Protein AF-0000000068150780 (afdb_homodimer)

Solvent-accessible surface area (backbone atoms only — not comparable to full-atom values): 25766 Å² total; per-residue (Å²): 82,31,39,13,29,42,34,38,44,71,61,43,52,18,44,51,50,8,50,72,73,33,86,66,77,63,75,31,35,31,35,18,48,83,36,51,67,52,37,49,52,45,36,71,74,32,87,52,35,42,72,37,92,39,60,58,55,26,59,72,65,28,61,37,32,33,38,42,40,54,56,77,53,39,72,66,51,42,56,74,41,80,70,56,76,63,40,41,34,36,36,53,39,64,97,59,56,68,69,58,50,46,59,39,47,68,53,64,52,45,72,29,38,39,51,74,49,67,44,19,36,75,35,50,15,44,24,45,29,31,53,71,46,70,73,62,37,51,56,35,38,51,16,30,37,51,46,71,16,90,43,71,66,48,42,53,50,50,54,49,59,66,23,41,54,17,32,53,35,43,52,55,36,52,52,23,48,50,41,33,74,73,70,32,55,49,68,59,34,41,67,43,50,28,38,43,50,23,46,53,23,46,48,54,52,73,42,65,87,54,55,46,69,57,57,21,46,76,58,26,52,90,90,32,61,13,40,47,31,31,50,38,15,49,73,50,29,22,60,55,12,46,54,52,19,51,53,56,48,43,30,47,76,72,63,59,68,113,82,30,40,14,28,42,34,38,45,72,61,43,52,18,45,50,48,9,47,71,72,33,86,65,76,64,75,29,35,30,35,18,49,83,36,52,66,53,36,48,51,46,35,70,74,32,85,53,35,41,72,37,91,38,59,59,53,27,58,73,65,29,60,37,32,33,40,42,39,55,56,77,53,39,72,66,51,42,54,75,41,81,70,55,78,62,40,40,34,37,34,52,39,64,98,59,56,67,68,57,51,46,59,39,48,68,52,64,52,46,70,28,39,39,50,74,49,67,43,19,35,76,35,50,15,43,25,45,30,32,51,70,46,70,72,61,39,52,55,36,37,52,16,31,36,50,47,70,17,90,43,72,66,46,42,52,51,50,54,49,58,64,23,41,55,18,31,54,35,45,53,54,37,52,52,23,49,52,40,32,74,74,71,32,56,50,68,60,33,41,65,44,51,28,38,45,50,23,44,53,24,45,47,54,53,73,43,66,86,55,54,47,68,58,56,20,46,75,58,28,52,90,91,32,64,13,41,47,29,31,51,39,16,48,74,49,29,22,60,56,11,47,55,53,18,50,52,56,49,44,31,49,74,71,62,59,68,113

InterPro domains:
  IPR000304 Pyrroline-5-carboxylate reductase-like [PIRSF000193] (1-253)
  IPR008927 6-phosphogluconate dehydrogenase-like, C-terminal domain superfamily [SSF48179] (162-253)
  IPR028939 Pyrroline-5-carboxylate reductase, catalytic, N-terminal [PF03807] (2-94)
  IPR029036 Pyrroline-5-carboxylate reductase, dimerisation domain [PF14748] (159-252)
  IPR036291 NAD(P)-binding domain superfamily [SSF51735] (1-146)

Structure (mmCIF, N/CA/C/O backbone):
data_AF-0000000068150780-model_v1
#
loop_
_entity.id
_entity.type
_entity.pdbx_description
1 polymer 'Pyrroline-5-carboxylate reductase'
#
loop_
_atom_site.group_PDB
_atom_site.id
_atom_site.type_symbol
_atom_site.label_atom_id
_atom_site.label_alt_id
_atom_site.label_comp_id
_atom_site.label_asym_id
_atom_site.label_entity_id
_atom_site.label_seq_id
_atom_site.pdbx_PDB_ins_code
_atom_site.Cartn_x
_atom_site.Cartn_y
_atom_site.Cartn_z
_atom_site.occupancy
_atom_site.B_iso_or_equiv
_atom_site.auth_seq_id
_atom_site.auth_comp_id
_atom_site.auth_asym_id
_atom_site.auth_atom_id
_atom_site.pdbx_PDB_model_num
ATOM 1 N N . MET A 1 1 ? 6.617 -32.219 7.527 1 93.31 1 MET A N 1
ATOM 2 C CA . MET A 1 1 ? 6.34 -32.344 6.102 1 93.31 1 MET A CA 1
ATOM 3 C C . MET A 1 1 ? 7.562 -31.969 5.273 1 93.31 1 MET A C 1
ATOM 5 O O . MET A 1 1 ? 8.344 -31.109 5.672 1 93.31 1 MET A O 1
ATOM 9 N N . ARG A 1 2 ? 7.879 -32.719 4.195 1 97.56 2 ARG A N 1
ATOM 10 C CA . ARG A 1 2 ? 8.945 -32.406 3.254 1 97.56 2 ARG A CA 1
ATOM 11 C C . ARG A 1 2 ? 8.375 -31.734 2.002 1 97.56 2 ARG A C 1
ATOM 13 O O . ARG A 1 2 ? 7.434 -32.25 1.397 1 97.56 2 ARG A O 1
ATOM 20 N N . ILE A 1 3 ? 8.977 -30.609 1.688 1 98.44 3 ILE A N 1
ATOM 21 C CA . ILE A 1 3 ? 8.531 -29.859 0.514 1 98.44 3 ILE A CA 1
ATOM 22 C C . ILE A 1 3 ? 9.594 -29.938 -0.58 1 98.44 3 ILE A C 1
ATOM 24 O O . ILE A 1 3 ? 10.781 -29.75 -0.312 1 98.44 3 ILE A O 1
ATOM 28 N N . GLY A 1 4 ? 9.211 -30.359 -1.72 1 98.5 4 GLY A N 1
ATOM 29 C CA . GLY A 1 4 ? 10.117 -30.391 -2.854 1 98.5 4 GLY A CA 1
ATOM 30 C C . GLY A 1 4 ? 9.797 -29.344 -3.91 1 98.5 4 GLY A C 1
ATOM 31 O O . GLY A 1 4 ? 8.633 -29 -4.105 1 98.5 4 GLY A O 1
ATOM 32 N N . PHE A 1 5 ? 10.82 -28.891 -4.625 1 98.69 5 PHE A N 1
ATOM 33 C CA . PHE A 1 5 ? 10.656 -27.922 -5.715 1 98.69 5 PHE A CA 1
ATOM 34 C C . PHE A 1 5 ? 11.328 -28.438 -6.984 1 98.69 5 PHE A C 1
ATOM 36 O O . PHE A 1 5 ? 12.523 -28.734 -6.98 1 98.69 5 PHE A O 1
ATOM 43 N N . ILE A 1 6 ? 10.555 -28.531 -8.023 1 97.75 6 ILE A N 1
ATOM 44 C CA . ILE A 1 6 ? 11.117 -28.656 -9.359 1 97.75 6 ILE A CA 1
ATOM 45 C C . ILE A 1 6 ? 11.227 -27.281 -10.008 1 97.75 6 ILE A C 1
ATOM 47 O O . ILE A 1 6 ? 10.227 -26.703 -10.422 1 97.75 6 ILE A O 1
ATOM 51 N N . GLY A 1 7 ? 12.406 -26.781 -10.211 1 95.62 7 GLY A N 1
ATOM 52 C CA . GLY A 1 7 ? 12.664 -25.391 -10.586 1 95.62 7 GLY A CA 1
ATOM 53 C C . GLY A 1 7 ? 13.148 -24.547 -9.43 1 95.62 7 GLY A C 1
ATOM 54 O O . GLY A 1 7 ? 12.492 -24.469 -8.391 1 95.62 7 GLY A O 1
ATOM 55 N N . THR A 1 8 ? 14.305 -24.031 -9.586 1 95.5 8 THR A N 1
ATOM 56 C CA . THR A 1 8 ? 14.922 -23.203 -8.555 1 95.5 8 THR A CA 1
ATOM 57 C C . THR A 1 8 ? 15.18 -21.797 -9.07 1 95.5 8 THR A C 1
ATOM 59 O O . THR A 1 8 ? 16.328 -21.344 -9.141 1 95.5 8 THR A O 1
ATOM 62 N N . GLY A 1 9 ? 14.109 -21.078 -9.375 1 94.12 9 GLY A N 1
ATOM 63 C CA . GLY A 1 9 ? 14.188 -19.703 -9.812 1 94.12 9 GLY A CA 1
ATOM 64 C C . GLY A 1 9 ? 13.812 -18.703 -8.727 1 94.12 9 GLY A C 1
ATOM 65 O O . GLY A 1 9 ? 13.859 -19.031 -7.539 1 94.12 9 GLY A O 1
ATOM 66 N N . ALA A 1 10 ? 13.523 -17.531 -9.117 1 92.94 10 ALA A N 1
ATOM 67 C CA . ALA A 1 10 ? 13.242 -16.422 -8.203 1 92.94 10 ALA A CA 1
ATOM 68 C C . ALA A 1 10 ? 12.039 -16.734 -7.32 1 92.94 10 ALA A C 1
ATOM 70 O O . ALA A 1 10 ? 12.039 -16.422 -6.129 1 92.94 10 ALA A O 1
ATOM 71 N N . ILE A 1 11 ? 11.008 -17.359 -7.91 1 96 11 ILE A N 1
ATOM 72 C CA . ILE A 1 11 ? 9.805 -17.625 -7.137 1 96 11 ILE A CA 1
ATOM 73 C C . ILE A 1 11 ? 10.07 -18.719 -6.109 1 96 11 ILE A C 1
ATOM 75 O O . ILE A 1 11 ? 9.555 -18.656 -4.988 1 96 11 ILE A O 1
ATOM 79 N N . THR A 1 12 ? 10.836 -19.734 -6.492 1 97.69 12 THR A N 1
ATOM 80 C CA . THR A 1 12 ? 11.234 -20.75 -5.527 1 97.69 12 THR A CA 1
ATOM 81 C C . THR A 1 12 ? 12.023 -20.125 -4.379 1 97.69 12 THR A C 1
ATOM 83 O O . THR A 1 12 ? 11.758 -20.422 -3.211 1 97.69 12 THR A O 1
ATOM 86 N N . GLU A 1 13 ? 12.977 -19.297 -4.746 1 97.44 13 GLU A N 1
ATOM 87 C CA . GLU A 1 13 ? 13.75 -18.625 -3.707 1 97.44 13 GLU A CA 1
ATOM 88 C C . GLU A 1 13 ? 12.844 -17.844 -2.756 1 97.44 13 GLU A C 1
ATOM 90 O O . GLU A 1 13 ? 13.023 -17.891 -1.538 1 97.44 13 GLU A O 1
ATOM 95 N N . ALA A 1 14 ? 11.875 -17.141 -3.279 1 97.75 14 ALA A N 1
ATOM 96 C CA . ALA A 1 14 ? 10.93 -16.375 -2.469 1 97.75 14 ALA A CA 1
ATOM 97 C C . ALA A 1 14 ? 10.117 -17.297 -1.558 1 97.75 14 ALA A C 1
ATOM 99 O O . ALA A 1 14 ? 9.977 -17.031 -0.363 1 97.75 14 ALA A O 1
ATOM 100 N N . MET A 1 15 ? 9.625 -18.375 -2.113 1 98.38 15 MET A N 1
ATOM 101 C CA . MET A 1 15 ? 8.781 -19.297 -1.349 1 98.38 15 MET A CA 1
ATOM 102 C C . MET A 1 15 ? 9.586 -19.984 -0.253 1 98.38 15 MET A C 1
ATOM 104 O O . MET A 1 15 ? 9.133 -20.078 0.887 1 98.38 15 MET A O 1
ATOM 108 N N . VAL A 1 16 ? 10.773 -20.422 -0.593 1 98.44 16 VAL A N 1
ATOM 109 C CA . VAL A 1 16 ? 11.633 -21.078 0.387 1 98.44 16 VAL A CA 1
ATOM 110 C C . VAL A 1 16 ? 11.945 -20.109 1.53 1 98.44 16 VAL A C 1
ATOM 112 O O . VAL A 1 16 ? 11.828 -20.484 2.703 1 98.44 16 VAL A O 1
ATOM 115 N N . THR A 1 17 ? 12.352 -18.906 1.179 1 98.25 17 THR A N 1
ATOM 116 C CA . THR A 1 17 ? 12.648 -17.891 2.182 1 98.25 17 THR A CA 1
ATOM 117 C C . THR A 1 17 ? 11.453 -17.656 3.098 1 98.25 17 THR A C 1
ATOM 119 O O . THR A 1 17 ? 11.602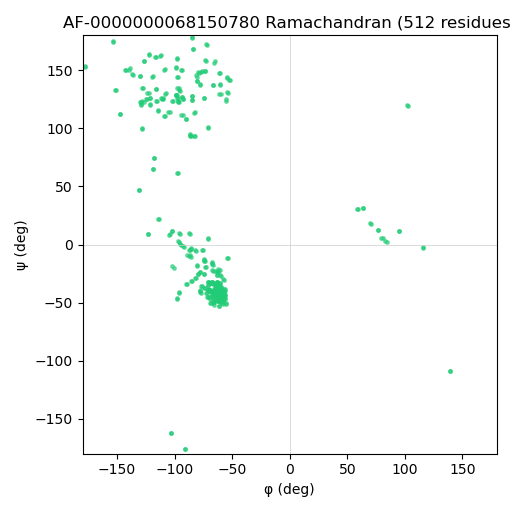 -17.609 4.32 1 98.25 17 THR A O 1
ATOM 122 N N . GLY A 1 18 ? 10.281 -17.531 2.496 1 98.5 18 GLY A N 1
ATOM 123 C CA . GLY A 1 18 ? 9.062 -17.344 3.271 1 98.5 18 GLY A CA 1
ATOM 124 C C . GLY A 1 18 ? 8.742 -18.531 4.164 1 98.5 18 GLY A C 1
ATOM 125 O O . GLY A 1 18 ? 8.367 -18.359 5.328 1 98.5 18 GLY A O 1
ATOM 126 N N . ILE A 1 19 ? 8.875 -19.703 3.621 1 98.31 19 ILE A N 1
ATOM 127 C CA . ILE A 1 19 ? 8.539 -20.922 4.348 1 98.31 19 ILE A CA 1
ATOM 128 C C . ILE A 1 19 ? 9.445 -21.047 5.57 1 98.31 19 ILE A C 1
ATOM 130 O O . ILE A 1 19 ? 8.969 -21.297 6.68 1 98.31 19 ILE A O 1
ATOM 134 N N . VAL A 1 20 ? 10.742 -20.875 5.363 1 97.5 20 VAL A N 1
ATOM 135 C CA . VAL A 1 20 ? 11.695 -21.047 6.449 1 97.5 20 VAL A CA 1
ATOM 136 C C . VAL A 1 20 ? 11.422 -20.016 7.547 1 97.5 20 VAL A C 1
ATOM 138 O O . VAL A 1 20 ? 11.57 -20.328 8.734 1 97.5 20 VAL A O 1
ATOM 141 N N . GLY A 1 21 ? 11.047 -18.828 7.191 1 96.31 21 GLY A N 1
ATOM 142 C CA . GLY A 1 21 ? 10.789 -17.781 8.156 1 96.31 21 GLY A CA 1
ATOM 143 C C . GLY A 1 21 ? 9.398 -17.859 8.766 1 96.31 21 GLY A C 1
ATOM 144 O O . GLY A 1 21 ? 9.07 -17.078 9.664 1 96.31 21 GLY A O 1
ATOM 145 N N . SER A 1 22 ? 8.656 -18.734 8.305 1 96.75 22 SER A N 1
ATOM 146 C CA . SER A 1 22 ? 7.281 -18.859 8.773 1 96.75 22 SER A CA 1
ATOM 147 C C . SER A 1 22 ? 7.18 -19.812 9.953 1 96.75 22 SER A C 1
ATOM 149 O O . SER A 1 22 ? 8.195 -20.281 10.469 1 96.75 22 SER A O 1
ATOM 151 N N . GLY A 1 23 ? 5.969 -20.094 10.453 1 92.44 23 GLY A N 1
ATOM 152 C CA . GLY A 1 23 ? 5.727 -21.031 11.539 1 92.44 23 GLY A CA 1
ATOM 153 C C . GLY A 1 23 ? 5.348 -22.406 11.062 1 92.44 23 GLY A C 1
ATOM 154 O O . GLY A 1 23 ? 4.926 -23.25 11.852 1 92.44 23 GLY A O 1
ATOM 155 N N . LEU A 1 24 ? 5.488 -22.625 9.773 1 94.75 24 LEU A N 1
ATOM 156 C CA . LEU A 1 24 ? 5.145 -23.938 9.227 1 94.75 24 LEU A CA 1
ATOM 157 C C . LEU A 1 24 ? 6.098 -25.016 9.742 1 94.75 24 LEU A C 1
ATOM 159 O O . LEU A 1 24 ? 7.305 -24.781 9.852 1 94.75 24 LEU A O 1
ATOM 163 N N . ASP A 1 25 ? 5.566 -26.109 10.086 1 93.62 25 ASP A N 1
ATOM 164 C CA . ASP A 1 25 ? 6.383 -27.25 10.484 1 93.62 25 ASP A CA 1
ATOM 165 C C . ASP A 1 25 ? 6.879 -28.031 9.258 1 93.62 25 ASP A C 1
ATOM 167 O O . ASP A 1 25 ? 6.195 -28.922 8.766 1 93.62 25 ASP A O 1
ATOM 171 N N . VAL A 1 26 ? 8.055 -27.688 8.82 1 95.94 26 VAL A N 1
ATOM 172 C CA . VAL A 1 26 ? 8.656 -28.297 7.645 1 95.94 26 VAL A CA 1
ATOM 173 C C . VAL A 1 26 ? 9.914 -29.062 8.047 1 95.94 26 VAL A C 1
ATOM 175 O O . VAL A 1 26 ? 10.82 -28.5 8.672 1 95.94 26 VAL A O 1
ATOM 178 N N . ALA A 1 27 ? 9.945 -30.344 7.711 1 96.19 27 ALA A N 1
ATOM 179 C CA . ALA A 1 27 ? 11.062 -31.219 8.078 1 96.19 27 ALA A CA 1
ATOM 180 C C . ALA A 1 27 ? 12.242 -31.031 7.137 1 96.19 27 ALA A C 1
ATOM 182 O O . ALA A 1 27 ? 13.391 -31.312 7.5 1 96.19 27 ALA A O 1
ATOM 183 N N . GLY A 1 28 ? 11.961 -30.594 5.938 1 97.81 28 GLY A N 1
ATOM 184 C CA . GLY A 1 28 ? 13 -30.375 4.941 1 97.81 28 GLY A CA 1
ATOM 185 C C . GLY A 1 28 ? 12.461 -29.812 3.641 1 97.81 28 GLY A C 1
ATOM 186 O O . GLY A 1 28 ? 11.281 -29.969 3.32 1 97.81 28 GLY A O 1
ATOM 187 N N . ILE A 1 29 ? 13.305 -29.125 2.975 1 98.62 29 ILE A N 1
ATOM 188 C CA . ILE A 1 29 ? 13 -28.562 1.662 1 98.62 29 ILE A CA 1
ATOM 189 C C . ILE A 1 29 ? 14 -29.094 0.632 1 98.62 29 ILE A C 1
ATOM 191 O O . ILE A 1 29 ? 15.211 -28.984 0.811 1 98.62 29 ILE A O 1
ATOM 195 N N . LEU A 1 30 ? 13.469 -29.75 -0.377 1 98.56 30 LEU A N 1
ATOM 196 C CA . LEU A 1 30 ? 14.281 -30.312 -1.443 1 98.56 30 LEU A CA 1
ATOM 197 C C . LEU A 1 30 ? 14.227 -29.453 -2.695 1 98.56 30 LEU A C 1
ATOM 199 O O . LEU A 1 30 ? 13.148 -29.172 -3.221 1 98.56 30 LEU A O 1
ATOM 203 N N . VAL A 1 31 ? 15.398 -29.016 -3.174 1 98.25 31 VAL A N 1
ATOM 204 C CA . VAL A 1 31 ? 15.391 -28.141 -4.34 1 98.25 31 VAL A CA 1
ATOM 205 C C . VAL A 1 31 ? 16.141 -28.797 -5.488 1 98.25 31 VAL A C 1
ATOM 207 O O . VAL A 1 31 ? 17.141 -29.484 -5.27 1 98.25 31 VAL A O 1
ATOM 210 N N . SER A 1 32 ? 15.594 -28.516 -6.695 1 94.5 32 SER A N 1
ATOM 211 C CA . SER A 1 32 ? 16.203 -29 -7.926 1 94.5 32 SER A CA 1
ATOM 212 C C . SER A 1 32 ? 17.609 -28.438 -8.094 1 94.5 32 SER A C 1
ATOM 214 O O . SER A 1 32 ? 17.875 -27.281 -7.754 1 94.5 32 SER A O 1
ATOM 216 N N . PRO A 1 33 ? 18.562 -29.172 -8.703 1 91.75 33 PRO A N 1
ATOM 217 C CA . PRO A 1 33 ? 19.953 -28.734 -8.875 1 91.75 33 PRO A CA 1
ATOM 218 C C . PRO A 1 33 ? 20.141 -27.891 -10.133 1 91.75 33 PRO A C 1
ATOM 220 O O . PRO A 1 33 ? 21.234 -27.344 -10.352 1 91.75 33 PRO A O 1
ATOM 223 N N . ARG A 1 34 ? 19.203 -27.703 -10.898 1 85.75 34 ARG A N 1
ATOM 224 C CA . ARG A 1 34 ? 19.375 -27.141 -12.242 1 85.75 34 ARG A CA 1
ATOM 225 C C . ARG A 1 34 ? 19.969 -25.734 -12.18 1 85.75 34 ARG A C 1
ATOM 227 O O . ARG A 1 34 ? 20.922 -25.422 -12.906 1 85.75 34 ARG A O 1
ATOM 234 N N . ASN A 1 35 ? 19.359 -24.875 -11.414 1 90.44 35 ASN A N 1
ATOM 235 C CA . ASN A 1 35 ? 19.953 -23.562 -11.188 1 90.44 35 ASN A CA 1
ATOM 236 C C . ASN A 1 35 ? 20.938 -23.578 -10.031 1 90.44 35 ASN A C 1
ATOM 238 O O . ASN A 1 35 ? 20.578 -23.312 -8.883 1 90.44 35 ASN A O 1
ATOM 242 N N . ARG A 1 36 ? 22.141 -23.75 -10.359 1 92.38 36 ARG A N 1
ATOM 243 C CA . ARG A 1 36 ? 23.172 -24.031 -9.359 1 92.38 36 ARG A CA 1
ATOM 244 C C . ARG A 1 36 ? 23.359 -22.844 -8.422 1 92.38 36 ARG A C 1
ATOM 246 O O . ARG A 1 36 ? 23.531 -23.031 -7.211 1 92.38 36 ARG A O 1
ATOM 253 N N . GLU A 1 37 ? 23.281 -21.734 -8.984 1 94.94 37 GLU A N 1
ATOM 254 C CA . GLU A 1 37 ? 23.547 -20.547 -8.18 1 94.94 37 GLU A CA 1
ATOM 255 C C . GLU A 1 37 ? 22.469 -20.359 -7.117 1 94.94 37 GLU A C 1
ATOM 257 O O . GLU A 1 37 ? 22.781 -20.234 -5.93 1 94.94 37 GLU A O 1
ATOM 262 N N . ILE A 1 38 ? 21.219 -20.391 -7.469 1 95 38 ILE A N 1
ATOM 263 C CA . ILE A 1 38 ? 20.125 -20.172 -6.527 1 95 38 ILE A CA 1
ATOM 264 C C . ILE A 1 38 ? 20.031 -21.359 -5.562 1 95 38 ILE A C 1
ATOM 266 O O . ILE A 1 38 ? 19.828 -21.172 -4.359 1 95 38 ILE A O 1
ATOM 270 N N . ALA A 1 39 ? 20.219 -22.531 -6.086 1 96.38 39 ALA A N 1
ATOM 271 C CA . ALA A 1 39 ? 20.188 -23.703 -5.23 1 96.38 39 ALA A CA 1
ATOM 272 C C . ALA A 1 39 ? 21.266 -23.625 -4.145 1 96.38 39 ALA A C 1
ATOM 274 O O . ALA A 1 39 ? 20.984 -23.891 -2.973 1 96.38 39 ALA A O 1
ATOM 275 N N . ALA A 1 40 ? 22.438 -23.219 -4.57 1 96.25 40 ALA A N 1
ATOM 276 C CA . ALA A 1 40 ? 23.562 -23.109 -3.631 1 96.25 40 ALA A CA 1
ATOM 277 C C . ALA A 1 40 ? 23.297 -22.031 -2.592 1 96.25 40 ALA A C 1
ATOM 279 O O . ALA A 1 40 ? 23.609 -22.203 -1.41 1 96.25 40 ALA A O 1
ATOM 280 N N . ARG A 1 41 ? 22.797 -20.969 -3.023 1 96.81 41 ARG A N 1
ATOM 281 C CA . ARG A 1 41 ? 22.484 -19.859 -2.115 1 96.81 41 ARG A CA 1
ATOM 282 C C . ARG A 1 41 ? 21.453 -20.281 -1.075 1 96.81 41 ARG A C 1
ATOM 284 O O . ARG A 1 41 ? 21.609 -20 0.115 1 96.81 41 ARG A O 1
ATOM 291 N N . LEU A 1 42 ? 20.453 -20.969 -1.495 1 97.62 42 LEU A N 1
ATOM 292 C CA . LEU A 1 42 ? 19.406 -21.422 -0.59 1 97.62 42 LEU A CA 1
ATOM 293 C C . LEU A 1 42 ? 19.938 -22.438 0.406 1 97.62 42 LEU A C 1
ATOM 295 O O . LEU A 1 42 ? 19.672 -22.328 1.607 1 97.62 42 LEU A O 1
ATOM 299 N N . ALA A 1 43 ? 20.656 -23.391 -0.116 1 97.19 43 ALA A N 1
ATOM 300 C CA . ALA A 1 43 ? 21.203 -24.438 0.744 1 97.19 43 ALA A CA 1
ATOM 301 C C . ALA A 1 43 ? 22.203 -23.844 1.746 1 97.19 43 ALA A C 1
ATOM 303 O O . ALA A 1 43 ? 22.297 -24.328 2.877 1 97.19 43 ALA A O 1
ATOM 304 N N . GLY A 1 44 ? 22.953 -22.859 1.324 1 97.44 44 GLY A N 1
ATOM 305 C CA . GLY A 1 44 ? 23.906 -22.203 2.205 1 97.44 44 GLY A CA 1
ATOM 306 C C . GLY A 1 44 ? 23.25 -21.359 3.275 1 97.44 44 GLY A C 1
ATOM 307 O O . GLY A 1 44 ? 23.734 -21.266 4.402 1 97.44 44 GLY A O 1
ATOM 308 N N . ARG A 1 45 ? 22.156 -20.797 2.975 1 97.12 45 ARG A N 1
ATOM 309 C CA . ARG A 1 45 ? 21.484 -19.844 3.854 1 97.12 45 ARG A CA 1
ATOM 310 C C . ARG A 1 45 ? 20.594 -20.578 4.871 1 97.12 45 ARG A C 1
ATOM 312 O O . ARG A 1 45 ? 20.453 -20.125 6.004 1 97.12 45 ARG A O 1
ATOM 319 N N . PHE A 1 46 ? 20.062 -21.766 4.387 1 97.94 46 PHE A N 1
ATOM 320 C CA . PHE A 1 46 ? 19.062 -22.406 5.219 1 97.94 46 PHE A CA 1
ATOM 321 C C . PHE A 1 46 ? 19.406 -23.875 5.445 1 97.94 46 PHE A C 1
ATOM 323 O O . PHE A 1 46 ? 19.375 -24.672 4.512 1 97.94 46 PHE A O 1
ATOM 330 N N . PRO A 1 47 ? 19.578 -24.312 6.605 1 96.44 47 PRO A N 1
ATOM 331 C CA . PRO A 1 47 ? 19.953 -25.703 6.891 1 96.44 47 PRO A CA 1
ATOM 332 C C . PRO A 1 47 ? 18.875 -26.688 6.473 1 96.44 47 PRO A C 1
ATOM 334 O O . PRO A 1 47 ? 19.172 -27.859 6.211 1 96.44 47 PRO A O 1
ATOM 337 N N . LEU A 1 48 ? 17.672 -26.219 6.379 1 97.06 48 LEU A N 1
ATOM 338 C CA . LEU A 1 48 ? 16.531 -27.062 6.027 1 97.06 48 LEU A CA 1
ATOM 339 C C . LEU A 1 48 ? 16.562 -27.406 4.543 1 97.06 48 LEU A C 1
ATOM 341 O O . LEU A 1 48 ? 15.844 -28.312 4.102 1 97.06 48 LEU A O 1
ATOM 345 N N . VAL A 1 49 ? 17.359 -26.703 3.803 1 98.25 49 VAL A N 1
ATOM 346 C CA . VAL A 1 49 ? 17.328 -26.859 2.352 1 98.25 49 VAL A CA 1
ATOM 347 C C . VAL A 1 49 ? 18.422 -27.844 1.919 1 98.25 49 VAL A C 1
ATOM 349 O O . VAL A 1 49 ? 19.578 -27.719 2.344 1 98.25 49 VAL A O 1
ATOM 352 N N . ARG A 1 50 ? 18.062 -28.766 1.093 1 97.88 50 ARG A N 1
ATOM 353 C CA . ARG A 1 50 ? 18.984 -29.734 0.501 1 97.88 50 ARG A CA 1
ATOM 354 C C . ARG A 1 50 ? 18.844 -29.766 -1.017 1 97.88 50 ARG A C 1
ATOM 356 O O . ARG A 1 50 ? 17.734 -29.766 -1.541 1 97.88 50 ARG A O 1
ATOM 363 N N . ILE A 1 51 ? 19.969 -29.766 -1.648 1 98.25 51 ILE A N 1
ATOM 364 C CA . ILE A 1 51 ? 19.953 -29.922 -3.1 1 98.25 51 ILE A CA 1
ATOM 365 C C . ILE A 1 51 ? 19.906 -31.406 -3.465 1 98.25 51 ILE A C 1
ATOM 367 O O . ILE A 1 51 ? 20.766 -32.188 -3.041 1 98.25 51 ILE A O 1
ATOM 371 N N . VAL A 1 52 ? 18.969 -31.766 -4.203 1 97.88 52 VAL A N 1
ATOM 372 C CA . VAL A 1 52 ? 18.812 -33.188 -4.578 1 97.88 52 VAL A CA 1
ATOM 373 C C . VAL A 1 52 ? 19.703 -33.5 -5.773 1 97.88 52 VAL A C 1
ATOM 375 O O . VAL A 1 52 ? 20.234 -32.594 -6.426 1 97.88 52 VAL A O 1
ATOM 378 N N . LYS A 1 53 ? 19.828 -34.781 -6.031 1 96.81 53 LYS A N 1
ATOM 379 C CA . LYS A 1 53 ? 20.688 -35.219 -7.121 1 96.81 53 LYS A CA 1
ATOM 380 C C . LYS A 1 53 ? 20.078 -34.906 -8.477 1 96.81 53 LYS A C 1
ATOM 382 O O . LYS A 1 53 ? 20.781 -34.562 -9.43 1 96.81 53 LYS A O 1
ATOM 387 N N . ASP A 1 54 ? 18.812 -35.125 -8.602 1 96.62 54 ASP A N 1
ATOM 388 C CA . ASP A 1 54 ? 18.047 -34.812 -9.805 1 96.62 54 ASP A CA 1
ATOM 389 C C . ASP A 1 54 ? 16.578 -34.562 -9.477 1 96.62 54 ASP A C 1
ATOM 391 O O . ASP A 1 54 ? 16.172 -34.688 -8.32 1 96.62 54 ASP A O 1
ATOM 395 N N . ASN A 1 55 ? 15.812 -34.188 -10.43 1 97.94 55 ASN A N 1
ATOM 396 C CA . ASN A 1 55 ? 14.414 -33.844 -10.227 1 97.94 55 ASN A CA 1
ATOM 397 C C . ASN A 1 55 ? 13.617 -35.031 -9.688 1 97.94 55 ASN A C 1
ATOM 399 O O . ASN A 1 55 ? 12.719 -34.844 -8.859 1 97.94 55 ASN A O 1
ATOM 403 N N . GLN A 1 56 ? 13.953 -36.25 -10.172 1 98.38 56 GLN A N 1
ATOM 404 C CA . GLN A 1 56 ? 13.195 -37.406 -9.75 1 98.38 56 GLN A CA 1
ATOM 405 C C . GLN A 1 56 ? 13.336 -37.656 -8.242 1 98.38 56 GLN A C 1
ATOM 407 O O . GLN A 1 56 ? 12.391 -38.094 -7.594 1 98.38 56 GLN A O 1
ATOM 412 N N . GLN A 1 57 ? 14.453 -37.375 -7.715 1 98.12 57 GLN A N 1
ATOM 413 C CA . GLN A 1 57 ? 14.648 -37.531 -6.277 1 98.12 57 GLN A CA 1
ATOM 414 C C . GLN A 1 57 ? 13.727 -36.594 -5.496 1 98.12 57 GLN A C 1
ATOM 416 O O . GLN A 1 57 ? 13.227 -36.938 -4.43 1 98.12 57 GLN A O 1
ATOM 421 N N . ALA A 1 58 ? 13.523 -35.344 -5.906 1 97.88 58 ALA A N 1
ATOM 422 C CA . ALA A 1 58 ? 12.57 -34.438 -5.273 1 97.88 58 ALA A CA 1
ATOM 423 C C . ALA A 1 58 ? 11.156 -35 -5.332 1 97.88 58 ALA A C 1
ATOM 425 O O . ALA A 1 58 ? 10.422 -34.938 -4.34 1 97.88 58 ALA A O 1
ATOM 426 N N . VAL A 1 59 ? 10.805 -35.5 -6.539 1 98.38 59 VAL A N 1
ATOM 427 C CA . VAL A 1 59 ? 9.484 -36.062 -6.723 1 98.38 59 VAL A CA 1
ATOM 428 C C . VAL A 1 59 ? 9.273 -37.219 -5.727 1 98.38 59 VAL A C 1
ATOM 430 O O . VAL A 1 59 ? 8.234 -37.281 -5.062 1 98.38 59 VAL A O 1
ATOM 433 N N . ASP A 1 60 ? 10.273 -38.062 -5.578 1 98.25 60 ASP A N 1
ATOM 434 C CA . ASP A 1 60 ? 10.164 -39.281 -4.789 1 98.25 60 ASP A CA 1
ATOM 435 C C . ASP A 1 60 ? 10.078 -38.969 -3.299 1 98.25 60 ASP A C 1
ATOM 437 O O . ASP A 1 60 ? 9.367 -39.656 -2.555 1 98.25 60 ASP A O 1
ATOM 441 N N . ALA A 1 61 ? 10.695 -37.969 -2.887 1 97.62 61 ALA A N 1
ATOM 442 C CA . ALA A 1 61 ? 10.914 -37.75 -1.455 1 97.62 61 ALA A CA 1
ATOM 443 C C . ALA A 1 61 ? 9.938 -36.75 -0.884 1 97.62 61 ALA A C 1
ATOM 445 O O . ALA A 1 61 ? 9.742 -36.656 0.331 1 97.62 61 ALA A O 1
ATOM 446 N N . ALA A 1 62 ? 9.328 -35.938 -1.675 1 97.75 62 ALA A N 1
ATOM 447 C CA . ALA A 1 62 ? 8.523 -34.812 -1.199 1 97.75 62 ALA A CA 1
ATOM 448 C C . ALA A 1 62 ? 7.129 -35.281 -0.776 1 97.75 62 ALA A C 1
ATOM 450 O O . ALA A 1 62 ? 6.531 -36.125 -1.427 1 97.75 62 ALA A O 1
ATOM 451 N N . ASP A 1 63 ? 6.613 -34.719 0.315 1 97.75 63 ASP A N 1
ATOM 452 C CA . ASP A 1 63 ? 5.207 -34.844 0.682 1 97.75 63 ASP A CA 1
ATOM 453 C C . ASP A 1 63 ? 4.328 -33.938 -0.151 1 97.75 63 ASP A C 1
ATOM 455 O O . ASP A 1 63 ? 3.221 -34.281 -0.546 1 97.75 63 ASP A O 1
ATOM 459 N N . VAL A 1 64 ? 4.773 -32.75 -0.378 1 98.31 64 VAL A N 1
ATOM 460 C CA . VAL A 1 64 ? 4.188 -31.766 -1.282 1 98.31 64 VAL A CA 1
ATOM 461 C C . VAL A 1 64 ? 5.234 -31.312 -2.299 1 98.31 64 VAL A C 1
ATOM 463 O O . VAL A 1 64 ? 6.336 -30.906 -1.926 1 98.31 64 VAL A O 1
ATOM 466 N N . LEU A 1 65 ? 4.902 -31.438 -3.533 1 98.75 65 LEU A N 1
ATOM 467 C CA . LEU A 1 65 ? 5.84 -31.094 -4.598 1 98.75 65 LEU A CA 1
ATOM 468 C C . LEU A 1 65 ? 5.371 -29.859 -5.348 1 98.75 65 LEU A C 1
ATOM 470 O O . LEU A 1 65 ? 4.246 -29.812 -5.848 1 98.75 65 LEU A O 1
ATOM 474 N N . PHE A 1 66 ? 6.234 -28.859 -5.445 1 98.81 66 PHE A N 1
ATOM 475 C CA . PHE A 1 66 ? 5.957 -27.656 -6.227 1 98.81 66 PHE A CA 1
ATOM 476 C C . PHE A 1 66 ? 6.598 -27.75 -7.605 1 98.81 66 PHE A C 1
ATOM 478 O O . PHE A 1 66 ? 7.789 -28.047 -7.727 1 98.81 66 PHE A O 1
ATOM 485 N N . LEU A 1 67 ? 5.82 -27.562 -8.594 1 98.56 67 LEU A N 1
ATOM 486 C CA . LEU A 1 67 ? 6.332 -27.344 -9.945 1 98.56 67 LEU A CA 1
ATOM 487 C C . LEU A 1 67 ? 6.547 -25.859 -10.211 1 98.56 67 LEU A C 1
ATOM 489 O O . LEU A 1 67 ? 5.582 -25.109 -10.367 1 98.56 67 LEU A O 1
ATOM 493 N N . ALA A 1 68 ? 7.789 -25.438 -10.273 1 97.44 68 ALA A N 1
ATOM 494 C CA . ALA A 1 68 ? 8.141 -24.016 -10.305 1 97.44 68 ALA A CA 1
ATOM 495 C C . ALA A 1 68 ? 9.133 -23.719 -11.422 1 97.44 68 ALA A C 1
ATOM 497 O O . ALA A 1 68 ? 10.141 -23.047 -11.203 1 97.44 68 ALA A O 1
ATOM 498 N N . VAL A 1 69 ? 8.875 -24.219 -12.609 1 95.69 69 VAL A N 1
ATOM 499 C CA . VAL A 1 69 ? 9.664 -23.953 -13.812 1 95.69 69 VAL A CA 1
ATOM 500 C C . VAL A 1 69 ? 8.836 -23.141 -14.805 1 95.69 69 VAL A C 1
ATOM 502 O O . VAL A 1 69 ? 7.609 -23.062 -14.68 1 95.69 69 VAL A O 1
ATOM 505 N N . ARG A 1 70 ? 9.461 -22.516 -15.758 1 91.62 70 ARG A N 1
ATOM 506 C CA . ARG A 1 70 ? 8.75 -21.828 -16.844 1 91.62 70 ARG A CA 1
ATOM 507 C C . ARG A 1 70 ? 7.98 -22.828 -17.703 1 91.62 70 ARG A C 1
ATOM 509 O O . ARG A 1 70 ? 8.359 -24 -17.797 1 91.62 70 ARG A O 1
ATOM 516 N N . PRO A 1 71 ? 6.969 -22.359 -18.406 1 91.19 71 PRO A N 1
ATOM 517 C CA . PRO A 1 71 ? 6.129 -23.266 -19.188 1 91.19 71 PRO A CA 1
ATOM 518 C C . PRO A 1 71 ? 6.922 -24.047 -20.219 1 91.19 71 PRO A C 1
ATOM 520 O O . PRO A 1 71 ? 6.738 -25.266 -20.359 1 91.19 71 PRO A O 1
ATOM 523 N N . GLN A 1 72 ? 7.844 -23.359 -20.875 1 90.5 72 GLN A N 1
ATOM 524 C CA . GLN A 1 72 ? 8.617 -24.016 -21.922 1 90.5 72 GLN A CA 1
ATOM 525 C C . GLN A 1 72 ? 9.492 -25.125 -21.359 1 90.5 72 GLN A C 1
ATOM 527 O O . GLN A 1 72 ? 9.664 -26.172 -21.984 1 90.5 72 GLN A O 1
ATOM 532 N N . ILE A 1 73 ? 9.984 -24.906 -20.188 1 93.69 73 ILE A N 1
ATOM 533 C CA . ILE A 1 73 ? 10.82 -25.906 -19.516 1 93.69 73 ILE A CA 1
ATOM 534 C C . ILE A 1 73 ? 9.945 -27.031 -18.969 1 93.69 73 ILE A C 1
ATOM 536 O O . ILE A 1 73 ? 10.336 -28.203 -19.031 1 93.69 73 ILE A O 1
ATOM 540 N N . ALA A 1 74 ? 8.805 -26.734 -18.516 1 95.88 74 ALA A N 1
ATOM 541 C CA . ALA A 1 74 ? 7.875 -27.703 -17.953 1 95.88 74 ALA A CA 1
ATOM 542 C C . ALA A 1 74 ? 7.512 -28.766 -18.984 1 95.88 74 ALA A C 1
ATOM 544 O O . ALA A 1 74 ? 7.504 -29.969 -18.672 1 95.88 74 ALA A O 1
ATOM 545 N N . GLU A 1 75 ? 7.227 -28.344 -20.172 1 95.19 75 GLU A N 1
ATOM 546 C CA . GLU A 1 75 ? 6.84 -29.234 -21.25 1 95.19 75 GLU A CA 1
ATOM 547 C C . GLU A 1 75 ? 7.918 -30.297 -21.5 1 95.19 75 GLU A C 1
ATOM 549 O O . GLU A 1 75 ? 7.613 -31.422 -21.875 1 95.19 75 GLU A O 1
ATOM 554 N N . ASP A 1 76 ? 9.148 -29.938 -21.25 1 96.12 76 ASP A N 1
ATOM 555 C CA . ASP A 1 76 ? 10.281 -30.812 -21.516 1 96.12 76 ASP A CA 1
ATOM 556 C C . ASP A 1 76 ? 10.594 -31.688 -20.312 1 96.12 76 ASP A C 1
ATOM 558 O O . ASP A 1 76 ? 10.992 -32.844 -20.453 1 96.12 76 ASP A O 1
ATOM 562 N N . VAL A 1 77 ? 10.398 -31.188 -19.094 1 97 77 VAL A N 1
ATOM 563 C CA . VAL A 1 77 ? 10.945 -31.797 -17.891 1 97 77 VAL A CA 1
ATOM 564 C C . VAL A 1 77 ? 9.898 -32.688 -17.234 1 97 77 VAL A C 1
ATOM 566 O O . VAL A 1 77 ? 10.195 -33.781 -16.797 1 97 77 VAL A O 1
ATOM 569 N N . ILE A 1 78 ? 8.695 -32.312 -17.156 1 98.12 78 ILE A N 1
ATOM 570 C CA . ILE A 1 78 ? 7.68 -32.938 -16.312 1 98.12 78 ILE A CA 1
ATOM 571 C C . ILE A 1 78 ? 7.32 -34.312 -16.859 1 98.12 78 ILE A C 1
ATOM 573 O O . ILE A 1 78 ? 7.242 -35.281 -16.109 1 98.12 78 ILE A O 1
ATOM 577 N N . PRO A 1 79 ? 7.215 -34.469 -18.281 1 98.19 79 PRO A N 1
ATOM 578 C CA . PRO A 1 79 ? 6.828 -35.781 -18.828 1 98.19 79 PRO A CA 1
ATOM 579 C C . PRO A 1 79 ? 7.883 -36.844 -18.578 1 98.19 79 PRO A C 1
ATOM 581 O O . PRO A 1 79 ? 7.59 -38.031 -18.688 1 98.19 79 PRO A O 1
ATOM 584 N N . LYS A 1 80 ? 9.062 -36.406 -18.266 1 97.94 80 LYS A N 1
ATOM 585 C CA . LYS A 1 80 ? 10.164 -37.344 -18.047 1 97.94 80 LYS A CA 1
ATOM 586 C C . LYS A 1 80 ? 10.195 -37.844 -16.609 1 97.94 80 LYS A C 1
ATOM 588 O O . LYS A 1 80 ? 10.953 -38.781 -16.281 1 97.94 80 LYS A O 1
ATOM 593 N N . LEU A 1 81 ? 9.414 -37.281 -15.758 1 98.38 81 LEU A N 1
ATOM 594 C CA . LEU A 1 81 ? 9.391 -37.656 -14.344 1 98.38 81 LEU A CA 1
ATOM 595 C C . LEU A 1 81 ? 8.305 -38.688 -14.062 1 98.38 81 LEU A C 1
ATOM 597 O O . LEU A 1 81 ? 7.297 -38.75 -14.773 1 98.38 81 LEU A O 1
ATOM 601 N N . LYS A 1 82 ? 8.57 -39.5 -13.078 1 98.38 82 LYS A N 1
ATOM 602 C CA . LYS A 1 82 ? 7.605 -40.5 -12.625 1 98.38 82 LYS A CA 1
ATOM 603 C C . LYS A 1 82 ? 6.953 -40.062 -11.312 1 98.38 82 LYS A C 1
ATOM 605 O O . LYS A 1 82 ? 7.613 -40 -10.273 1 98.38 82 LYS A O 1
ATOM 610 N N . PHE A 1 83 ? 5.68 -39.812 -11.383 1 98.56 83 PHE A N 1
ATOM 611 C CA . PHE A 1 83 ? 4.922 -39.406 -10.211 1 98.56 83 PHE A CA 1
ATOM 612 C C . PHE A 1 83 ? 4.188 -40.594 -9.594 1 98.56 83 PHE A C 1
ATOM 614 O O . PHE A 1 83 ? 3.982 -41.594 -10.25 1 98.56 83 PHE A O 1
ATOM 621 N N . ARG A 1 84 ? 3.818 -40.469 -8.367 1 97.31 84 ARG A N 1
ATOM 622 C CA . ARG A 1 84 ? 3.047 -41.5 -7.688 1 97.31 84 ARG A CA 1
ATOM 623 C C . ARG A 1 84 ? 1.562 -41.156 -7.664 1 97.31 84 ARG A C 1
ATOM 625 O O . ARG A 1 84 ? 1.195 -39.969 -7.617 1 97.31 84 ARG A O 1
ATOM 632 N N . LYS A 1 85 ? 0.762 -42.188 -7.621 1 97.81 85 LYS A N 1
ATOM 633 C CA . LYS A 1 85 ? -0.681 -42 -7.5 1 97.81 85 LYS A CA 1
ATOM 634 C C . LYS A 1 85 ? -1.027 -41.25 -6.219 1 97.81 85 LYS A C 1
ATOM 636 O O . LYS A 1 85 ? -0.504 -41.562 -5.148 1 97.81 85 LYS A O 1
ATOM 641 N N . GLY A 1 86 ? -1.824 -40.219 -6.348 1 97.56 86 GLY A N 1
ATOM 642 C CA . GLY A 1 86 ? -2.307 -39.469 -5.188 1 97.56 86 GLY A CA 1
ATOM 643 C C . GLY A 1 86 ? -1.323 -38.438 -4.695 1 97.56 86 GLY A C 1
ATOM 644 O O . GLY A 1 86 ? -1.581 -37.75 -3.703 1 97.56 86 GLY A O 1
ATOM 645 N N . GLN A 1 87 ? -0.202 -38.281 -5.371 1 97.94 87 GLN A N 1
ATOM 646 C CA . GLN A 1 87 ? 0.816 -37.312 -4.934 1 97.94 87 GLN A CA 1
ATOM 647 C C . GLN A 1 87 ? 0.267 -35.906 -4.91 1 97.94 87 GLN A C 1
ATOM 649 O O . GLN A 1 87 ? -0.494 -35.5 -5.801 1 97.94 87 GLN A O 1
ATOM 654 N N . LYS A 1 88 ? 0.6 -35.125 -3.863 1 98.44 88 LYS A N 1
ATOM 655 C CA . LYS A 1 88 ? 0.201 -33.719 -3.754 1 98.44 88 LYS A CA 1
ATOM 656 C C . LYS A 1 88 ? 1.149 -32.812 -4.535 1 98.44 88 LYS A C 1
ATOM 658 O O . LYS A 1 88 ? 2.324 -32.688 -4.184 1 98.44 88 LYS A O 1
ATOM 663 N N . ILE A 1 89 ? 0.626 -32.219 -5.57 1 98.75 89 ILE A N 1
ATOM 664 C CA . ILE A 1 89 ? 1.424 -31.391 -6.461 1 98.75 89 ILE A CA 1
ATOM 665 C C . ILE A 1 89 ? 0.83 -29.984 -6.52 1 98.75 89 ILE A C 1
ATOM 667 O O . ILE A 1 89 ? -0.388 -29.812 -6.633 1 98.75 89 ILE A O 1
ATOM 671 N N . VAL A 1 90 ? 1.628 -28.984 -6.348 1 98.81 90 VAL A N 1
ATOM 672 C CA . VAL A 1 90 ? 1.241 -27.578 -6.508 1 98.81 90 VAL A CA 1
ATOM 673 C C . VAL A 1 90 ? 1.997 -26.969 -7.684 1 98.81 90 VAL A C 1
ATOM 675 O O . VAL A 1 90 ? 3.229 -26.906 -7.672 1 98.81 90 VAL A O 1
ATOM 678 N N . SER A 1 91 ? 1.313 -26.594 -8.68 1 98.69 91 SER A N 1
ATOM 679 C CA . SER A 1 91 ? 1.948 -25.922 -9.805 1 98.69 91 SER A CA 1
ATOM 680 C C . SER A 1 91 ? 1.895 -24.406 -9.648 1 98.69 91 SER A C 1
ATOM 682 O O . SER A 1 91 ? 0.822 -23.844 -9.43 1 98.69 91 SER A O 1
ATOM 684 N N . VAL A 1 92 ? 3.012 -23.781 -9.75 1 97.88 92 VAL A N 1
ATOM 685 C CA . VAL A 1 92 ? 3.059 -22.312 -9.773 1 97.88 92 VAL A CA 1
ATOM 686 C C . VAL A 1 92 ? 3.545 -21.844 -11.141 1 97.88 92 VAL A C 1
ATOM 688 O O . VAL A 1 92 ? 4.137 -20.766 -11.258 1 97.88 92 VAL A O 1
ATOM 691 N N . ILE A 1 93 ? 3.385 -22.719 -12.141 1 94.06 93 ILE A N 1
ATOM 692 C CA . ILE A 1 93 ? 3.736 -22.406 -13.516 1 94.06 93 ILE A CA 1
ATOM 693 C C . ILE A 1 93 ? 2.689 -21.453 -14.109 1 94.06 93 ILE A C 1
ATOM 695 O O . ILE A 1 93 ? 1.495 -21.766 -14.102 1 94.06 93 ILE A O 1
ATOM 699 N N . ALA A 1 94 ? 3.166 -20.375 -14.609 1 83.31 94 ALA A N 1
ATOM 700 C CA . ALA A 1 94 ? 2.264 -19.359 -15.141 1 83.31 94 ALA A CA 1
ATOM 701 C C . ALA A 1 94 ? 1.665 -19.797 -16.484 1 83.31 94 ALA A C 1
ATOM 703 O O . ALA A 1 94 ? 2.303 -20.531 -17.234 1 83.31 94 ALA A O 1
ATOM 704 N N . ALA A 1 95 ? 0.49 -19.359 -16.734 1 80.56 95 ALA A N 1
ATOM 705 C CA . ALA A 1 95 ? -0.137 -19.375 -18.047 1 80.56 95 ALA A CA 1
ATOM 706 C C . ALA A 1 95 ? -0.215 -20.797 -18.594 1 80.56 95 ALA A C 1
ATOM 708 O O . ALA A 1 95 ? 0.033 -21.016 -19.781 1 80.56 95 ALA A O 1
ATOM 709 N N . THR A 1 96 ? -0.34 -21.844 -17.797 1 88.75 96 THR A N 1
ATOM 710 C CA . THR A 1 96 ? -0.5 -23.219 -18.234 1 88.75 96 THR A CA 1
ATOM 711 C C . THR A 1 96 ? -1.797 -23.812 -17.688 1 88.75 96 THR A C 1
ATOM 713 O O . THR A 1 96 ? -2.029 -23.797 -16.469 1 88.75 96 THR A O 1
ATOM 716 N N . ASP A 1 97 ? -2.549 -24.297 -18.531 1 90.25 97 ASP A N 1
ATOM 717 C CA . ASP A 1 97 ? -3.85 -24.812 -18.109 1 90.25 97 ASP A CA 1
ATOM 718 C C . ASP A 1 97 ? -3.701 -26.141 -17.359 1 90.25 97 ASP A C 1
ATOM 720 O O . ASP A 1 97 ? -2.727 -26.859 -17.547 1 90.25 97 ASP A O 1
ATOM 724 N N . ARG A 1 98 ? -4.699 -26.391 -16.625 1 94.75 98 ARG A N 1
ATOM 725 C CA . ARG A 1 98 ? -4.719 -27.562 -15.75 1 94.75 98 ARG A CA 1
ATOM 726 C C . ARG A 1 98 ? -4.656 -28.844 -16.562 1 94.75 98 ARG A C 1
ATOM 728 O O . ARG A 1 98 ? -3.945 -29.781 -16.188 1 94.75 98 ARG A O 1
ATOM 735 N N . SER A 1 99 ? -5.414 -28.906 -17.656 1 95.5 99 SER A N 1
ATOM 736 C CA . SER A 1 99 ? -5.438 -30.094 -18.5 1 95.5 99 SER A CA 1
ATOM 737 C C . SER A 1 99 ? -4.059 -30.391 -19.078 1 95.5 99 SER A C 1
ATOM 739 O O . SER A 1 99 ? -3.645 -31.547 -19.141 1 95.5 99 SER A O 1
ATOM 741 N N . THR A 1 100 ? -3.381 -29.359 -19.469 1 96 100 THR A N 1
ATOM 742 C CA . THR A 1 100 ? -2.027 -29.5 -20 1 96 100 THR A CA 1
ATOM 743 C C . THR A 1 100 ? -1.086 -30.047 -18.922 1 96 100 THR A C 1
ATOM 745 O O . THR A 1 100 ? -0.314 -30.969 -19.188 1 96 100 THR A O 1
ATOM 748 N N . LEU A 1 101 ? -1.193 -29.547 -17.734 1 97.75 101 LEU A N 1
ATOM 749 C CA . LEU A 1 101 ? -0.356 -29.984 -16.625 1 97.75 101 LEU A CA 1
ATOM 750 C C . LEU A 1 101 ? -0.589 -31.453 -16.312 1 97.75 101 LEU A C 1
ATOM 752 O O . LEU A 1 101 ? 0.365 -32.219 -16.156 1 97.75 101 LEU A O 1
ATOM 756 N N . LEU A 1 102 ? -1.829 -31.797 -16.25 1 97.94 102 LEU A N 1
ATOM 757 C CA . LEU A 1 102 ? -2.172 -33.188 -15.953 1 97.94 102 LEU A CA 1
ATOM 758 C C . LEU A 1 102 ? -1.679 -34.125 -17.047 1 97.94 102 LEU A C 1
ATOM 760 O O . LEU A 1 102 ? -1.247 -35.25 -16.781 1 97.94 102 LEU A O 1
ATOM 764 N N . GLY A 1 103 ? -1.788 -33.594 -18.297 1 97.69 103 GLY A N 1
ATOM 765 C CA . GLY A 1 103 ? -1.244 -34.375 -19.406 1 97.69 103 GLY A CA 1
ATOM 766 C C . GLY A 1 103 ? 0.248 -34.625 -19.281 1 97.69 103 GLY A C 1
ATOM 767 O O . GLY A 1 103 ? 0.721 -35.719 -19.547 1 97.69 103 GLY A O 1
ATOM 768 N N . TRP A 1 104 ? 1.006 -33.594 -18.938 1 97.88 104 TRP A N 1
ATOM 769 C CA . TRP A 1 104 ? 2.447 -33.719 -18.75 1 97.88 104 TRP A CA 1
ATOM 770 C C . TRP A 1 104 ? 2.766 -34.688 -17.609 1 97.88 104 TRP A C 1
ATOM 772 O O . TRP A 1 104 ? 3.684 -35.5 -17.719 1 97.88 104 TRP A O 1
ATOM 782 N N . ILE A 1 105 ? 2.047 -34.625 -16.469 1 98.12 105 ILE A N 1
ATOM 783 C CA . ILE A 1 105 ? 2.297 -35.406 -15.281 1 98.12 105 ILE A CA 1
ATOM 784 C C . ILE A 1 105 ? 1.998 -36.875 -15.57 1 98.12 105 ILE A C 1
ATOM 786 O O . ILE A 1 105 ? 2.756 -37.781 -15.164 1 98.12 105 ILE A O 1
ATOM 790 N N . GLY A 1 106 ? 0.834 -37.188 -16.266 1 97.44 106 GLY A N 1
ATOM 791 C CA . GLY A 1 106 ? 0.501 -38.5 -16.766 1 97.44 106 GLY A CA 1
ATOM 792 C C . GLY A 1 106 ? 0.155 -39.469 -15.648 1 97.44 106 GLY A C 1
ATOM 793 O O . GLY A 1 106 ? 0.356 -40.688 -15.797 1 97.44 106 GLY A O 1
ATOM 794 N N . GLU A 1 107 ? -0.154 -39.031 -14.492 1 97.5 107 GLU A N 1
ATOM 795 C CA . GLU A 1 107 ? -0.56 -39.844 -13.344 1 97.5 107 GLU A CA 1
ATOM 796 C C . GLU A 1 107 ? -1.709 -39.188 -12.586 1 97.5 107 GLU A C 1
ATOM 798 O O . GLU A 1 107 ? -1.922 -37.969 -12.711 1 97.5 107 GLU A O 1
ATOM 803 N N . GLU A 1 108 ? -2.564 -39.969 -11.914 1 97.94 108 GLU A N 1
ATOM 804 C CA . GLU A 1 108 ? -3.631 -39.438 -11.078 1 97.94 108 GLU A CA 1
ATOM 805 C C . GLU A 1 108 ? -3.07 -38.812 -9.805 1 97.94 108 GLU A C 1
ATOM 807 O O . GLU A 1 108 ? -2.748 -39.5 -8.844 1 97.94 108 GLU A O 1
ATOM 812 N N . VAL A 1 109 ? -2.975 -37.5 -9.812 1 98.38 109 VAL A N 1
ATOM 813 C CA . VAL A 1 109 ? -2.383 -36.781 -8.688 1 98.38 109 VAL A CA 1
ATOM 814 C C . VAL A 1 109 ? -3.389 -35.781 -8.125 1 98.38 109 VAL A C 1
ATOM 816 O O . VAL A 1 109 ? -4.445 -35.562 -8.719 1 98.38 109 VAL A O 1
ATOM 819 N N . GLU A 1 110 ? -3.148 -35.312 -6.91 1 98.31 110 GLU A N 1
ATOM 820 C CA . GLU A 1 110 ? -3.854 -34.156 -6.363 1 98.31 110 GLU A CA 1
ATOM 821 C C . GLU A 1 110 ? -3.174 -32.844 -6.773 1 98.31 110 GLU A C 1
ATOM 823 O O . GLU A 1 110 ? -2.258 -32.375 -6.094 1 98.31 110 GLU A O 1
ATOM 828 N N . LEU A 1 111 ? -3.664 -32.281 -7.887 1 98.62 111 LEU A N 1
ATOM 829 C CA . LEU A 1 111 ? -3.027 -31.109 -8.461 1 98.62 111 LEU A CA 1
ATOM 830 C C . LEU A 1 111 ? -3.744 -29.844 -8.016 1 98.62 111 LEU A C 1
ATOM 832 O O . LEU A 1 111 ? -4.965 -29.719 -8.156 1 98.62 111 LEU A O 1
ATOM 836 N N . THR A 1 112 ? -3.012 -28.922 -7.398 1 98.56 112 THR A N 1
ATOM 837 C CA . THR A 1 112 ? -3.455 -27.562 -7.117 1 98.56 112 THR A CA 1
ATOM 838 C C . THR A 1 112 ? -2.6 -26.547 -7.867 1 98.56 112 THR A C 1
ATOM 840 O O . THR A 1 112 ? -1.378 -26.688 -7.945 1 98.56 112 THR A O 1
ATOM 843 N N . GLN A 1 113 ? -3.201 -25.594 -8.484 1 98.5 113 GLN A N 1
ATOM 844 C CA . GLN A 1 113 ? -2.49 -24.484 -9.102 1 98.5 113 GLN A CA 1
ATOM 845 C C . GLN A 1 113 ? -2.48 -23.266 -8.188 1 98.5 113 GLN A C 1
ATOM 847 O O . GLN A 1 113 ? -3.436 -23.031 -7.445 1 98.5 113 GLN A O 1
ATOM 852 N N . ALA A 1 114 ? -1.384 -22.531 -8.203 1 98.44 114 ALA A N 1
ATOM 853 C CA . ALA A 1 114 ? -1.24 -21.344 -7.348 1 98.44 114 ALA A CA 1
ATOM 854 C C . ALA A 1 114 ? -0.494 -20.234 -8.07 1 98.44 114 ALA A C 1
ATOM 856 O O . ALA A 1 114 ? 0.331 -20.5 -8.953 1 98.44 114 ALA A O 1
ATOM 857 N N . ILE A 1 115 ? -0.797 -18.969 -7.727 1 97.5 115 ILE A N 1
ATOM 858 C CA . ILE A 1 115 ? -0.132 -17.797 -8.281 1 97.5 115 ILE A CA 1
ATOM 859 C C . ILE A 1 115 ? 0.572 -17.031 -7.164 1 97.5 115 ILE A C 1
ATOM 861 O O . ILE A 1 115 ? 0.096 -15.984 -6.73 1 97.5 115 ILE A O 1
ATOM 865 N N . PRO A 1 116 ? 1.66 -17.531 -6.699 1 97.94 116 PRO A N 1
ATOM 866 C CA . PRO A 1 116 ? 2.443 -16.734 -5.75 1 97.94 116 PRO A CA 1
ATOM 867 C C . PRO A 1 116 ? 3.236 -15.625 -6.43 1 97.94 116 PRO A C 1
ATOM 869 O O . PRO A 1 116 ? 3.561 -15.727 -7.617 1 97.94 116 PRO A O 1
ATOM 872 N N . LEU A 1 117 ? 3.42 -14.57 -5.742 1 96.62 117 LEU A N 1
ATOM 873 C CA . LEU A 1 117 ? 4.266 -13.461 -6.156 1 96.62 117 LEU A CA 1
ATOM 874 C C . LEU A 1 117 ? 5.445 -13.289 -5.203 1 96.62 117 LEU A C 1
ATOM 876 O O . LEU A 1 117 ? 5.445 -13.852 -4.105 1 96.62 117 LEU A O 1
ATOM 880 N N . PRO A 1 118 ? 6.43 -12.641 -5.605 1 96.19 118 PRO A N 1
ATOM 881 C CA . PRO A 1 118 ? 7.664 -12.578 -4.82 1 96.19 118 PRO A CA 1
ATOM 882 C C . PRO A 1 118 ? 7.434 -12.102 -3.389 1 96.19 118 PRO A C 1
ATOM 884 O O . PRO A 1 118 ? 8.289 -12.305 -2.52 1 96.19 118 PRO A O 1
ATOM 887 N N . PHE A 1 119 ? 6.344 -11.617 -3.068 1 97.81 119 PHE A N 1
ATOM 888 C CA . PHE A 1 119 ? 6.039 -11.039 -1.768 1 97.81 119 PHE A CA 1
ATOM 889 C C . PHE A 1 119 ? 5.867 -12.125 -0.714 1 97.81 119 PHE A C 1
ATOM 891 O O . PHE A 1 119 ? 5.848 -11.836 0.484 1 97.81 119 PHE A O 1
ATOM 898 N N . VAL A 1 120 ? 5.754 -13.383 -1.126 1 98.31 120 VAL A N 1
ATOM 899 C CA . VAL A 1 120 ? 5.66 -14.508 -0.195 1 98.31 120 VAL A CA 1
ATOM 900 C C . VAL A 1 120 ? 6.938 -14.586 0.641 1 98.31 120 VAL A C 1
ATOM 902 O O . VAL A 1 120 ? 6.926 -15.133 1.747 1 98.31 120 VAL A O 1
ATOM 905 N N . ALA A 1 121 ? 8.039 -14.031 0.126 1 97.81 121 ALA A N 1
ATOM 906 C CA . ALA A 1 121 ? 9.312 -14.055 0.84 1 97.81 121 ALA A CA 1
ATOM 907 C C . ALA A 1 121 ? 9.203 -13.344 2.186 1 97.81 121 ALA A C 1
ATOM 909 O O . ALA A 1 121 ? 9.836 -13.758 3.166 1 97.81 121 ALA A O 1
ATOM 910 N N . GLU A 1 122 ? 8.359 -12.297 2.213 1 96.69 122 GLU A N 1
ATOM 911 C CA . GLU A 1 122 ? 8.172 -11.5 3.424 1 96.69 122 GLU A CA 1
ATOM 912 C C . GLU A 1 122 ? 6.945 -11.969 4.199 1 96.69 122 GLU A C 1
ATOM 914 O O . GLU A 1 122 ? 6.574 -11.359 5.207 1 96.69 122 GLU A O 1
ATOM 919 N N . ARG A 1 123 ? 6.328 -13 3.691 1 97.88 123 ARG A N 1
ATOM 920 C CA . ARG A 1 123 ? 5.145 -13.578 4.32 1 97.88 123 ARG A CA 1
ATOM 921 C C . ARG A 1 123 ? 3.988 -12.578 4.328 1 97.88 123 ARG A C 1
ATOM 923 O O . ARG A 1 123 ? 3.213 -12.531 5.285 1 97.88 123 ARG A O 1
ATOM 930 N N . GLU A 1 124 ? 3.973 -11.75 3.307 1 95.12 124 GLU A N 1
ATOM 931 C CA . GLU A 1 124 ? 2.914 -10.758 3.115 1 95.12 124 GLU A CA 1
ATOM 932 C C . GLU A 1 124 ? 2.232 -10.938 1.76 1 95.12 124 GLU A C 1
ATOM 934 O O . GLU A 1 124 ? 1.452 -10.078 1.335 1 95.12 124 GLU A O 1
ATOM 939 N N . GLY A 1 125 ? 2.559 -12 1.112 1 96.69 125 GLY A N 1
ATOM 940 C CA . GLY A 1 125 ? 2.055 -12.211 -0.236 1 96.69 125 GLY A CA 1
ATOM 941 C C . GLY A 1 125 ? 0.641 -12.758 -0.266 1 96.69 125 GLY A C 1
ATOM 942 O O . GLY A 1 125 ? 0.25 -13.531 0.611 1 96.69 125 GLY A O 1
ATOM 943 N N . VAL A 1 126 ? -0.106 -12.312 -1.251 1 98.25 126 VAL A N 1
ATOM 944 C CA . VAL A 1 126 ? -1.391 -12.945 -1.535 1 98.25 126 VAL A CA 1
ATOM 945 C C . VAL A 1 126 ? -1.228 -13.969 -2.656 1 98.25 126 VAL A C 1
ATOM 947 O O . VAL A 1 126 ? -0.494 -13.727 -3.619 1 98.25 126 VAL A O 1
ATOM 950 N N . THR A 1 127 ? -1.794 -15.133 -2.496 1 98.69 127 THR A N 1
ATOM 951 C CA . THR A 1 127 ? -1.66 -16.203 -3.48 1 98.69 127 THR A CA 1
ATOM 952 C C . THR A 1 127 ? -3.025 -16.781 -3.84 1 98.69 127 THR A C 1
ATOM 954 O O . THR A 1 127 ? -3.768 -17.219 -2.961 1 98.69 127 THR A O 1
ATOM 957 N N . ALA A 1 128 ? -3.381 -16.75 -5.129 1 98.44 128 ALA A N 1
ATOM 958 C CA . ALA A 1 128 ? -4.566 -17.438 -5.613 1 98.44 128 ALA A CA 1
ATOM 959 C C . ALA A 1 128 ? -4.305 -18.938 -5.758 1 98.44 128 ALA A C 1
ATOM 961 O O . ALA A 1 128 ? -3.232 -19.344 -6.219 1 98.44 128 ALA A O 1
ATOM 962 N N . ILE A 1 129 ? -5.266 -19.766 -5.352 1 98.56 129 ILE A N 1
ATOM 963 C CA . ILE A 1 129 ? -5.109 -21.203 -5.492 1 98.56 129 ILE A CA 1
ATOM 964 C C . ILE A 1 129 ? -6.352 -21.797 -6.156 1 98.56 129 ILE A C 1
ATOM 966 O O . ILE A 1 129 ? -7.465 -21.312 -5.949 1 98.56 129 ILE A O 1
ATOM 970 N N . TYR A 1 130 ? -6.156 -22.797 -6.941 1 98.19 130 TYR A N 1
ATOM 971 C CA . TYR A 1 130 ? -7.242 -23.484 -7.629 1 98.19 130 TYR A CA 1
ATOM 972 C C . TYR A 1 130 ? -6.883 -24.938 -7.887 1 98.19 130 TYR A C 1
ATOM 974 O O . TYR A 1 130 ? -5.789 -25.234 -8.367 1 98.19 130 TYR A O 1
ATOM 982 N N . PRO A 1 131 ? -7.746 -25.938 -7.613 1 98 131 PRO A N 1
ATOM 983 C CA . PRO A 1 131 ? -8.992 -25.797 -6.852 1 98 131 PRO A CA 1
ATOM 984 C C . PRO A 1 131 ? -8.75 -25.594 -5.359 1 98 131 PRO A C 1
ATOM 986 O O . PRO A 1 131 ? -7.602 -25.594 -4.91 1 98 131 PRO A O 1
ATOM 989 N N . PRO A 1 132 ? -9.836 -25.297 -4.602 1 98.38 132 PRO A N 1
ATOM 990 C CA . PRO A 1 132 ? -9.648 -25.172 -3.154 1 98.38 132 PRO A CA 1
ATOM 991 C C . PRO A 1 132 ? -8.992 -26.422 -2.549 1 98.38 132 PRO A C 1
ATOM 993 O O . PRO A 1 132 ? -9.305 -27.547 -2.947 1 98.38 132 PRO A O 1
ATOM 996 N N . ASN A 1 133 ? -8.016 -26.25 -1.789 1 98.31 133 ASN A N 1
ATOM 997 C CA . ASN A 1 133 ? -7.25 -27.281 -1.097 1 98.31 133 ASN A CA 1
ATOM 998 C C . ASN A 1 133 ? -6.734 -26.781 0.252 1 98.31 133 ASN A C 1
ATOM 1000 O O . ASN A 1 133 ? -5.855 -25.922 0.306 1 98.31 133 ASN A O 1
ATOM 1004 N N . ARG A 1 134 ? -7.207 -27.297 1.308 1 97.25 134 ARG A N 1
ATOM 1005 C CA . ARG A 1 134 ? -6.957 -26.781 2.654 1 97.25 134 ARG A CA 1
ATOM 1006 C C . ARG A 1 134 ? -5.473 -26.859 2.996 1 97.25 134 ARG A C 1
ATOM 1008 O O . ARG A 1 134 ? -4.926 -25.922 3.594 1 97.25 134 ARG A O 1
ATOM 1015 N N . ALA A 1 135 ? -4.863 -27.922 2.656 1 96.81 135 ALA A N 1
ATOM 1016 C CA . ALA A 1 135 ? -3.447 -28.094 2.975 1 96.81 135 ALA A CA 1
ATOM 1017 C C . ALA A 1 135 ? -2.588 -27.078 2.234 1 96.81 135 ALA A C 1
ATOM 1019 O O . ALA A 1 135 ? -1.668 -26.484 2.814 1 96.81 135 ALA A O 1
ATOM 1020 N N . VAL A 1 136 ? -2.904 -26.844 0.96 1 98.12 136 VAL A N 1
ATOM 1021 C CA . VAL A 1 136 ? -2.156 -25.875 0.157 1 98.12 136 VAL A CA 1
ATOM 1022 C C . VAL A 1 136 ? -2.453 -24.453 0.64 1 98.12 136 VAL A C 1
ATOM 1024 O O . VAL A 1 136 ? -1.546 -23.625 0.741 1 98.12 136 VAL A O 1
ATOM 1027 N N . ALA A 1 137 ? -3.721 -24.234 0.991 1 98.38 137 ALA A N 1
ATOM 1028 C CA . ALA A 1 137 ? -4.113 -22.922 1.526 1 98.38 137 ALA A CA 1
ATOM 1029 C C . ALA A 1 137 ? -3.35 -22.609 2.809 1 98.38 137 ALA A C 1
ATOM 1031 O O . ALA A 1 137 ? -2.947 -21.469 3.031 1 98.38 137 ALA A O 1
ATOM 1032 N N . ALA A 1 138 ? -3.133 -23.578 3.629 1 97.75 138 ALA A N 1
ATOM 1033 C CA . ALA A 1 138 ? -2.42 -23.375 4.887 1 97.75 138 ALA A CA 1
ATOM 1034 C C . ALA A 1 138 ? -0.974 -22.953 4.641 1 97.75 138 ALA A C 1
ATOM 1036 O O . ALA A 1 138 ? -0.426 -22.141 5.375 1 97.75 138 ALA A O 1
ATOM 1037 N N . ILE A 1 139 ? -0.38 -23.531 3.631 1 98.12 139 ILE A N 1
ATOM 1038 C CA . ILE A 1 139 ? 0.988 -23.156 3.283 1 98.12 139 ILE A CA 1
ATOM 1039 C C . ILE A 1 139 ? 1.04 -21.688 2.893 1 98.12 139 ILE A C 1
ATOM 1041 O O . ILE A 1 139 ? 1.844 -20.922 3.432 1 98.12 139 ILE A O 1
ATOM 1045 N N . PHE A 1 140 ? 0.142 -21.297 2.039 1 98.56 140 PHE A N 1
ATOM 1046 C CA . PHE A 1 140 ? 0.211 -19.922 1.524 1 98.56 140 PHE A CA 1
ATOM 1047 C C . PHE A 1 140 ? -0.338 -18.938 2.543 1 98.56 140 PHE A C 1
ATOM 1049 O O . PHE A 1 140 ? 0.03 -17.766 2.531 1 98.56 140 PHE A O 1
ATOM 1056 N N . ALA A 1 141 ? -1.206 -19.422 3.453 1 97.94 141 ALA A N 1
ATOM 1057 C CA . ALA A 1 141 ? -1.634 -18.578 4.566 1 97.94 141 ALA A CA 1
ATOM 1058 C C . ALA A 1 141 ? -0.455 -18.219 5.469 1 97.94 141 ALA A C 1
ATOM 1060 O O . ALA A 1 141 ? -0.402 -17.125 6.027 1 97.94 141 ALA A O 1
ATOM 1061 N N . ALA A 1 142 ? 0.489 -19.125 5.574 1 98 142 ALA A N 1
ATOM 1062 C CA . ALA A 1 142 ? 1.693 -18.875 6.363 1 98 142 ALA A CA 1
ATOM 1063 C C . ALA A 1 142 ? 2.625 -17.906 5.648 1 98 142 ALA A C 1
ATOM 1065 O O . ALA A 1 142 ? 3.498 -17.297 6.273 1 98 142 ALA A O 1
ATOM 1066 N N . LEU A 1 143 ? 2.465 -17.75 4.375 1 98.31 143 LEU A N 1
ATOM 1067 C CA . LEU A 1 143 ? 3.311 -16.875 3.568 1 98.31 143 LEU A CA 1
ATOM 1068 C C . LEU A 1 143 ? 2.596 -15.57 3.258 1 98.31 143 LEU A C 1
ATOM 1070 O O . LEU A 1 143 ? 3.078 -14.773 2.449 1 98.31 143 LEU A O 1
ATOM 1074 N N . GLY A 1 144 ? 1.498 -15.289 3.887 1 97.38 144 GLY A N 1
ATOM 1075 C CA . GLY A 1 144 ? 0.611 -14.156 3.684 1 97.38 144 GLY A CA 1
ATOM 1076 C C . GLY A 1 144 ? -0.858 -14.523 3.756 1 97.38 144 GLY A C 1
ATOM 1077 O O . GLY A 1 144 ? -1.371 -14.844 4.828 1 97.38 144 GLY A O 1
ATOM 1078 N N . THR A 1 145 ? -1.521 -14.484 2.572 1 97.19 145 THR A N 1
ATOM 1079 C CA . THR A 1 145 ? -2.92 -14.898 2.508 1 97.19 145 THR A CA 1
ATOM 1080 C C . THR A 1 145 ? -3.17 -15.773 1.283 1 97.19 145 THR A C 1
ATOM 1082 O O . THR A 1 145 ? -2.504 -15.625 0.258 1 97.19 145 THR A O 1
ATOM 1085 N N . ALA A 1 146 ? -4.055 -16.719 1.449 1 98.31 146 ALA A N 1
ATOM 1086 C CA . ALA A 1 146 ? -4.496 -17.562 0.341 1 98.31 146 ALA A CA 1
ATOM 1087 C C . ALA A 1 146 ? -5.918 -17.203 -0.083 1 98.31 146 ALA A C 1
ATOM 1089 O O . ALA A 1 146 ? -6.801 -17.031 0.762 1 98.31 146 ALA A O 1
ATOM 1090 N N . VAL A 1 147 ? -6.113 -17 -1.362 1 98.38 147 VAL A N 1
ATOM 1091 C CA . VAL A 1 147 ? -7.445 -16.797 -1.924 1 98.38 147 VAL A CA 1
ATOM 1092 C C . VAL A 1 147 ? -7.84 -18.016 -2.756 1 98.38 147 VAL A C 1
ATOM 1094 O O . VAL A 1 147 ? -7.277 -18.266 -3.826 1 98.38 147 VAL A O 1
ATOM 1097 N N . GLU A 1 148 ? -8.805 -18.797 -2.303 1 98.44 148 GLU A N 1
ATOM 1098 C CA . GLU A 1 148 ? -9.219 -20.016 -2.977 1 98.44 148 GLU A CA 1
ATOM 1099 C C . GLU A 1 148 ? -10.234 -19.734 -4.074 1 98.44 148 GLU A C 1
ATOM 1101 O O . GLU A 1 148 ? -11.234 -19.047 -3.84 1 98.44 148 GLU A O 1
ATOM 1106 N N . CYS A 1 149 ? -9.953 -20.234 -5.238 1 98.06 149 CYS A N 1
ATOM 1107 C CA . CYS A 1 149 ? -10.844 -20.109 -6.383 1 98.06 149 CYS A CA 1
ATOM 1108 C C . CYS A 1 149 ? -11.68 -21.375 -6.57 1 98.06 149 CYS A C 1
ATOM 1110 O O . CYS A 1 149 ? -11.133 -22.469 -6.676 1 98.06 149 CYS A O 1
ATOM 1112 N N . GLU A 1 150 ? -12.977 -21.172 -6.676 1 97.56 150 GLU A N 1
ATOM 1113 C CA . GLU A 1 150 ? -13.891 -22.297 -6.852 1 97.56 150 GLU A CA 1
ATOM 1114 C C . GLU A 1 150 ? -13.945 -22.75 -8.305 1 97.56 150 GLU A C 1
ATOM 1116 O O . GLU A 1 150 ? -14.227 -23.906 -8.594 1 97.56 150 GLU A O 1
ATOM 1121 N N . THR A 1 151 ? -13.711 -21.812 -9.203 1 96.75 151 THR A N 1
ATOM 1122 C CA . THR A 1 151 ? -13.789 -22.109 -10.625 1 96.75 151 THR A CA 1
ATOM 1123 C C . THR A 1 151 ? -12.508 -21.688 -11.336 1 96.75 151 THR A C 1
ATOM 1125 O O . THR A 1 151 ? -11.727 -20.891 -10.805 1 96.75 151 THR A O 1
ATOM 1128 N N . ARG A 1 152 ? -12.305 -22.312 -12.492 1 95.25 152 ARG A N 1
ATOM 1129 C CA . ARG A 1 152 ? -11.172 -21.938 -13.336 1 95.25 152 ARG A CA 1
ATOM 1130 C C . ARG A 1 152 ? -11.266 -20.469 -13.734 1 95.25 152 ARG A C 1
ATOM 1132 O O . ARG A 1 152 ? -10.242 -19.781 -13.828 1 95.25 152 ARG A O 1
ATOM 1139 N N . GLU A 1 153 ? -12.453 -19.984 -13.969 1 95.12 153 GLU A N 1
ATOM 1140 C CA . GLU A 1 153 ? -12.672 -18.609 -14.367 1 95.12 153 GLU A CA 1
ATOM 1141 C C . GLU A 1 153 ? -12.203 -17.625 -13.289 1 95.12 153 GLU A C 1
ATOM 1143 O O . GLU A 1 153 ? -11.578 -16.609 -13.594 1 95.12 153 GLU A O 1
ATOM 1148 N N . GLU A 1 154 ? -12.5 -17.969 -12.023 1 96.75 154 GLU A N 1
ATOM 1149 C CA . GLU A 1 154 ? -12.023 -17.156 -10.914 1 96.75 154 GLU A CA 1
ATOM 1150 C C . GLU A 1 154 ? -10.5 -17.109 -10.883 1 96.75 154 GLU A C 1
ATOM 1152 O O . GLU A 1 154 ? -9.922 -16.031 -10.672 1 96.75 154 GLU A O 1
ATOM 1157 N N . TYR A 1 155 ? -9.906 -18.266 -11.094 1 96.38 155 TYR A N 1
ATOM 1158 C CA . TYR A 1 155 ? -8.453 -18.375 -11.086 1 96.38 155 TYR A CA 1
ATOM 1159 C C . TYR A 1 155 ? -7.836 -17.547 -12.203 1 96.38 155 TYR A C 1
ATOM 1161 O O . TYR A 1 155 ? -6.859 -16.828 -11.984 1 96.38 155 TYR A O 1
ATOM 1169 N N . ASP A 1 156 ? -8.43 -17.578 -13.367 1 95.38 156 ASP A N 1
ATOM 1170 C CA . ASP A 1 156 ? -7.957 -16.797 -14.508 1 95.38 156 ASP A CA 1
ATOM 1171 C C . ASP A 1 156 ? -8.078 -15.305 -14.234 1 95.38 156 ASP A C 1
ATOM 1173 O O . ASP A 1 156 ? -7.195 -14.523 -14.609 1 95.38 156 ASP A O 1
ATOM 1177 N N . LEU A 1 157 ? -9.156 -14.938 -13.609 1 97.06 157 LEU A N 1
ATOM 1178 C CA . LEU A 1 157 ? -9.359 -13.531 -13.273 1 97.06 157 LEU A CA 1
ATOM 1179 C C . LEU A 1 157 ? -8.273 -13.047 -12.312 1 97.06 157 LEU A C 1
ATOM 1181 O O . LEU A 1 157 ? -7.75 -11.945 -12.469 1 97.06 157 LEU A O 1
ATOM 1185 N N . LEU A 1 158 ? -7.906 -13.883 -11.336 1 97.25 158 LEU A N 1
ATOM 1186 C CA . LEU A 1 158 ? -6.895 -13.453 -10.375 1 97.25 158 LEU A CA 1
ATOM 1187 C C . LEU A 1 158 ? -5.504 -13.461 -11.008 1 97.25 158 LEU A C 1
ATOM 1189 O O . LEU A 1 158 ? -4.633 -12.688 -10.609 1 97.25 158 LEU A O 1
ATOM 1193 N N . ALA A 1 159 ? -5.32 -14.281 -12.039 1 95.81 159 ALA A N 1
ATOM 1194 C CA . ALA A 1 159 ? -4.113 -14.156 -12.852 1 95.81 159 ALA A CA 1
ATOM 1195 C C . ALA A 1 159 ? -4.031 -12.773 -13.5 1 95.81 159 ALA A C 1
ATOM 1197 O O . ALA A 1 159 ? -2.959 -12.164 -13.547 1 95.81 159 ALA A O 1
ATOM 1198 N N . VAL A 1 160 ? -5.172 -12.281 -13.977 1 97.06 160 VAL A N 1
ATOM 1199 C CA . VAL A 1 160 ? -5.242 -10.93 -14.523 1 97.06 160 VAL A CA 1
ATOM 1200 C C . VAL A 1 160 ? -4.879 -9.914 -13.453 1 97.06 160 VAL A C 1
ATOM 1202 O O . VAL A 1 160 ? -4.129 -8.969 -13.711 1 97.06 160 VAL A O 1
ATOM 1205 N N . GLY A 1 161 ? -5.402 -10.086 -12.203 1 97.75 161 GLY A N 1
ATOM 1206 C CA . GLY A 1 161 ? -5.074 -9.211 -11.086 1 97.75 161 GLY A CA 1
ATOM 1207 C C . GLY A 1 161 ? -3.586 -9.133 -10.805 1 97.75 161 GLY A C 1
ATOM 1208 O O . GLY A 1 161 ? -3.061 -8.055 -10.516 1 97.75 161 GLY A O 1
ATOM 1209 N N . SER A 1 162 ? -2.908 -10.25 -10.945 1 96.56 162 SER A N 1
ATOM 1210 C CA . SER A 1 162 ? -1.473 -10.305 -10.688 1 96.56 162 SER A CA 1
ATOM 1211 C C . SER A 1 162 ? -0.688 -9.508 -11.719 1 96.56 162 SER A C 1
ATOM 1213 O O . SER A 1 162 ? 0.483 -9.188 -11.508 1 96.56 162 SER A O 1
ATOM 1215 N N . ALA A 1 163 ? -1.305 -9.133 -12.844 1 96.5 163 ALA A N 1
ATOM 1216 C CA . ALA A 1 163 ? -0.648 -8.406 -13.922 1 96.5 163 ALA A CA 1
ATOM 1217 C C . ALA A 1 163 ? -0.704 -6.902 -13.688 1 96.5 163 ALA A C 1
ATOM 1219 O O . ALA A 1 163 ? -0.359 -6.113 -14.57 1 96.5 163 ALA A O 1
ATOM 1220 N N . LEU A 1 164 ? -1.13 -6.484 -12.508 1 98.31 164 LEU A N 1
ATOM 1221 C CA . LEU A 1 164 ? -1.285 -5.066 -12.195 1 98.31 164 LEU A CA 1
ATOM 1222 C C . LEU A 1 164 ? -0.016 -4.508 -11.555 1 98.31 164 LEU A C 1
ATOM 1224 O O . LEU A 1 164 ? 0.072 -3.309 -11.281 1 98.31 164 LEU A O 1
ATOM 1228 N N . MET A 1 165 ? 1.006 -5.34 -11.344 1 98.19 165 MET A N 1
ATOM 1229 C CA . MET A 1 165 ? 2.141 -4.949 -10.508 1 98.19 165 MET A CA 1
ATOM 1230 C C . MET A 1 165 ? 2.924 -3.811 -11.148 1 98.19 165 MET A C 1
ATOM 1232 O O . MET A 1 165 ? 3.189 -2.793 -10.508 1 98.19 165 MET A O 1
ATOM 1236 N N . ALA A 1 166 ? 3.248 -3.969 -12.406 1 97.94 166 ALA A N 1
ATOM 1237 C CA . ALA A 1 166 ? 3.994 -2.912 -13.086 1 97.94 166 ALA A CA 1
ATOM 1238 C C . ALA A 1 166 ? 3.16 -1.638 -13.195 1 97.94 166 ALA A C 1
ATOM 1240 O O . ALA A 1 166 ? 3.697 -0.53 -13.117 1 97.94 166 ALA A O 1
ATOM 1241 N N . THR A 1 167 ? 1.896 -1.771 -13.43 1 98.56 167 THR A N 1
ATOM 1242 C CA . THR A 1 167 ? 1.004 -0.623 -13.547 1 98.56 167 THR A CA 1
ATOM 1243 C C . THR A 1 167 ? 0.919 0.135 -12.227 1 98.56 167 THR A C 1
ATOM 1245 O O . THR A 1 167 ? 0.96 1.366 -12.211 1 98.56 167 THR A O 1
ATOM 1248 N N . TYR A 1 168 ? 0.787 -0.609 -11.094 1 98.75 168 TYR A N 1
ATOM 1249 C CA . TYR A 1 168 ? 0.801 0.026 -9.781 1 98.75 168 TYR A CA 1
ATOM 1250 C C . TYR A 1 168 ? 2.066 0.854 -9.586 1 98.75 168 TYR A C 1
ATOM 1252 O O . TYR A 1 168 ? 1.996 2.029 -9.219 1 98.75 168 TYR A O 1
ATOM 1260 N N . LEU A 1 169 ? 3.213 0.267 -9.844 1 98.5 169 LEU A N 1
ATOM 1261 C CA . LEU A 1 169 ? 4.492 0.949 -9.664 1 98.5 169 LEU A CA 1
ATOM 1262 C C . LEU A 1 169 ? 4.648 2.08 -10.68 1 98.5 169 LEU A C 1
ATOM 1264 O O . LEU A 1 169 ? 5.277 3.1 -10.383 1 98.5 169 LEU A O 1
ATOM 1268 N N . GLY A 1 170 ? 4.062 1.863 -11.859 1 98.12 170 GLY A N 1
ATOM 1269 C CA . GLY A 1 170 ? 4.047 2.928 -12.852 1 98.12 170 GLY A CA 1
ATOM 1270 C C . GLY A 1 170 ? 3.279 4.156 -12.398 1 98.12 170 GLY A C 1
ATOM 1271 O O . GLY A 1 170 ? 3.711 5.285 -12.633 1 98.12 170 GLY A O 1
ATOM 1272 N N . ILE A 1 171 ? 2.111 3.955 -11.781 1 98.69 171 ILE A N 1
ATOM 1273 C CA . ILE A 1 171 ? 1.314 5.051 -11.242 1 98.69 171 ILE A CA 1
ATOM 1274 C C . ILE A 1 171 ? 2.111 5.785 -10.164 1 98.69 171 ILE A C 1
ATOM 1276 O O . ILE A 1 171 ? 2.176 7.016 -10.164 1 98.69 171 ILE A O 1
ATOM 1280 N N . LEU A 1 172 ? 2.768 5.051 -9.266 1 98.56 172 LEU A N 1
ATOM 1281 C CA . LEU A 1 172 ? 3.602 5.637 -8.219 1 98.56 172 LEU A CA 1
ATOM 1282 C C . LEU A 1 172 ? 4.762 6.422 -8.828 1 98.56 172 LEU A C 1
ATOM 1284 O O . LEU A 1 172 ? 5.055 7.539 -8.391 1 98.56 172 LEU A O 1
ATOM 1288 N N . ASP A 1 173 ? 5.387 5.828 -9.844 1 98.19 173 ASP A N 1
ATOM 1289 C CA . ASP A 1 173 ? 6.527 6.449 -10.508 1 98.19 173 ASP A CA 1
ATOM 1290 C C . ASP A 1 173 ? 6.117 7.746 -11.195 1 98.19 173 ASP A C 1
ATOM 1292 O O . ASP A 1 173 ? 6.781 8.773 -11.047 1 98.19 173 ASP A O 1
ATOM 1296 N N . ARG A 1 174 ? 5.035 7.695 -11.938 1 98.19 174 ARG A N 1
ATOM 1297 C CA . ARG A 1 174 ? 4.57 8.883 -12.648 1 98.19 174 ARG A CA 1
ATOM 1298 C C . ARG A 1 174 ? 4.164 9.984 -11.672 1 98.19 174 ARG A C 1
ATOM 1300 O O . ARG A 1 174 ? 4.41 11.164 -11.922 1 98.19 174 ARG A O 1
ATOM 1307 N N . THR A 1 175 ? 3.508 9.633 -10.586 1 98.5 175 THR A N 1
ATOM 1308 C CA . THR A 1 175 ? 3.131 10.594 -9.547 1 98.5 175 THR A CA 1
ATOM 1309 C C . THR A 1 175 ? 4.363 11.289 -8.984 1 98.5 175 THR A C 1
ATOM 1311 O O . THR A 1 175 ? 4.414 12.516 -8.922 1 98.5 175 THR A O 1
ATOM 1314 N N . THR A 1 176 ? 5.367 10.508 -8.594 1 98.19 176 THR A N 1
ATOM 1315 C CA . THR A 1 176 ? 6.574 11.078 -8.008 1 98.19 176 THR A CA 1
ATOM 1316 C C . THR A 1 176 ? 7.312 11.945 -9.023 1 98.19 176 THR A C 1
ATOM 1318 O O . THR A 1 176 ? 7.879 12.984 -8.672 1 98.19 176 THR A O 1
ATOM 1321 N N . ALA A 1 177 ? 7.305 11.484 -10.281 1 98.12 177 ALA A N 1
ATOM 1322 C CA . ALA A 1 177 ? 7.93 12.266 -11.352 1 98.12 177 ALA A CA 1
ATOM 1323 C C . ALA A 1 177 ? 7.246 13.617 -11.516 1 98.12 177 ALA A C 1
ATOM 1325 O O . ALA A 1 177 ? 7.906 14.625 -11.773 1 98.12 177 ALA A O 1
ATOM 1326 N N . TRP A 1 178 ? 5.914 13.648 -11.422 1 98.62 178 TRP A N 1
ATOM 1327 C CA . TRP A 1 178 ? 5.176 14.906 -11.508 1 98.62 178 TRP A CA 1
ATOM 1328 C C . TRP A 1 178 ? 5.625 15.883 -10.43 1 98.62 178 TRP A C 1
ATOM 1330 O O . TRP A 1 178 ? 5.871 17.062 -10.703 1 98.62 178 TRP A O 1
ATOM 1340 N N . PHE A 1 179 ? 5.758 15.414 -9.219 1 98.44 179 PHE A N 1
ATOM 1341 C CA . PHE A 1 179 ? 6.219 16.266 -8.125 1 98.44 179 PHE A CA 1
ATOM 1342 C C . PHE A 1 179 ? 7.613 16.797 -8.414 1 98.44 179 PHE A C 1
ATOM 1344 O O . PHE A 1 179 ? 7.914 17.953 -8.109 1 98.44 179 PHE A O 1
ATOM 1351 N N . ALA A 1 180 ? 8.477 15.922 -8.969 1 97.81 180 ALA A N 1
ATOM 1352 C CA . ALA A 1 180 ? 9.82 16.359 -9.328 1 97.81 180 ALA A CA 1
ATOM 1353 C C . ALA A 1 180 ? 9.781 17.469 -10.367 1 97.81 180 ALA A C 1
ATOM 1355 O O . ALA A 1 180 ? 10.562 18.422 -10.297 1 97.81 180 ALA A O 1
ATOM 1356 N N . GLU A 1 181 ? 8.891 17.344 -11.297 1 98 181 GLU A N 1
ATOM 1357 C CA . GLU A 1 181 ? 8.711 18.375 -12.328 1 98 181 GLU A CA 1
ATOM 1358 C C . GLU A 1 181 ? 8.266 19.703 -11.711 1 98 181 GLU A C 1
ATOM 1360 O O . GLU A 1 181 ? 8.5 20.766 -12.289 1 98 181 GLU A O 1
ATOM 1365 N N . LYS A 1 182 ? 7.625 19.656 -10.578 1 97.69 182 LYS A N 1
ATOM 1366 C CA . LYS A 1 182 ? 7.121 20.859 -9.922 1 97.69 182 LYS A CA 1
ATOM 1367 C C . LYS A 1 182 ? 8.117 21.391 -8.898 1 97.69 182 LYS A C 1
ATOM 1369 O O . LYS A 1 182 ? 7.832 22.344 -8.172 1 97.69 182 LYS A O 1
ATOM 1374 N N . GLY A 1 183 ? 9.281 20.719 -8.727 1 96.62 183 GLY A N 1
ATOM 1375 C CA . GLY A 1 183 ? 10.352 21.297 -7.926 1 96.62 183 GLY A CA 1
ATOM 1376 C C . GLY A 1 183 ? 10.664 20.5 -6.676 1 96.62 183 GLY A C 1
ATOM 1377 O O . GLY A 1 183 ? 11.562 20.875 -5.91 1 96.62 183 GLY A O 1
ATOM 1378 N N . LEU A 1 184 ? 9.984 19.469 -6.418 1 97.75 184 LEU A N 1
ATOM 1379 C CA . LEU A 1 184 ? 10.281 18.594 -5.289 1 97.75 184 LEU A CA 1
ATOM 1380 C C . LEU A 1 184 ? 11.211 17.453 -5.711 1 97.75 184 LEU A C 1
ATOM 1382 O O . LEU A 1 184 ? 10.914 16.734 -6.668 1 97.75 184 LEU A O 1
ATOM 1386 N N . HIS A 1 185 ? 12.312 17.344 -5.008 1 96.31 185 HIS A N 1
ATOM 1387 C CA . HIS A 1 185 ? 13.219 16.25 -5.359 1 96.31 185 HIS A CA 1
ATOM 1388 C C . HIS A 1 185 ? 12.492 14.914 -5.391 1 96.31 185 HIS A C 1
ATOM 1390 O O . HIS A 1 185 ? 11.656 14.641 -4.531 1 96.31 185 HIS A O 1
ATOM 1396 N N . ARG A 1 186 ? 12.898 14.125 -6.359 1 95.75 186 ARG A N 1
ATOM 1397 C CA . ARG A 1 186 ? 12.203 12.867 -6.602 1 95.75 186 ARG A CA 1
ATOM 1398 C C . ARG A 1 186 ? 12.242 11.969 -5.367 1 95.75 186 ARG A C 1
ATOM 1400 O O . ARG A 1 186 ? 11.25 11.312 -5.039 1 95.75 186 ARG A O 1
ATOM 1407 N N . ASP A 1 187 ? 13.352 11.906 -4.688 1 95.38 187 ASP A N 1
ATOM 1408 C CA . ASP A 1 187 ? 13.5 11.07 -3.498 1 95.38 187 ASP A CA 1
ATOM 1409 C C . ASP A 1 187 ? 12.57 11.539 -2.381 1 95.38 187 ASP A C 1
ATOM 1411 O O . ASP A 1 187 ? 12.031 10.719 -1.635 1 95.38 187 ASP A O 1
ATOM 1415 N N . LYS A 1 188 ? 12.43 12.82 -2.236 1 96.44 188 LYS A N 1
ATOM 1416 C CA . LYS A 1 188 ? 11.523 13.375 -1.233 1 96.44 188 LYS A CA 1
ATOM 1417 C C . LYS A 1 188 ? 10.07 13.086 -1.588 1 96.44 188 LYS A C 1
ATOM 1419 O O . LYS A 1 188 ? 9.266 12.758 -0.713 1 96.44 188 LYS A O 1
ATOM 1424 N N . ALA A 1 189 ? 9.789 13.203 -2.895 1 97.81 189 ALA A N 1
ATOM 1425 C CA . ALA A 1 189 ? 8.445 12.867 -3.354 1 97.81 189 ALA A CA 1
ATOM 1426 C C . ALA A 1 189 ? 8.109 11.414 -3.033 1 97.81 189 ALA A C 1
ATOM 1428 O O . ALA A 1 189 ? 7.043 11.125 -2.482 1 97.81 189 ALA A O 1
ATOM 1429 N N . ARG A 1 190 ? 9.031 10.523 -3.348 1 97.88 190 ARG A N 1
ATOM 1430 C CA . ARG A 1 190 ? 8.82 9.102 -3.088 1 97.88 190 ARG A CA 1
ATOM 1431 C C . ARG A 1 190 ? 8.68 8.836 -1.593 1 97.88 190 ARG A C 1
ATOM 1433 O O . ARG A 1 190 ? 7.855 8.023 -1.175 1 97.88 190 ARG A O 1
ATOM 1440 N N . ALA A 1 191 ? 9.516 9.523 -0.796 1 97.31 191 ALA A N 1
ATOM 1441 C CA . ALA A 1 191 ? 9.516 9.352 0.653 1 97.31 191 ALA A CA 1
ATOM 1442 C C . ALA A 1 191 ? 8.164 9.727 1.252 1 97.31 191 ALA A C 1
ATOM 1444 O O . ALA A 1 191 ? 7.82 9.289 2.352 1 97.31 191 ALA A O 1
ATOM 1445 N N . TYR A 1 192 ? 7.422 10.516 0.542 1 98.38 192 TYR A N 1
ATOM 1446 C CA . TYR A 1 192 ? 6.102 10.906 1.026 1 98.38 192 TYR A CA 1
ATOM 1447 C C . TYR A 1 192 ? 5.016 10.039 0.405 1 98.38 192 TYR A C 1
ATOM 1449 O O . TYR A 1 192 ? 4.152 9.516 1.113 1 98.38 192 TYR A O 1
ATOM 1457 N N . ILE A 1 193 ? 5.043 9.82 -0.921 1 98.44 193 ILE A N 1
ATOM 1458 C CA . ILE A 1 193 ? 3.922 9.234 -1.646 1 98.44 193 ILE A CA 1
ATOM 1459 C C . ILE A 1 193 ? 3.893 7.723 -1.415 1 98.44 193 ILE A C 1
ATOM 1461 O O . ILE A 1 193 ? 2.82 7.137 -1.253 1 98.44 193 ILE A O 1
ATOM 1465 N N . ALA A 1 194 ? 5.062 7.055 -1.392 1 98.19 194 ALA A N 1
ATOM 1466 C CA . ALA A 1 194 ? 5.102 5.602 -1.249 1 98.19 194 ALA A CA 1
ATOM 1467 C C . ALA A 1 194 ? 4.527 5.168 0.098 1 98.19 194 ALA A C 1
ATOM 1469 O O . ALA A 1 194 ? 3.633 4.324 0.156 1 98.19 194 ALA A O 1
ATOM 1470 N N . PRO A 1 195 ? 4.945 5.801 1.24 1 98.12 195 PRO A N 1
ATOM 1471 C CA . PRO A 1 195 ? 4.34 5.43 2.521 1 98.12 195 PRO A CA 1
ATOM 1472 C C . PRO A 1 195 ? 2.861 5.809 2.607 1 98.12 195 PRO A C 1
ATOM 1474 O O . PRO A 1 195 ? 2.084 5.125 3.277 1 98.12 195 PRO A O 1
ATOM 1477 N N . LEU A 1 196 ? 2.482 6.914 1.962 1 98.44 196 LEU A N 1
ATOM 1478 C CA . LEU A 1 196 ? 1.07 7.277 1.913 1 98.44 196 LEU A CA 1
ATOM 1479 C C . LEU A 1 196 ? 0.248 6.172 1.253 1 98.44 196 LEU A C 1
ATOM 1481 O O . LEU A 1 196 ? -0.757 5.727 1.809 1 98.44 196 LEU A O 1
ATOM 1485 N N . PHE A 1 197 ? 0.706 5.672 0.09 1 98.56 197 PHE A N 1
ATOM 1486 C CA . PHE A 1 197 ? 0.025 4.594 -0.613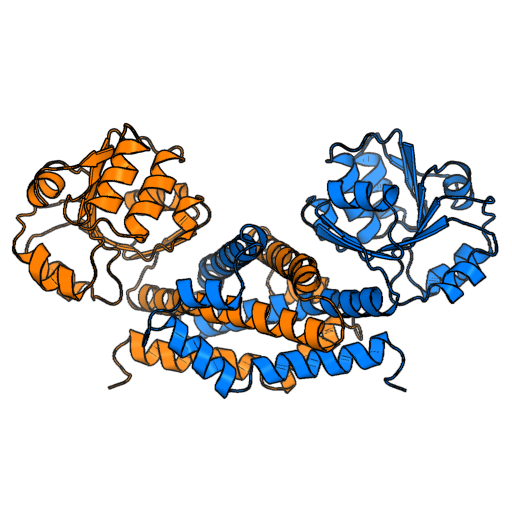 1 98.56 197 PHE A CA 1
ATOM 1487 C C . PHE A 1 197 ? 0.015 3.32 0.227 1 98.56 197 PHE A C 1
ATOM 1489 O O . PHE A 1 197 ? -0.992 2.611 0.276 1 98.56 197 PHE A O 1
ATOM 1496 N N . ALA A 1 198 ? 1.136 3.023 0.887 1 97.88 198 ALA A N 1
ATOM 1497 C CA . ALA A 1 198 ? 1.218 1.846 1.747 1 97.88 198 ALA A CA 1
ATOM 1498 C C . ALA A 1 198 ? 0.181 1.91 2.865 1 97.88 198 ALA A C 1
ATOM 1500 O O . ALA A 1 198 ? -0.493 0.918 3.154 1 97.88 198 ALA A O 1
ATOM 1501 N N . SER A 1 199 ? 0.033 3.072 3.494 1 98 199 SER A N 1
ATOM 1502 C CA . SER A 1 199 ? -0.927 3.246 4.578 1 98 199 SER A CA 1
ATOM 1503 C C . SER A 1 199 ? -2.357 3.057 4.086 1 98 199 SER A C 1
ATOM 1505 O O . SER A 1 199 ? -3.176 2.432 4.766 1 98 199 SER A O 1
ATOM 1507 N N . LEU A 1 200 ? -2.641 3.613 2.92 1 98.06 200 LEU A N 1
ATOM 1508 C CA . LEU A 1 200 ? -3.977 3.492 2.35 1 98.06 200 LEU A CA 1
ATOM 1509 C C . LEU A 1 200 ? -4.297 2.039 2.016 1 98.06 200 LEU A C 1
ATOM 1511 O O . LEU A 1 200 ? -5.398 1.561 2.295 1 98.06 200 LEU A O 1
ATOM 1515 N N . ALA A 1 201 ? -3.316 1.367 1.422 1 97.5 201 ALA A N 1
ATOM 1516 C CA . ALA A 1 201 ? -3.512 -0.042 1.093 1 97.5 201 ALA A CA 1
ATOM 1517 C C . ALA A 1 201 ? -3.752 -0.871 2.352 1 97.5 201 ALA A C 1
ATOM 1519 O O . ALA A 1 201 ? -4.645 -1.722 2.381 1 97.5 201 ALA A O 1
ATOM 1520 N N . GLN A 1 202 ? -2.979 -0.645 3.367 1 96.56 202 GLN A N 1
ATOM 1521 C CA . GLN A 1 202 ? -3.119 -1.371 4.625 1 96.56 202 GLN A CA 1
ATOM 1522 C C . GLN A 1 202 ? -4.48 -1.111 5.262 1 96.56 202 GLN A C 1
ATOM 1524 O O . GLN A 1 202 ? -5.086 -2.018 5.84 1 96.56 202 GLN A O 1
ATOM 1529 N N . ARG A 1 203 ? -4.898 0.115 5.164 1 96.69 203 ARG A N 1
ATOM 1530 C CA . ARG A 1 203 ? -6.227 0.448 5.664 1 96.69 203 ARG A CA 1
ATOM 1531 C C . ARG A 1 203 ? -7.301 -0.353 4.938 1 96.69 203 ARG A C 1
ATOM 1533 O O . ARG A 1 203 ? -8.242 -0.851 5.562 1 96.69 203 ARG A O 1
ATOM 1540 N N . ALA A 1 204 ? -7.168 -0.465 3.666 1 97 204 ALA A N 1
ATOM 1541 C CA . ALA A 1 204 ? -8.125 -1.216 2.859 1 97 204 ALA A CA 1
ATOM 1542 C C . ALA A 1 204 ? -8.117 -2.695 3.234 1 97 204 ALA A C 1
ATOM 1544 O O . ALA A 1 204 ? -9.164 -3.355 3.201 1 97 204 ALA A O 1
ATOM 1545 N N . VAL A 1 205 ? -6.953 -3.271 3.572 1 96.19 205 VAL A N 1
ATOM 1546 C CA . VAL A 1 205 ? -6.812 -4.672 3.961 1 96.19 205 VAL A CA 1
ATOM 1547 C C . VAL A 1 205 ? -7.422 -4.887 5.344 1 96.19 205 VAL A C 1
ATOM 1549 O O . VAL A 1 205 ? -8.18 -5.836 5.555 1 96.19 205 VAL A O 1
ATOM 1552 N N . ARG A 1 206 ? -7.141 -3.998 6.301 1 94.19 206 ARG A N 1
ATOM 1553 C CA . ARG A 1 206 ? -7.516 -4.172 7.699 1 94.19 206 ARG A CA 1
ATOM 1554 C C . ARG A 1 206 ? -9.016 -3.953 7.898 1 94.19 206 ARG A C 1
ATOM 1556 O O . ARG A 1 206 ? -9.641 -4.625 8.719 1 94.19 206 ARG A O 1
ATOM 1563 N N . ASP A 1 207 ? -9.508 -2.992 7.164 1 93.38 207 ASP A N 1
ATOM 1564 C CA . ASP A 1 207 ? -10.914 -2.656 7.328 1 93.38 207 ASP A CA 1
ATOM 1565 C C . ASP A 1 207 ? -11.773 -3.346 6.266 1 93.38 207 ASP A C 1
ATOM 1567 O O . ASP A 1 207 ? -12.508 -2.686 5.527 1 93.38 207 ASP A O 1
ATOM 1571 N N . GLU A 1 208 ? -11.758 -4.609 6.266 1 87.62 208 GLU A N 1
ATOM 1572 C CA . GLU A 1 208 ? -12.398 -5.406 5.227 1 87.62 208 GLU A CA 1
ATOM 1573 C C . GLU A 1 208 ? -13.922 -5.258 5.273 1 87.62 208 GLU A C 1
ATOM 1575 O O . GLU A 1 208 ? -14.602 -5.465 4.266 1 87.62 208 GLU A O 1
ATOM 1580 N N . GLY A 1 209 ? -14.469 -4.887 6.379 1 89.56 209 GLY A N 1
ATOM 1581 C CA . GLY A 1 209 ? -15.914 -4.781 6.543 1 89.56 209 GLY A CA 1
ATOM 1582 C C . GLY A 1 209 ? -16.484 -3.498 5.973 1 89.56 209 GLY A C 1
ATOM 1583 O O . GLY A 1 209 ? -17.688 -3.412 5.715 1 89.56 209 GLY A O 1
ATOM 1584 N N . THR A 1 210 ? -15.688 -2.494 5.742 1 95.31 210 THR A N 1
ATOM 1585 C CA . THR A 1 210 ? -16.125 -1.213 5.203 1 95.31 210 THR A CA 1
ATOM 1586 C C . THR A 1 210 ? -15.93 -1.166 3.691 1 95.31 210 THR A C 1
ATOM 1588 O O . THR A 1 210 ? -14.82 -1.346 3.197 1 95.31 210 THR A O 1
ATOM 1591 N N . PRO A 1 211 ? -17.047 -0.915 2.951 1 96.75 211 PRO A N 1
ATOM 1592 C CA . PRO A 1 211 ? -16.875 -0.795 1.5 1 96.75 211 PRO A CA 1
ATOM 1593 C C . PRO A 1 211 ? -15.836 0.25 1.107 1 96.75 211 PRO A C 1
ATOM 1595 O O . PRO A 1 211 ? -15.727 1.29 1.762 1 96.75 211 PRO A O 1
ATOM 1598 N N . LEU A 1 212 ? -15.094 -0.024 0.049 1 97 212 LEU A N 1
ATOM 1599 C CA . LEU A 1 212 ? -14 0.842 -0.377 1 97 212 LEU A CA 1
ATOM 1600 C C . LEU A 1 212 ? -14.508 2.244 -0.693 1 97 212 LEU A C 1
ATOM 1602 O O . LEU A 1 212 ? -13.828 3.234 -0.409 1 97 212 LEU A O 1
ATOM 1606 N N . GLU A 1 213 ? -15.672 2.34 -1.32 1 95.19 213 GLU A N 1
ATOM 1607 C CA . GLU A 1 213 ? -16.266 3.643 -1.608 1 95.19 213 GLU A CA 1
ATOM 1608 C C . GLU A 1 213 ? -16.484 4.445 -0.329 1 95.19 213 GLU A C 1
ATOM 1610 O O . GLU A 1 213 ? -16.297 5.66 -0.312 1 95.19 213 GLU A O 1
ATOM 1615 N N . GLU A 1 214 ? -16.922 3.748 0.69 1 95.81 214 GLU A N 1
ATOM 1616 C CA . GLU A 1 214 ? -17.125 4.395 1.984 1 95.81 214 GLU A CA 1
ATOM 1617 C C . GLU A 1 214 ? -15.789 4.812 2.602 1 95.81 214 GLU A C 1
ATOM 1619 O O . GLU A 1 214 ? -15.688 5.887 3.197 1 95.81 214 GLU A O 1
ATOM 1624 N N . LEU A 1 215 ? -14.781 3.996 2.492 1 95.44 215 LEU A N 1
ATOM 1625 C CA . LEU A 1 215 ? -13.445 4.348 2.967 1 95.44 215 LEU A CA 1
ATOM 1626 C C . LEU A 1 215 ? -12.93 5.598 2.266 1 95.44 215 LEU A C 1
ATOM 1628 O O . LEU A 1 215 ? -12.352 6.48 2.902 1 95.44 215 LEU A O 1
ATOM 1632 N N . ALA A 1 216 ? -13.141 5.645 0.921 1 94.88 216 ALA A N 1
ATOM 1633 C CA . ALA A 1 216 ? -12.719 6.809 0.149 1 94.88 216 ALA A CA 1
ATOM 1634 C C . ALA A 1 216 ? -13.43 8.07 0.626 1 94.88 216 ALA A C 1
ATOM 1636 O O . ALA A 1 216 ? -12.82 9.141 0.71 1 94.88 216 ALA A O 1
ATOM 1637 N N . ARG A 1 217 ? -14.664 7.93 0.984 1 92.94 217 ARG A N 1
ATOM 1638 C CA . ARG A 1 217 ? -15.461 9.062 1.441 1 92.94 217 ARG A CA 1
ATOM 1639 C C . ARG A 1 217 ? -14.953 9.586 2.781 1 92.94 217 ARG A C 1
ATOM 1641 O O . ARG A 1 217 ? -15.039 10.781 3.055 1 92.94 217 ARG A O 1
ATOM 1648 N N . GLU A 1 218 ? -14.453 8.695 3.586 1 91.56 218 GLU A N 1
ATOM 1649 C CA . GLU A 1 218 ? -13.883 9.094 4.871 1 91.56 218 GLU A CA 1
ATOM 1650 C C . GLU A 1 218 ? -12.727 10.07 4.684 1 91.56 218 GLU A C 1
ATOM 1652 O O . GLU A 1 218 ? -12.477 10.914 5.543 1 91.56 218 GLU A O 1
ATOM 1657 N N . PHE A 1 219 ? -12.062 9.977 3.514 1 91.06 219 PHE A N 1
ATOM 1658 C CA . PHE A 1 219 ? -10.898 10.828 3.266 1 91.06 219 PHE A CA 1
ATOM 1659 C C . PHE A 1 219 ? -11.25 11.961 2.309 1 91.06 219 PHE A C 1
ATOM 1661 O O . PHE A 1 219 ? -10.359 12.664 1.821 1 91.06 219 PHE A O 1
ATOM 1668 N N . SER A 1 220 ? -12.523 12.062 2.045 1 90.19 220 SER A N 1
ATOM 1669 C CA . SER A 1 220 ? -12.969 13.047 1.066 1 90.19 220 SER A CA 1
ATOM 1670 C C . SER A 1 220 ? -14.078 13.922 1.634 1 90.19 220 SER A C 1
ATOM 1672 O O . SER A 1 220 ? -15.227 13.477 1.766 1 90.19 220 SER A O 1
ATOM 1674 N N . THR A 1 221 ? -13.742 15.102 2.08 1 83.19 221 THR A N 1
ATOM 1675 C CA . THR A 1 221 ? -14.781 16.047 2.486 1 83.19 221 THR A CA 1
ATOM 1676 C C . THR A 1 221 ? -15.406 16.719 1.27 1 83.19 221 THR A C 1
ATOM 1678 O O . THR A 1 221 ? -14.758 16.859 0.231 1 83.19 221 THR A O 1
ATOM 1681 N N . LYS A 1 222 ? -16.719 17.047 1.379 1 88.06 222 LYS A N 1
ATOM 1682 C CA . LYS A 1 222 ? -17.422 17.719 0.283 1 88.06 222 LYS A CA 1
ATOM 1683 C C . LYS A 1 222 ? -16.703 19.016 -0.111 1 88.06 222 LYS A C 1
ATOM 1685 O O . LYS A 1 222 ? -16.422 19.859 0.74 1 88.06 222 LYS A O 1
ATOM 1690 N N . GLY A 1 223 ? -16.359 19.062 -1.391 1 88.56 223 GLY A N 1
ATOM 1691 C CA . GLY A 1 223 ? -15.703 20.266 -1.905 1 88.56 223 GLY A CA 1
ATOM 1692 C C . GLY A 1 223 ? -14.219 20.297 -1.601 1 88.56 223 GLY A C 1
ATOM 1693 O O . GLY A 1 223 ? -13.531 21.266 -1.945 1 88.56 223 GLY A O 1
ATOM 1694 N N . GLY A 1 224 ? -13.672 19.219 -1.021 1 91.69 224 GLY A N 1
ATOM 1695 C CA . GLY A 1 224 ? -12.273 19.188 -0.61 1 91.69 224 GLY A CA 1
ATOM 1696 C C . GLY A 1 224 ? -11.336 18.797 -1.731 1 91.69 224 GLY A C 1
ATOM 1697 O O . GLY A 1 224 ? -11.766 18.562 -2.861 1 91.69 224 GLY A O 1
ATOM 1698 N N . LEU A 1 225 ? -10.047 18.797 -1.428 1 94.19 225 LEU A N 1
ATOM 1699 C CA . LEU A 1 225 ? -9 18.531 -2.406 1 94.19 225 LEU A CA 1
ATOM 1700 C C . LEU A 1 225 ? -9.047 17.078 -2.861 1 94.19 225 LEU A C 1
ATOM 1702 O O . LEU A 1 225 ? -8.883 16.781 -4.051 1 94.19 225 LEU A O 1
ATOM 1706 N N . ASN A 1 226 ? -9.305 16.141 -1.931 1 96.38 226 ASN A N 1
ATOM 1707 C CA . ASN A 1 226 ? -9.375 14.719 -2.264 1 96.38 226 ASN A CA 1
ATOM 1708 C C . ASN A 1 226 ? -10.5 14.43 -3.26 1 96.38 226 ASN A C 1
ATOM 1710 O O . ASN A 1 226 ? -10.297 13.711 -4.238 1 96.38 226 ASN A O 1
ATOM 1714 N N . GLU A 1 227 ? -11.672 15.031 -2.959 1 96.06 227 GLU A N 1
ATOM 1715 C CA . GLU A 1 227 ? -12.797 14.859 -3.873 1 96.06 227 GLU A CA 1
ATOM 1716 C C . GLU A 1 227 ? -12.469 15.398 -5.262 1 96.06 227 GLU A C 1
ATOM 1718 O O . GLU A 1 227 ? -12.781 14.758 -6.27 1 96.06 227 GLU A O 1
ATOM 1723 N N . GLN A 1 228 ? -11.867 16.531 -5.262 1 96.56 228 GLN A N 1
ATOM 1724 C CA . GLN A 1 228 ? -11.531 17.156 -6.535 1 96.56 228 GLN A CA 1
ATOM 1725 C C . GLN A 1 228 ? -10.594 16.281 -7.355 1 96.56 228 GLN A C 1
ATOM 1727 O O . GLN A 1 228 ? -10.828 16.062 -8.547 1 96.56 228 GLN A O 1
ATOM 1732 N N . VAL A 1 229 ? -9.5 15.758 -6.789 1 98.19 229 VAL A N 1
ATOM 1733 C CA . VAL A 1 229 ? -8.531 14.945 -7.516 1 98.19 229 VAL A CA 1
ATOM 1734 C C . VAL A 1 229 ? -9.203 13.688 -8.062 1 98.19 229 VAL A C 1
ATOM 1736 O O . VAL A 1 229 ? -9.016 13.328 -9.227 1 98.19 229 VAL A O 1
ATOM 1739 N N . LEU A 1 230 ? -10.016 13.031 -7.223 1 98 230 LEU A N 1
ATOM 1740 C CA . LEU A 1 230 ? -10.711 11.82 -7.641 1 98 230 LEU A CA 1
ATOM 1741 C C . LEU A 1 230 ? -11.641 12.109 -8.812 1 98 230 LEU A C 1
ATOM 1743 O O . LEU A 1 230 ? -11.641 11.375 -9.805 1 98 230 LEU A O 1
ATOM 1747 N N . THR A 1 231 ? -12.43 13.195 -8.664 1 97.5 231 THR A N 1
ATOM 1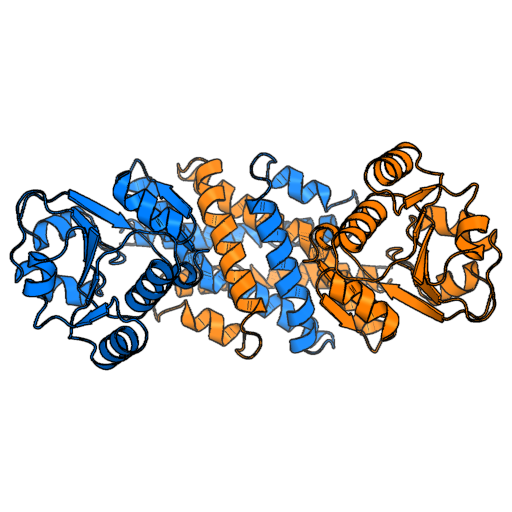748 C CA . THR A 1 231 ? -13.391 13.57 -9.703 1 97.5 231 THR A CA 1
ATOM 1749 C C . THR A 1 231 ? -12.672 13.898 -11.008 1 97.5 231 THR A C 1
ATOM 1751 O O . THR A 1 231 ? -13.07 13.438 -12.078 1 97.5 231 THR A O 1
ATOM 1754 N N . ASP A 1 232 ? -11.633 14.672 -10.938 1 98.5 232 ASP A N 1
ATOM 1755 C CA . ASP A 1 232 ? -10.875 15.055 -12.125 1 98.5 232 ASP A CA 1
ATOM 1756 C C . ASP A 1 232 ? -10.219 13.844 -12.781 1 98.5 232 ASP A C 1
ATOM 1758 O O . ASP A 1 232 ? -10.188 13.727 -14.008 1 98.5 232 ASP A O 1
ATOM 1762 N N . PHE A 1 233 ? -9.648 12.938 -12.016 1 98.69 233 PHE A N 1
ATOM 1763 C CA . PHE A 1 233 ? -9.039 11.711 -12.523 1 98.69 233 PHE A CA 1
ATOM 1764 C C . PHE A 1 233 ? -10.055 10.875 -13.281 1 98.69 233 PHE A C 1
ATOM 1766 O O . PHE A 1 233 ? -9.766 10.383 -14.375 1 98.69 233 PHE A O 1
ATOM 1773 N N . ASP A 1 234 ? -11.219 10.703 -12.648 1 98.06 234 ASP A N 1
ATOM 1774 C CA . ASP A 1 234 ? -12.281 9.93 -13.273 1 98.06 234 ASP A CA 1
ATOM 1775 C C . ASP A 1 234 ? -12.758 10.594 -14.57 1 98.06 234 ASP A C 1
ATOM 1777 O O . ASP A 1 234 ? -12.859 9.93 -15.609 1 98.06 234 ASP A O 1
ATOM 1781 N N . ARG A 1 235 ? -13.008 11.891 -14.531 1 98.06 235 ARG A N 1
ATOM 1782 C CA . ARG A 1 235 ? -13.461 12.648 -15.695 1 98.06 235 ARG A CA 1
ATOM 1783 C C . ARG A 1 235 ? -12.43 12.602 -16.812 1 98.06 235 ARG A C 1
ATOM 1785 O O . ARG A 1 235 ? -12.781 12.594 -18 1 98.06 235 ARG A O 1
ATOM 1792 N N . GLY A 1 236 ? -11.18 12.594 -16.453 1 98.38 236 GLY A N 1
ATOM 1793 C CA . GLY A 1 236 ? -10.094 12.531 -17.422 1 98.38 236 GLY A CA 1
ATOM 1794 C C . GLY A 1 236 ? -9.906 11.156 -18.016 1 98.38 236 GLY A C 1
ATOM 1795 O O . GLY A 1 236 ? -9.047 10.961 -18.875 1 98.38 236 GLY A O 1
ATOM 1796 N N . GLY A 1 237 ? -10.664 10.164 -17.531 1 98.44 237 GLY A N 1
ATOM 1797 C CA . GLY A 1 237 ? -10.656 8.836 -18.125 1 98.44 237 GLY A CA 1
ATOM 1798 C C . GLY A 1 237 ? -9.703 7.883 -17.438 1 98.44 237 GLY A C 1
ATOM 1799 O O . GLY A 1 237 ? -9.367 6.828 -17.984 1 98.44 237 GLY A O 1
ATOM 1800 N N . GLY A 1 238 ? -9.188 8.227 -16.312 1 98.69 238 GLY A N 1
ATOM 1801 C CA . GLY A 1 238 ? -8.227 7.387 -15.617 1 98.69 238 GLY A CA 1
ATOM 1802 C C . GLY A 1 238 ? -8.766 6.004 -15.305 1 98.69 238 GLY A C 1
ATOM 1803 O O . GLY A 1 238 ? -8.109 4.996 -15.586 1 98.69 238 GLY A O 1
ATOM 1804 N N . HIS A 1 239 ? -10 5.902 -14.719 1 98.5 239 HIS A N 1
ATOM 1805 C CA . HIS A 1 239 ? -10.617 4.613 -14.414 1 98.5 239 HIS A CA 1
ATOM 1806 C C . HIS A 1 239 ? -10.891 3.816 -15.68 1 98.5 239 HIS A C 1
ATOM 1808 O O . HIS A 1 239 ? -10.672 2.602 -15.719 1 98.5 239 HIS A O 1
ATOM 1814 N N . GLY A 1 240 ? -11.352 4.516 -16.688 1 98.56 240 GLY A N 1
ATOM 1815 C CA . GLY A 1 240 ? -11.602 3.852 -17.953 1 98.56 240 GLY A CA 1
ATOM 1816 C C . GLY A 1 240 ? -10.352 3.244 -18.562 1 98.56 240 GLY A C 1
ATOM 1817 O O . GLY A 1 240 ? -10.391 2.123 -19.078 1 98.56 240 GLY A O 1
ATOM 1818 N N . ALA A 1 241 ? -9.211 3.973 -18.562 1 98.75 241 ALA A N 1
ATOM 1819 C CA . ALA A 1 241 ? -7.941 3.469 -19.062 1 98.75 241 ALA A CA 1
ATOM 1820 C C . ALA A 1 241 ? -7.535 2.182 -18.344 1 98.75 241 ALA A C 1
ATOM 1822 O O . ALA A 1 241 ? -7.043 1.244 -18.984 1 98.75 241 ALA A O 1
ATOM 1823 N N . LEU A 1 242 ? -7.762 2.119 -17.062 1 98.62 242 LEU A N 1
ATOM 1824 C CA . LEU A 1 242 ? -7.398 0.961 -16.25 1 98.62 242 LEU A CA 1
ATOM 1825 C C . LEU A 1 242 ? -8.266 -0.244 -16.609 1 98.62 242 LEU A C 1
ATOM 1827 O O . LEU A 1 242 ? -7.742 -1.329 -16.875 1 98.62 242 LEU A O 1
ATOM 1831 N N . THR A 1 243 ? -9.594 -0.085 -16.641 1 98.5 243 THR A N 1
ATOM 1832 C CA . THR A 1 243 ? -10.484 -1.207 -16.891 1 98.5 243 THR A CA 1
ATOM 1833 C C . THR A 1 243 ? -10.344 -1.702 -18.328 1 98.5 243 THR A C 1
ATOM 1835 O O . THR A 1 243 ? -10.461 -2.9 -18.594 1 98.5 243 THR A O 1
ATOM 1838 N N . ASP A 1 244 ? -10.062 -0.758 -19.266 1 98.5 244 ASP A N 1
ATOM 1839 C CA . ASP A 1 244 ? -9.82 -1.168 -20.641 1 98.5 244 ASP A CA 1
ATOM 1840 C C . ASP A 1 244 ? -8.562 -2.021 -20.75 1 98.5 244 ASP A C 1
ATOM 1842 O O . ASP A 1 244 ? -8.531 -3 -21.5 1 98.5 244 ASP A O 1
ATOM 1846 N N . ALA A 1 245 ? -7.52 -1.642 -20.062 1 98.56 245 ALA A N 1
ATOM 1847 C CA . ALA A 1 245 ? -6.285 -2.42 -20.031 1 98.56 245 ALA A CA 1
ATOM 1848 C C . ALA A 1 245 ? -6.527 -3.822 -19.484 1 98.56 245 ALA A C 1
ATOM 1850 O O . ALA A 1 245 ? -6.051 -4.809 -20.047 1 98.56 245 ALA A O 1
ATOM 1851 N N . LEU A 1 246 ? -7.309 -3.936 -18.406 1 98.44 246 LEU A N 1
ATOM 1852 C CA . LEU A 1 246 ? -7.621 -5.219 -17.797 1 98.44 246 LEU A CA 1
ATOM 1853 C C . LEU A 1 246 ? -8.445 -6.09 -18.734 1 98.44 246 LEU A C 1
ATOM 1855 O O . LEU A 1 246 ? -8.227 -7.301 -18.812 1 98.44 246 LEU A O 1
ATOM 1859 N N . GLU A 1 247 ? -9.375 -5.438 -19.469 1 97.56 247 GLU A N 1
ATOM 1860 C CA . GLU A 1 247 ? -10.18 -6.16 -20.438 1 97.56 247 GLU A CA 1
ATOM 1861 C C . GLU A 1 247 ? -9.297 -6.836 -21.484 1 97.56 247 GLU A C 1
ATOM 1863 O O . GLU A 1 247 ? -9.516 -8 -21.828 1 97.56 247 GLU A O 1
ATOM 1868 N N . ARG A 1 248 ? -8.352 -6.16 -21.953 1 96.62 248 ARG A N 1
ATOM 1869 C CA . ARG A 1 248 ? -7.492 -6.672 -23.016 1 96.62 248 ARG A CA 1
ATOM 1870 C C . ARG A 1 248 ? -6.617 -7.812 -22.516 1 96.62 248 ARG A C 1
ATOM 1872 O O . ARG A 1 248 ? -6.398 -8.797 -23.219 1 96.62 248 ARG A O 1
ATOM 1879 N N . VAL A 1 249 ? -6.129 -7.688 -21.328 1 95.56 249 VAL A N 1
ATOM 1880 C CA . VAL A 1 249 ? -5.281 -8.742 -20.766 1 95.56 249 VAL A CA 1
ATOM 1881 C C . VAL A 1 249 ? -6.129 -9.969 -20.453 1 95.56 249 VAL A C 1
ATOM 1883 O O . VAL A 1 249 ? -5.66 -11.102 -20.594 1 95.56 249 VAL A O 1
ATOM 1886 N N . LEU A 1 250 ? -7.387 -9.75 -20 1 95.56 250 LEU A N 1
ATOM 1887 C CA . LEU A 1 250 ? -8.281 -10.867 -19.734 1 95.56 250 LEU A CA 1
ATOM 1888 C C . LEU A 1 250 ? -8.477 -11.719 -20.984 1 95.56 250 LEU A C 1
ATOM 1890 O O . LEU A 1 250 ? -8.469 -12.953 -20.922 1 95.56 250 LEU A O 1
ATOM 1894 N N . LEU A 1 251 ? -8.602 -11.07 -22.156 1 93.69 251 LEU A N 1
ATOM 1895 C CA . LEU A 1 251 ? -8.742 -11.781 -23.422 1 93.69 251 LEU A CA 1
ATOM 1896 C C . LEU A 1 251 ? -7.523 -12.648 -23.703 1 93.69 251 LEU A C 1
ATOM 1898 O O . LEU A 1 251 ? -7.66 -13.789 -24.172 1 93.69 251 LEU A O 1
ATOM 1902 N N . ARG A 1 252 ? -6.426 -12.156 -23.375 1 90.62 252 ARG A N 1
ATOM 1903 C CA . ARG A 1 252 ? -5.184 -12.891 -23.578 1 90.62 252 ARG A CA 1
ATOM 1904 C C . ARG A 1 252 ? -5.102 -14.094 -22.641 1 90.62 252 ARG A C 1
ATOM 1906 O O . ARG A 1 252 ? -4.734 -15.188 -23.047 1 90.62 252 ARG A O 1
ATOM 1913 N N . VAL A 1 253 ? -5.406 -13.914 -21.359 1 89.5 253 VAL A N 1
ATOM 1914 C CA . VAL A 1 253 ? -5.32 -14.953 -20.344 1 89.5 253 VAL A CA 1
ATOM 1915 C C . VAL A 1 253 ? -6.293 -16.078 -20.672 1 89.5 253 VAL A C 1
ATOM 1917 O O . VAL A 1 253 ? -5.984 -17.266 -20.453 1 89.5 253 VAL A O 1
ATOM 1920 N N . ARG A 1 254 ? -7.441 -15.781 -21.281 1 86.31 254 ARG A N 1
ATOM 1921 C CA . ARG A 1 254 ? -8.453 -16.766 -21.609 1 86.31 254 ARG A CA 1
ATOM 1922 C C . ARG A 1 254 ? -8.172 -17.406 -22.969 1 86.31 254 ARG A C 1
ATOM 1924 O O . ARG A 1 254 ? -8.836 -18.375 -23.359 1 86.31 254 ARG A O 1
ATOM 1931 N N . GLY A 1 255 ? -7.129 -16.922 -23.688 1 79.94 255 GLY A N 1
ATOM 1932 C CA . GLY A 1 255 ? -6.824 -17.438 -25.016 1 79.94 255 GLY A CA 1
ATOM 1933 C C . GLY A 1 255 ? -7.762 -16.906 -26.078 1 79.94 255 GLY A C 1
ATOM 1934 O O . GLY A 1 255 ? -7.926 -17.531 -27.125 1 79.94 255 GLY A O 1
ATOM 1935 N N . ASP A 1 256 ? -8.523 -15.883 -25.719 1 69.44 256 ASP A N 1
ATOM 1936 C CA . ASP A 1 256 ? -9.516 -15.336 -26.641 1 69.44 256 ASP A CA 1
ATOM 1937 C C . ASP A 1 256 ? -8.906 -14.242 -27.516 1 69.44 256 ASP A C 1
ATOM 1939 O O . ASP A 1 256 ? -9.578 -13.688 -28.391 1 69.44 256 ASP A O 1
ATOM 1943 N N . ASP A 1 257 ? -7.699 -13.844 -27.188 1 55.72 257 ASP A N 1
ATOM 1944 C CA . ASP A 1 257 ? -7.082 -12.789 -27.984 1 55.72 257 ASP A CA 1
ATOM 1945 C C . ASP A 1 257 ? -6.695 -13.312 -29.375 1 55.72 257 ASP A C 1
ATOM 1947 O O . ASP A 1 257 ? -6.055 -12.602 -30.156 1 55.72 257 ASP A O 1
ATOM 1951 N N . ARG A 1 258 ? -7.035 -14.617 -29.828 1 45.09 258 ARG A N 1
ATOM 1952 C CA . ARG A 1 258 ? -6.777 -15.133 -31.172 1 45.09 258 ARG A CA 1
ATOM 1953 C C . ARG A 1 258 ? -7.797 -14.594 -32.156 1 45.09 258 ARG A C 1
ATOM 1955 O O . ARG A 1 258 ? -8.953 -14.344 -31.812 1 45.09 258 ARG A O 1
ATOM 1962 N N . MET B 1 1 ? 8.211 15.438 28.438 1 93.31 1 MET B N 1
ATOM 1963 C CA . MET B 1 1 ? 7.621 16.547 27.688 1 93.31 1 MET B CA 1
ATOM 1964 C C . MET B 1 1 ? 6.098 16.5 27.766 1 93.31 1 MET B C 1
ATOM 1966 O O . MET B 1 1 ? 5.504 15.43 27.828 1 93.31 1 MET B O 1
ATOM 1970 N N . ARG B 1 2 ? 5.426 17.656 27.953 1 97.56 2 ARG B N 1
ATOM 1971 C CA . ARG B 1 2 ? 3.969 17.766 27.922 1 97.56 2 ARG B CA 1
ATOM 1972 C C . ARG B 1 2 ? 3.494 18.281 26.562 1 97.56 2 ARG B C 1
ATOM 1974 O O . ARG B 1 2 ? 3.992 19.297 26.062 1 97.56 2 ARG B O 1
ATOM 1981 N N . ILE B 1 3 ? 2.541 17.531 26.016 1 98.44 3 ILE B N 1
ATOM 1982 C CA . ILE B 1 3 ? 1.999 17.906 24.719 1 98.44 3 ILE B CA 1
ATOM 1983 C C . ILE B 1 3 ? 0.565 18.406 24.875 1 98.44 3 ILE B C 1
ATOM 1985 O O . ILE B 1 3 ? -0.238 17.781 25.578 1 98.44 3 ILE B O 1
ATOM 1989 N N . GLY B 1 4 ? 0.311 19.562 24.391 1 98.5 4 GLY B N 1
ATOM 1990 C CA . GLY B 1 4 ? -1.04 20.094 24.422 1 98.5 4 GLY B CA 1
ATOM 1991 C C . GLY B 1 4 ? -1.686 20.156 23.047 1 98.5 4 GLY B C 1
ATOM 1992 O O . GLY B 1 4 ? -1.001 20.344 22.047 1 98.5 4 GLY B O 1
ATOM 1993 N N . PHE B 1 5 ? -3.016 20.031 23 1 98.69 5 PHE B N 1
ATOM 1994 C CA . PHE B 1 5 ? -3.781 20.125 21.766 1 98.69 5 PHE B CA 1
ATOM 1995 C C . PHE B 1 5 ? -4.902 21.156 21.906 1 98.69 5 PHE B C 1
ATOM 1997 O O . PHE B 1 5 ? -5.734 21.047 22.797 1 98.69 5 PHE B O 1
ATOM 2004 N N . ILE B 1 6 ? -4.887 22.125 21.031 1 97.81 6 ILE B N 1
ATOM 2005 C CA . ILE B 1 6 ? -6.066 22.953 20.812 1 97.81 6 ILE B CA 1
ATOM 2006 C C . ILE B 1 6 ? -6.895 22.375 19.672 1 97.81 6 ILE B C 1
ATOM 2008 O O . ILE B 1 6 ? -6.52 22.516 18.5 1 97.81 6 ILE B O 1
ATOM 2012 N N . GLY B 1 7 ? -8.055 21.859 19.922 1 95.62 7 GLY B N 1
ATOM 2013 C CA . GLY B 1 7 ? -8.836 21.062 18.984 1 95.62 7 GLY B CA 1
ATOM 2014 C C . GLY B 1 7 ? -8.766 19.578 19.25 1 95.62 7 GLY B C 1
ATOM 2015 O O . GLY B 1 7 ? -7.672 19 19.297 1 95.62 7 GLY B O 1
ATOM 2016 N N . THR B 1 8 ? -9.875 19.016 19.5 1 95.56 8 THR B N 1
ATOM 2017 C CA . THR B 1 8 ? -9.969 17.594 19.797 1 95.56 8 THR B CA 1
ATOM 2018 C C . THR B 1 8 ? -10.844 16.875 18.766 1 95.56 8 THR B C 1
ATOM 2020 O O . THR B 1 8 ? -11.891 16.312 19.125 1 95.56 8 THR B O 1
ATOM 2023 N N . GLY B 1 9 ? -10.391 16.859 17.547 1 94.25 9 GLY B N 1
ATOM 2024 C CA . GLY B 1 9 ? -11.07 16.156 16.469 1 94.25 9 GLY B CA 1
ATOM 2025 C C . GLY B 1 9 ? -10.406 14.844 16.094 1 94.25 9 GLY B C 1
ATOM 2026 O O . GLY B 1 9 ? -9.664 14.273 16.891 1 94.25 9 GLY B O 1
ATOM 2027 N N . ALA B 1 10 ? -10.727 14.352 14.953 1 93.06 10 ALA B N 1
ATOM 2028 C CA . ALA B 1 10 ? -10.273 13.047 14.492 1 93.06 10 ALA B CA 1
ATOM 2029 C C . ALA B 1 10 ? -8.75 13 14.406 1 93.06 10 ALA B C 1
ATOM 2031 O O . ALA B 1 10 ? -8.133 11.992 14.75 1 93.06 10 ALA B O 1
ATOM 2032 N N . ILE B 1 11 ? -8.141 14.094 13.93 1 96.12 11 ILE B N 1
ATOM 2033 C CA . ILE B 1 11 ? -6.691 14.086 13.758 1 96.12 11 ILE B CA 1
ATOM 2034 C C . ILE B 1 11 ? -6.008 14.102 15.117 1 96.12 11 ILE B C 1
ATOM 2036 O O . ILE B 1 11 ? -4.965 13.461 15.305 1 96.12 11 ILE B O 1
ATOM 2040 N N . THR B 1 12 ? -6.543 14.867 16.062 1 97.75 12 THR B N 1
ATOM 2041 C CA . THR B 1 12 ? -6.016 14.836 17.422 1 97.75 12 THR B CA 1
ATOM 2042 C C . THR B 1 12 ? -6.109 13.438 18.016 1 97.75 12 THR B C 1
ATOM 2044 O O . THR B 1 12 ? -5.152 12.938 18.609 1 97.75 12 THR B O 1
ATOM 2047 N N . GLU B 1 13 ? -7.281 12.828 17.844 1 97.5 13 GLU B N 1
ATOM 2048 C CA . GLU B 1 13 ? -7.449 11.469 18.328 1 97.5 13 GLU B CA 1
ATOM 2049 C C . GLU B 1 13 ? -6.402 10.531 17.734 1 97.5 13 GLU B C 1
ATOM 2051 O O . GLU B 1 13 ? -5.812 9.711 18.438 1 97.5 13 GLU B O 1
ATOM 2056 N N . ALA B 1 14 ? -6.145 10.648 16.469 1 97.75 14 ALA B N 1
ATOM 2057 C CA . ALA B 1 14 ? -5.152 9.828 15.781 1 97.75 14 ALA B CA 1
ATOM 2058 C C . ALA B 1 14 ? -3.754 10.078 16.344 1 97.75 14 ALA B C 1
ATOM 2060 O O . ALA B 1 14 ? -3.016 9.133 16.641 1 97.75 14 ALA B O 1
ATOM 2061 N N . MET B 1 15 ? -3.412 11.328 16.5 1 98.44 15 MET B N 1
ATOM 2062 C CA . MET B 1 15 ? -2.078 11.688 16.984 1 98.44 15 MET B CA 1
ATOM 2063 C C . MET B 1 15 ? -1.874 11.234 18.422 1 98.44 15 MET B C 1
ATOM 2065 O O . MET B 1 15 ? -0.829 10.672 18.766 1 98.44 15 MET B O 1
ATOM 2069 N N . VAL B 1 16 ? -2.869 11.445 19.25 1 98.44 16 VAL B N 1
ATOM 2070 C CA . VAL B 1 16 ? -2.775 11.031 20.641 1 98.44 16 VAL B CA 1
ATOM 2071 C C . VAL B 1 16 ? -2.605 9.523 20.734 1 98.44 16 VAL B C 1
ATOM 2073 O O . VAL B 1 16 ? -1.735 9.023 21.453 1 98.44 16 VAL B O 1
ATOM 2076 N N . THR B 1 17 ? -3.438 8.797 20 1 98.25 17 THR B N 1
ATOM 2077 C CA . THR B 1 17 ? -3.35 7.344 19.969 1 98.25 17 THR B CA 1
ATOM 2078 C C . THR B 1 17 ? -1.954 6.895 19.547 1 98.25 17 THR B C 1
ATOM 2080 O O . THR B 1 17 ? -1.367 6.008 20.156 1 98.25 17 THR B O 1
ATOM 2083 N N . GLY B 1 18 ? -1.444 7.512 18.484 1 98.5 18 GLY B N 1
ATOM 2084 C CA . GLY B 1 18 ? -0.106 7.191 18.016 1 98.5 18 GLY B CA 1
ATOM 2085 C C . GLY B 1 18 ? 0.975 7.516 19.031 1 98.5 18 GLY B C 1
ATOM 2086 O O . GLY B 1 18 ? 1.897 6.723 19.234 1 98.5 18 GLY B O 1
ATOM 2087 N N . ILE B 1 19 ? 0.866 8.656 19.625 1 98.31 19 ILE B N 1
ATOM 2088 C CA . ILE B 1 19 ? 1.865 9.117 20.594 1 98.31 19 ILE B CA 1
ATOM 2089 C C . ILE B 1 19 ? 1.923 8.164 21.766 1 98.31 19 ILE B C 1
ATOM 2091 O O . ILE B 1 19 ? 3.004 7.727 22.172 1 98.31 19 ILE B O 1
ATOM 2095 N N . VAL B 1 20 ? 0.759 7.832 22.312 1 97.56 20 VAL B N 1
ATOM 2096 C CA . VAL B 1 20 ? 0.701 6.977 23.5 1 97.56 20 VAL B CA 1
ATOM 2097 C C . VAL B 1 20 ? 1.285 5.605 23.172 1 97.56 20 VAL B C 1
ATOM 2099 O O . VAL B 1 20 ? 1.939 4.984 24 1 97.56 20 VAL B O 1
ATOM 2102 N N . GLY B 1 21 ? 1.04 5.109 22 1 96.44 21 GLY B N 1
ATOM 2103 C CA . GLY B 1 21 ? 1.52 3.799 21.594 1 96.44 21 GLY B CA 1
ATOM 2104 C C . GLY B 1 21 ? 2.961 3.812 21.125 1 96.44 21 GLY B C 1
ATOM 2105 O O . GLY B 1 21 ? 3.533 2.76 20.828 1 96.44 21 GLY B O 1
ATOM 2106 N N . SER B 1 22 ? 3.5 4.93 21.047 1 96.81 22 SER B N 1
ATOM 2107 C CA . SER B 1 22 ? 4.863 5.062 20.531 1 96.81 22 SER B CA 1
ATOM 2108 C C . SER B 1 22 ? 5.883 4.969 21.672 1 96.81 22 SER B C 1
ATOM 2110 O O . SER B 1 22 ? 5.527 4.684 22.812 1 96.81 22 SER B O 1
ATOM 2112 N N . GLY B 1 23 ? 7.184 5.148 21.375 1 92.44 23 GLY B N 1
ATOM 2113 C CA . GLY B 1 23 ? 8.25 5.148 22.359 1 92.44 23 GLY B CA 1
ATOM 2114 C C . GLY B 1 23 ? 8.625 6.539 22.844 1 92.44 23 GLY B C 1
ATOM 2115 O O . GLY B 1 23 ? 9.641 6.719 23.531 1 92.44 23 GLY B O 1
ATOM 2116 N N . LEU B 1 24 ? 7.828 7.516 22.469 1 94.81 24 LEU B N 1
ATOM 2117 C CA . LEU B 1 24 ? 8.117 8.883 22.875 1 94.81 24 LEU B CA 1
ATOM 2118 C C . LEU B 1 24 ? 7.973 9.047 24.391 1 94.81 24 LEU B C 1
ATOM 2120 O O . LEU B 1 24 ? 7.051 8.492 24.984 1 94.81 24 LEU B O 1
ATOM 2124 N N . ASP B 1 25 ? 8.867 9.727 24.953 1 93.62 25 ASP B N 1
ATOM 2125 C CA . ASP B 1 25 ? 8.781 10.055 26.375 1 93.62 25 ASP B CA 1
ATOM 2126 C C . ASP B 1 25 ? 7.891 11.273 26.609 1 93.62 25 ASP B C 1
ATOM 2128 O O . ASP B 1 25 ? 8.367 12.406 26.578 1 93.62 25 ASP B O 1
ATOM 2132 N N . VAL B 1 26 ? 6.645 11.008 26.875 1 95.94 26 VAL B N 1
ATOM 2133 C CA . VAL B 1 26 ? 5.656 12.062 27.078 1 95.94 26 VAL B CA 1
ATOM 2134 C C . VAL B 1 26 ? 5.121 11.992 28.516 1 95.94 26 VAL B C 1
ATOM 2136 O O . VAL B 1 26 ? 4.648 10.945 28.953 1 95.94 26 VAL B O 1
ATOM 2139 N N . ALA B 1 27 ? 5.25 13.109 29.234 1 96.25 27 ALA B N 1
ATOM 2140 C CA . ALA B 1 27 ? 4.844 13.18 30.641 1 96.25 27 ALA B CA 1
ATOM 2141 C C . ALA B 1 27 ? 3.336 13.359 30.766 1 96.25 27 ALA B C 1
ATOM 2143 O O . ALA B 1 27 ? 2.744 13.008 31.781 1 96.25 27 ALA B O 1
ATOM 2144 N N . GLY B 1 28 ? 2.732 13.93 29.734 1 97.81 28 GLY B N 1
ATOM 2145 C CA . GLY B 1 28 ? 1.298 14.164 29.734 1 97.81 28 GLY B CA 1
ATOM 2146 C C . GLY B 1 28 ? 0.795 14.773 28.438 1 97.81 28 GLY B C 1
ATOM 2147 O O . GLY B 1 28 ? 1.558 15.406 27.719 1 97.81 28 GLY B O 1
ATOM 2148 N N . ILE B 1 29 ? -0.414 14.508 28.172 1 98.62 29 ILE B N 1
ATOM 2149 C CA . ILE B 1 29 ? -1.1 15.062 27.016 1 98.62 29 ILE B CA 1
ATOM 2150 C C . ILE B 1 29 ? -2.324 15.852 27.453 1 98.62 29 ILE B C 1
ATOM 2152 O O . ILE B 1 29 ? -3.182 15.328 28.172 1 98.62 29 ILE B O 1
ATOM 2156 N N . LEU B 1 30 ? -2.336 17.125 27.109 1 98.56 30 LEU B N 1
ATOM 2157 C CA . LEU B 1 30 ? -3.434 18.016 27.453 1 98.56 30 LEU B CA 1
ATOM 2158 C C . LEU B 1 30 ? -4.355 18.25 26.266 1 98.56 30 LEU B C 1
ATOM 2160 O O . LEU B 1 30 ? -3.902 18.672 25.203 1 98.56 30 LEU B O 1
ATOM 2164 N N . VAL B 1 31 ? -5.645 17.953 26.438 1 98.19 31 VAL B N 1
ATOM 2165 C CA . VAL B 1 31 ? -6.547 18.109 25.312 1 98.19 31 VAL B CA 1
ATOM 2166 C C . VAL B 1 31 ? -7.629 19.125 25.656 1 98.19 31 VAL B C 1
ATOM 2168 O O . VAL B 1 31 ? -8.086 19.203 26.797 1 98.19 31 VAL B O 1
ATOM 2171 N N . SER B 1 32 ? -7.984 19.891 24.578 1 94.44 32 SER B N 1
ATOM 2172 C CA . SER B 1 32 ? -9.055 20.875 24.688 1 94.44 32 SER B CA 1
ATOM 2173 C C . SER B 1 32 ? -10.375 20.234 25.047 1 94.44 32 SER B C 1
ATOM 2175 O O . SER B 1 32 ? -10.68 19.125 24.594 1 94.44 32 SER B O 1
ATOM 2177 N N . PRO B 1 33 ? -11.273 20.891 25.797 1 91.62 33 PRO B N 1
ATOM 2178 C CA . PRO B 1 33 ? -12.555 20.328 26.234 1 91.62 33 PRO B CA 1
ATOM 2179 C C . PRO B 1 33 ? -13.656 20.5 25.203 1 91.62 33 PRO B C 1
ATOM 2181 O O . PRO B 1 33 ? -14.766 19.984 25.375 1 91.62 33 PRO B O 1
ATOM 2184 N N . ARG B 1 34 ? -13.438 21.125 24.156 1 85.75 34 ARG B N 1
ATOM 2185 C CA . ARG B 1 34 ? -14.5 21.594 23.266 1 85.75 34 ARG B CA 1
ATOM 2186 C C . ARG B 1 34 ? -15.297 20.406 22.719 1 85.75 34 ARG B C 1
ATOM 2188 O O . ARG B 1 34 ? -16.531 20.422 22.719 1 85.75 34 ARG B O 1
ATOM 2195 N N . ASN B 1 35 ? -14.609 19.453 22.141 1 90.44 35 ASN B N 1
ATOM 2196 C CA . ASN B 1 35 ? -15.281 18.234 21.734 1 90.44 35 ASN B CA 1
ATOM 2197 C C . ASN B 1 35 ? -15.352 17.219 22.875 1 90.44 35 ASN B C 1
ATOM 2199 O O . ASN B 1 35 ? -14.469 16.375 23 1 90.44 35 ASN B O 1
ATOM 2203 N N . ARG B 1 36 ? -16.422 17.234 23.547 1 92.44 36 ARG B N 1
ATOM 2204 C CA . ARG B 1 36 ? -16.547 16.5 24.797 1 92.44 36 ARG B CA 1
ATOM 2205 C C . ARG B 1 36 ? -16.453 15 24.562 1 92.44 36 ARG B C 1
ATOM 2207 O O . ARG B 1 36 ? -15.828 14.281 25.344 1 92.44 36 ARG B O 1
ATOM 2214 N N . GLU B 1 37 ? -17.016 14.617 23.531 1 94.94 37 GLU B N 1
ATOM 2215 C CA . GLU B 1 37 ? -17.062 13.18 23.25 1 94.94 37 GLU B CA 1
ATOM 2216 C C . GLU B 1 37 ? -15.664 12.633 23 1 94.94 37 GLU B C 1
ATOM 2218 O O . GLU B 1 37 ? -15.234 11.68 23.656 1 94.94 37 GLU B O 1
ATOM 2223 N N . ILE B 1 38 ? -14.906 13.203 22.125 1 94.94 38 ILE B N 1
ATOM 2224 C CA . ILE B 1 38 ? -13.57 12.719 21.781 1 94.94 38 ILE B CA 1
ATOM 2225 C C . ILE B 1 38 ? -12.625 12.93 22.953 1 94.94 38 ILE B C 1
ATOM 2227 O O . ILE B 1 38 ? -11.812 12.055 23.266 1 94.94 38 ILE B O 1
ATOM 2231 N N . ALA B 1 39 ? -12.766 14.062 23.609 1 96.44 39 ALA B N 1
ATOM 2232 C CA . ALA B 1 39 ? -11.922 14.336 24.766 1 96.44 39 ALA B CA 1
ATOM 2233 C C . ALA B 1 39 ? -12.133 13.281 25.859 1 96.44 39 ALA B C 1
ATOM 2235 O O . ALA B 1 39 ? -11.164 12.75 26.406 1 96.44 39 ALA B O 1
ATOM 2236 N N . ALA B 1 40 ? -13.398 12.953 26.062 1 96.25 40 ALA B N 1
ATOM 2237 C CA . ALA B 1 40 ? -13.727 11.969 27.094 1 96.25 40 ALA B CA 1
ATOM 2238 C C . ALA B 1 40 ? -13.211 10.586 26.703 1 96.25 40 ALA B C 1
ATOM 2240 O O . ALA B 1 40 ? -12.711 9.844 27.562 1 96.25 40 ALA B O 1
ATOM 2241 N N . ARG B 1 41 ? -13.367 10.258 25.5 1 96.75 41 ARG B N 1
ATOM 2242 C CA . ARG B 1 41 ? -12.883 8.961 25.016 1 96.75 41 ARG B CA 1
ATOM 2243 C C . ARG B 1 41 ? -11.375 8.844 25.188 1 96.75 41 ARG B C 1
ATOM 2245 O O . ARG B 1 41 ? -10.875 7.82 25.656 1 96.75 41 ARG B O 1
ATOM 2252 N N . LEU B 1 42 ? -10.672 9.867 24.859 1 97.62 42 LEU B N 1
ATOM 2253 C CA . LEU B 1 42 ? -9.219 9.859 24.953 1 97.62 42 LEU B CA 1
ATOM 2254 C C . LEU B 1 42 ? -8.773 9.781 26.406 1 97.62 42 LEU B C 1
ATOM 2256 O O . LEU B 1 42 ? -7.895 8.984 26.75 1 97.62 42 LEU B O 1
ATOM 2260 N N . ALA B 1 43 ? -9.375 10.602 27.219 1 97.12 43 ALA B N 1
ATOM 2261 C CA . ALA B 1 43 ? -9.023 10.625 28.641 1 97.12 43 ALA B CA 1
ATOM 2262 C C . ALA B 1 43 ? -9.352 9.289 29.297 1 97.12 43 ALA B C 1
ATOM 2264 O O . ALA B 1 43 ? -8.641 8.852 30.203 1 97.12 43 ALA B O 1
ATOM 2265 N N . GLY B 1 44 ? -10.438 8.672 28.891 1 97.44 44 GLY B N 1
ATOM 2266 C CA . GLY B 1 44 ? -10.828 7.375 29.422 1 97.44 44 GLY B CA 1
ATOM 2267 C C . GLY B 1 44 ? -9.914 6.246 28.984 1 97.44 44 GLY B C 1
ATOM 2268 O O . GLY B 1 44 ? -9.664 5.309 29.734 1 97.44 44 GLY B O 1
ATOM 2269 N N . ARG B 1 45 ? -9.414 6.344 27.828 1 97.06 45 ARG B N 1
ATOM 2270 C CA . ARG B 1 45 ? -8.633 5.273 27.219 1 97.06 45 ARG B CA 1
ATOM 2271 C C . ARG B 1 45 ? -7.176 5.344 27.656 1 97.06 45 ARG B C 1
ATOM 2273 O O . ARG B 1 45 ? -6.516 4.312 27.797 1 97.06 45 ARG B O 1
ATOM 2280 N N . PHE B 1 46 ? -6.727 6.633 27.906 1 97.94 46 PHE B N 1
ATOM 2281 C CA . PHE B 1 46 ? -5.297 6.801 28.12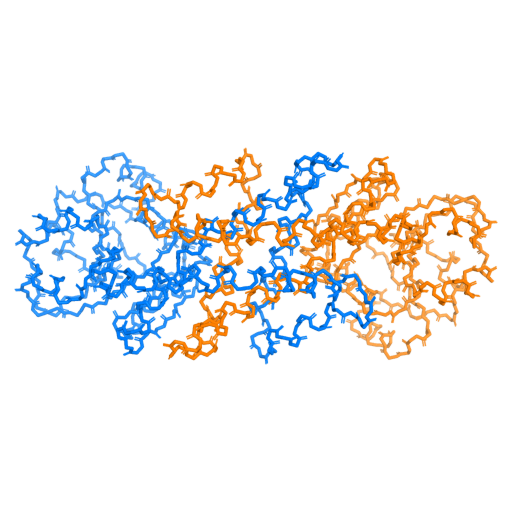5 1 97.94 46 PHE B CA 1
ATOM 2282 C C . PHE B 1 46 ? -5.043 7.586 29.406 1 97.94 46 PHE B C 1
ATOM 2284 O O . PHE B 1 46 ? -5.355 8.773 29.484 1 97.94 46 PHE B O 1
ATOM 2291 N N . PRO B 1 47 ? -4.383 7.082 30.359 1 96.44 47 PRO B N 1
ATOM 2292 C CA . PRO B 1 47 ? -4.125 7.77 31.625 1 96.44 47 PRO B CA 1
ATOM 2293 C C . PRO B 1 47 ? -3.279 9.031 31.453 1 96.44 47 PRO B C 1
ATOM 2295 O O . PRO B 1 47 ? -3.348 9.945 32.281 1 96.44 47 PRO B O 1
ATOM 2298 N N . LEU B 1 48 ? -2.537 9.062 30.391 1 97.06 48 LEU B N 1
ATOM 2299 C CA . LEU B 1 48 ? -1.65 10.188 30.125 1 97.06 48 LEU B CA 1
ATOM 2300 C C . LEU B 1 48 ? -2.443 11.414 29.672 1 97.06 48 LEU B C 1
ATOM 2302 O O . LEU B 1 48 ? -1.916 12.523 29.656 1 97.06 48 LEU B O 1
ATOM 2306 N N . VAL B 1 49 ? -3.67 11.195 29.328 1 98.25 49 VAL B N 1
ATOM 2307 C CA . VAL B 1 49 ? -4.465 12.266 28.734 1 98.25 49 VAL B CA 1
ATOM 2308 C C . VAL B 1 49 ? -5.293 12.953 29.828 1 98.25 49 VAL B C 1
ATOM 2310 O O . VAL B 1 49 ? -5.949 12.289 30.625 1 98.25 49 VAL B O 1
ATOM 2313 N N . ARG B 1 50 ? -5.25 14.266 29.844 1 97.88 50 ARG B N 1
ATOM 2314 C CA . ARG B 1 50 ? -6.051 15.086 30.734 1 97.88 50 ARG B CA 1
ATOM 2315 C C . ARG B 1 50 ? -6.82 16.156 29.969 1 97.88 50 ARG B C 1
ATOM 2317 O O . ARG B 1 50 ? -6.27 16.797 29.078 1 97.88 50 ARG B O 1
ATOM 2324 N N . ILE B 1 51 ? -8.055 16.266 30.328 1 98.25 51 ILE B N 1
ATOM 2325 C CA . ILE B 1 51 ? -8.859 17.344 29.734 1 98.25 51 ILE B CA 1
ATOM 2326 C C . ILE B 1 51 ? -8.641 18.625 30.516 1 98.25 51 ILE B C 1
ATOM 2328 O O . ILE B 1 51 ? -8.852 18.672 31.734 1 98.25 51 ILE B O 1
ATOM 2332 N N . VAL B 1 52 ? -8.25 19.625 29.859 1 97.88 52 VAL B N 1
ATOM 2333 C CA . VAL B 1 52 ? -7.984 20.891 30.531 1 97.88 52 VAL B CA 1
ATOM 2334 C C . VAL B 1 52 ? -9.289 21.672 30.703 1 97.88 52 VAL B C 1
ATOM 2336 O O . VAL B 1 52 ? -10.305 21.328 30.094 1 97.88 52 VAL B O 1
ATOM 2339 N N . LYS B 1 53 ? -9.188 22.719 31.516 1 96.81 53 LYS B N 1
ATOM 2340 C CA . LYS B 1 53 ? -10.375 23.516 31.797 1 96.81 53 LYS B CA 1
ATOM 2341 C C . LYS B 1 53 ? -10.773 24.359 30.594 1 96.81 53 LYS B C 1
ATOM 2343 O O . LYS B 1 53 ? -11.961 24.562 30.344 1 96.81 53 LYS B O 1
ATOM 2348 N N . ASP B 1 54 ? -9.812 24.922 29.953 1 96.69 54 ASP B N 1
ATOM 2349 C CA . ASP B 1 54 ? -10.008 25.719 28.734 1 96.69 54 ASP B CA 1
ATOM 2350 C C . ASP B 1 54 ? -8.75 25.703 27.859 1 96.69 54 ASP B C 1
ATOM 2352 O O . ASP B 1 54 ? -7.73 25.125 28.25 1 96.69 54 ASP B O 1
ATOM 2356 N N . ASN B 1 55 ? -8.836 26.281 26.703 1 97.94 55 ASN B N 1
ATOM 2357 C CA . ASN B 1 55 ? -7.727 26.266 25.75 1 97.94 55 ASN B CA 1
ATOM 2358 C C . ASN B 1 55 ? -6.488 26.953 26.328 1 97.94 55 ASN B C 1
ATOM 2360 O O . ASN B 1 55 ? -5.363 26.516 26.062 1 97.94 55 ASN B O 1
ATOM 2364 N N . GLN B 1 56 ? -6.711 28.047 27.094 1 98.38 56 GLN B N 1
ATOM 2365 C CA . GLN B 1 56 ? -5.578 28.797 27.641 1 98.38 56 GLN B CA 1
ATOM 2366 C C . GLN B 1 56 ? -4.746 27.922 28.578 1 98.38 56 GLN B C 1
ATOM 2368 O O . GLN B 1 56 ? -3.52 28.047 28.625 1 98.38 56 GLN B O 1
ATOM 2373 N N . GLN B 1 57 ? -5.367 27.062 29.297 1 98.12 57 GLN B N 1
ATOM 2374 C CA . GLN B 1 57 ? -4.637 26.172 30.188 1 98.12 57 GLN B CA 1
ATOM 2375 C C . GLN B 1 57 ? -3.717 25.234 29.391 1 98.12 57 GLN B C 1
ATOM 2377 O O . GLN B 1 57 ? -2.615 24.922 29.844 1 98.12 57 GLN B O 1
ATOM 2382 N N . ALA B 1 58 ? -4.129 24.703 28.25 1 97.88 58 ALA B N 1
ATOM 2383 C CA . ALA B 1 58 ? -3.271 23.891 27.391 1 97.88 58 ALA B CA 1
ATOM 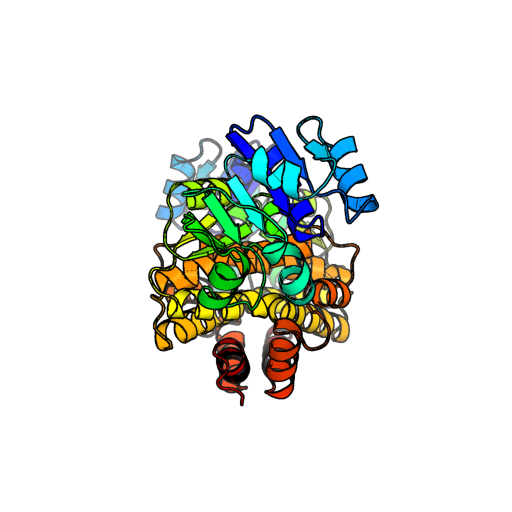2384 C C . ALA B 1 58 ? -2.07 24.703 26.906 1 97.88 58 ALA B C 1
ATOM 2386 O O . ALA B 1 58 ? -0.94 24.203 26.906 1 97.88 58 ALA B O 1
ATOM 2387 N N . VAL B 1 59 ? -2.369 25.938 26.469 1 98.38 59 VAL B N 1
ATOM 2388 C CA . VAL B 1 59 ? -1.308 26.828 26 1 98.38 59 VAL B CA 1
ATOM 2389 C C . VAL B 1 59 ? -0.266 27.016 27.094 1 98.38 59 VAL B C 1
ATOM 2391 O O . VAL B 1 59 ? 0.936 26.891 26.859 1 98.38 59 VAL B O 1
ATOM 2394 N N . ASP B 1 60 ? -0.735 27.234 28.312 1 98.25 60 ASP B N 1
ATOM 2395 C CA . ASP B 1 60 ? 0.133 27.609 29.438 1 98.25 60 ASP B CA 1
ATOM 2396 C C . ASP B 1 60 ? 0.99 26.422 29.875 1 98.25 60 ASP B C 1
ATOM 2398 O O . ASP B 1 60 ? 2.146 26.594 30.266 1 98.25 60 ASP B O 1
ATOM 2402 N N . ALA B 1 61 ? 0.496 25.266 29.75 1 97.62 61 ALA B N 1
ATOM 2403 C CA . ALA B 1 61 ? 1.115 24.125 30.422 1 97.62 61 ALA B CA 1
ATOM 2404 C C . ALA B 1 61 ? 1.925 23.297 29.438 1 97.62 61 ALA B C 1
ATOM 2406 O O . ALA B 1 61 ? 2.771 22.5 29.844 1 97.62 61 ALA B O 1
ATOM 2407 N N . ALA B 1 62 ? 1.718 23.406 28.172 1 97.75 62 ALA B N 1
ATOM 2408 C CA . ALA B 1 62 ? 2.318 22.516 27.188 1 97.75 62 ALA B CA 1
ATOM 2409 C C . ALA B 1 62 ? 3.756 22.922 26.875 1 97.75 62 ALA B C 1
ATOM 2411 O O . ALA B 1 62 ? 4.062 24.125 26.797 1 97.75 62 ALA B O 1
ATOM 2412 N N . ASP B 1 63 ? 4.641 21.969 26.719 1 97.69 63 ASP B N 1
ATOM 2413 C CA . ASP B 1 63 ? 5.969 22.188 26.156 1 97.69 63 ASP B CA 1
ATOM 2414 C C . ASP B 1 63 ? 5.91 22.312 24.641 1 97.69 63 ASP B C 1
ATOM 2416 O O . ASP B 1 63 ? 6.621 23.125 24.047 1 97.69 63 ASP B O 1
ATOM 2420 N N . VAL B 1 64 ? 5.125 21.516 24.016 1 98.31 64 VAL B N 1
ATOM 2421 C CA . VAL B 1 64 ? 4.785 21.578 22.594 1 98.31 64 VAL B CA 1
ATOM 2422 C C . VAL B 1 64 ? 3.268 21.656 22.438 1 98.31 64 VAL B C 1
ATOM 2424 O O . VAL B 1 64 ? 2.533 20.828 22.984 1 98.31 64 VAL B O 1
ATOM 2427 N N . LEU B 1 65 ? 2.838 22.656 21.75 1 98.75 65 LEU B N 1
ATOM 2428 C CA . LEU B 1 65 ? 1.406 22.875 21.562 1 98.75 65 LEU B CA 1
ATOM 2429 C C . LEU B 1 65 ? 0.996 22.625 20.125 1 98.75 65 LEU B C 1
ATOM 2431 O O . LEU B 1 65 ? 1.557 23.234 19.203 1 98.75 65 LEU B O 1
ATOM 2435 N N . PHE B 1 66 ? 0.012 21.75 19.922 1 98.81 66 PHE B N 1
ATOM 2436 C CA . PHE B 1 66 ? -0.55 21.5 18.594 1 98.81 66 PHE B CA 1
ATOM 2437 C C . PHE B 1 66 ? -1.823 22.312 18.391 1 98.81 66 PHE B C 1
ATOM 2439 O O . PHE B 1 66 ? -2.723 22.297 19.219 1 98.81 66 PHE B O 1
ATOM 2446 N N . LEU B 1 67 ? -1.854 23.047 17.344 1 98.56 67 LEU B N 1
ATOM 2447 C CA . LEU B 1 67 ? -3.092 23.656 16.859 1 98.56 67 LEU B CA 1
ATOM 2448 C C . LEU B 1 67 ? -3.809 22.734 15.875 1 98.56 67 LEU B C 1
ATOM 2450 O O . LEU B 1 67 ? -3.361 22.578 14.742 1 98.56 67 LEU B O 1
ATOM 2454 N N . ALA B 1 68 ? -4.906 22.156 16.297 1 97.5 68 ALA B N 1
ATOM 2455 C CA . ALA B 1 68 ? -5.57 21.094 15.547 1 97.5 68 ALA B CA 1
ATOM 2456 C C . ALA B 1 68 ? -7.066 21.375 15.414 1 97.5 68 ALA B C 1
ATOM 2458 O O . ALA B 1 68 ? -7.891 20.484 15.656 1 97.5 68 ALA B O 1
ATOM 2459 N N . VAL B 1 69 ? -7.43 22.578 15.055 1 95.75 69 VAL B N 1
ATOM 2460 C CA . VAL B 1 69 ? -8.805 22.984 14.789 1 95.75 69 VAL B CA 1
ATOM 2461 C C . VAL B 1 69 ? -8.977 23.281 13.297 1 95.75 69 VAL B C 1
ATOM 2463 O O . VAL B 1 69 ? -7.992 23.469 12.578 1 95.75 69 VAL B O 1
ATOM 2466 N N . ARG B 1 70 ? -10.195 23.328 12.805 1 91.75 70 ARG B N 1
ATOM 2467 C CA . ARG B 1 70 ? -10.469 23.75 11.438 1 91.75 70 ARG B CA 1
ATOM 2468 C C . ARG B 1 70 ? -10.125 25.219 11.227 1 91.75 70 ARG B C 1
ATOM 2470 O O . ARG B 1 70 ? -10.148 26 12.18 1 91.75 70 ARG B O 1
ATOM 2477 N N . PRO B 1 71 ? -9.867 25.609 10 1 91.19 71 PRO B N 1
ATOM 2478 C CA . PRO B 1 71 ? -9.453 26.984 9.727 1 91.19 71 PRO B CA 1
ATOM 2479 C C . PRO B 1 71 ? -10.461 28.016 10.227 1 91.19 71 PRO B C 1
ATOM 2481 O O . PRO B 1 71 ? -10.078 29 10.852 1 91.19 71 PRO B O 1
ATOM 2484 N N . GLN B 1 72 ? -11.719 27.703 10.016 1 90.38 72 GLN B N 1
ATOM 2485 C CA . GLN B 1 72 ? -12.758 28.656 10.406 1 90.38 72 GLN B CA 1
ATOM 2486 C C . GLN B 1 72 ? -12.797 28.828 11.922 1 90.38 72 GLN B C 1
ATOM 2488 O O . GLN B 1 72 ? -13.023 29.938 12.414 1 90.38 72 GLN B O 1
ATOM 2493 N N . ILE B 1 73 ? -12.539 27.797 12.609 1 93.69 73 ILE B N 1
ATOM 2494 C CA . ILE B 1 73 ? -12.531 27.828 14.07 1 93.69 73 ILE B CA 1
ATOM 2495 C C . ILE B 1 73 ? -11.242 28.484 14.562 1 93.69 73 ILE B C 1
ATOM 2497 O O . ILE B 1 73 ? -11.258 29.25 15.531 1 93.69 73 ILE B O 1
ATOM 2501 N N . ALA B 1 74 ? -10.18 28.266 13.898 1 95.94 74 ALA B N 1
ATOM 2502 C CA . ALA B 1 74 ? -8.875 28.828 14.266 1 95.94 74 ALA B CA 1
ATOM 2503 C C . ALA B 1 74 ? -8.914 30.344 14.273 1 95.94 74 ALA B C 1
ATOM 2505 O O . ALA B 1 74 ? -8.398 30.984 15.203 1 95.94 74 ALA B O 1
ATOM 2506 N N . GLU B 1 75 ? -9.508 30.906 13.281 1 95.06 75 GLU B N 1
ATOM 2507 C CA . GLU B 1 75 ? -9.602 32.375 13.141 1 95.06 75 GLU B CA 1
ATOM 2508 C C . GLU B 1 75 ? -10.297 33 14.352 1 95.06 75 GLU B C 1
ATOM 2510 O O . GLU B 1 75 ? -9.977 34.125 14.742 1 95.06 75 GLU B O 1
ATOM 2515 N N . ASP B 1 76 ? -11.18 32.25 14.953 1 96.06 76 ASP B N 1
ATOM 2516 C CA . ASP B 1 76 ? -11.969 32.75 16.078 1 96.06 76 ASP B CA 1
ATOM 2517 C C . ASP B 1 76 ? -11.266 32.469 17.406 1 96.06 76 ASP B C 1
ATOM 2519 O O . ASP B 1 76 ? -11.359 33.25 18.344 1 96.06 76 ASP B O 1
ATOM 2523 N N . VAL B 1 77 ? -10.555 31.359 17.516 1 97 77 VAL B N 1
ATOM 2524 C CA . VAL B 1 77 ? -10.109 30.828 18.797 1 97 77 VAL B CA 1
ATOM 2525 C C . VAL B 1 77 ? -8.68 31.281 19.078 1 97 77 VAL B C 1
ATOM 2527 O O . VAL B 1 77 ? -8.359 31.703 20.203 1 97 77 VAL B O 1
ATOM 2530 N N . ILE B 1 78 ? -7.816 31.297 18.172 1 98.12 78 ILE B N 1
ATOM 2531 C CA . ILE B 1 78 ? -6.383 31.438 18.375 1 98.12 78 ILE B CA 1
ATOM 2532 C C . ILE B 1 78 ? -6.059 32.875 18.812 1 98.12 78 ILE B C 1
ATOM 2534 O O . ILE B 1 78 ? -5.301 33.062 19.766 1 98.12 78 ILE B O 1
ATOM 2538 N N . PRO B 1 79 ? -6.762 33.938 18.203 1 98.19 79 PRO B N 1
ATOM 2539 C CA . PRO B 1 79 ? -6.43 35.312 18.594 1 98.19 79 PRO B CA 1
ATOM 2540 C C . PRO B 1 79 ? -6.812 35.625 20.031 1 98.19 79 PRO B C 1
ATOM 2542 O O . PRO B 1 79 ? -6.328 36.625 20.594 1 98.19 79 PRO B O 1
ATOM 2545 N N . LYS B 1 80 ? -7.645 34.812 20.594 1 97.94 80 LYS B N 1
ATOM 2546 C CA . LYS B 1 80 ? -8.117 35.031 21.953 1 97.94 80 LYS B CA 1
ATOM 2547 C C . LYS B 1 80 ? -7.164 34.438 22.969 1 97.94 80 LYS B C 1
ATOM 2549 O O . LYS B 1 80 ? -7.301 34.656 24.172 1 97.94 80 LYS B O 1
ATOM 2554 N N . LEU B 1 81 ? -6.223 33.656 22.531 1 98.38 81 LEU B N 1
ATOM 2555 C CA . LEU B 1 81 ? -5.281 33 23.422 1 98.38 81 LEU B CA 1
ATOM 2556 C C . LEU B 1 81 ? -4.012 33.812 23.594 1 98.38 81 LEU B C 1
ATOM 2558 O O . LEU B 1 81 ? -3.641 34.594 22.719 1 98.38 81 LEU B O 1
ATOM 2562 N N . LYS B 1 82 ? -3.418 33.656 24.75 1 98.38 82 LYS B N 1
ATOM 2563 C CA . LYS B 1 82 ? -2.15 34.312 25.047 1 98.38 82 LYS B CA 1
ATOM 2564 C C . LYS B 1 82 ? -0.993 33.312 25.016 1 98.38 82 LYS B C 1
ATOM 2566 O O . LYS B 1 82 ? -0.898 32.438 25.859 1 98.38 82 LYS B O 1
ATOM 2571 N N . PHE B 1 83 ? -0.127 33.531 24.047 1 98.56 83 PHE B N 1
ATOM 2572 C CA . PHE B 1 83 ? 1.027 32.656 23.891 1 98.56 83 PHE B CA 1
ATOM 2573 C C . PHE B 1 83 ? 2.266 33.25 24.531 1 98.56 83 PHE B C 1
ATOM 2575 O O . PHE B 1 83 ? 2.312 34.469 24.781 1 98.56 83 PHE B O 1
ATOM 2582 N N . ARG B 1 84 ? 3.23 32.469 24.812 1 97.31 84 ARG B N 1
ATOM 2583 C CA . ARG B 1 84 ? 4.496 32.938 25.359 1 97.31 84 ARG B CA 1
ATOM 2584 C C . ARG B 1 84 ? 5.551 33.062 24.266 1 97.31 84 ARG B C 1
ATOM 2586 O O . ARG B 1 84 ? 5.551 32.312 23.297 1 97.31 84 ARG B O 1
ATOM 2593 N N . LYS B 1 85 ? 6.469 33.969 24.531 1 97.81 85 LYS B N 1
ATOM 2594 C CA . LYS B 1 85 ? 7.594 34.156 23.609 1 97.81 85 LYS B CA 1
ATOM 2595 C C . LYS B 1 85 ? 8.414 32.875 23.5 1 97.81 85 LYS B C 1
ATOM 2597 O O . LYS B 1 85 ? 8.727 32.25 24.516 1 97.81 85 LYS B O 1
ATOM 2602 N N . GLY B 1 86 ? 8.672 32.438 22.297 1 97.62 86 GLY B N 1
ATOM 2603 C CA . GLY B 1 86 ? 9.523 31.281 22.062 1 97.62 86 GLY B CA 1
ATOM 2604 C C . GLY B 1 86 ? 8.781 29.969 22.172 1 97.62 86 GLY B C 1
ATOM 2605 O O . GLY B 1 86 ? 9.383 28.891 22.031 1 97.62 86 GLY B O 1
ATOM 2606 N N . GLN B 1 87 ? 7.488 30 22.406 1 98 87 GLN B N 1
ATOM 2607 C CA . GLN B 1 87 ? 6.715 28.781 22.578 1 98 87 GLN B CA 1
ATOM 2608 C C . GLN B 1 87 ? 6.77 27.906 21.328 1 98 87 GLN B C 1
ATOM 2610 O O . GLN B 1 87 ? 6.727 28.422 20.203 1 98 87 GLN B O 1
ATOM 2615 N N . LYS B 1 88 ? 6.926 26.594 21.5 1 98.44 88 LYS B N 1
ATOM 2616 C CA . LYS B 1 88 ? 6.922 25.641 20.391 1 98.44 88 LYS B CA 1
ATOM 2617 C C . LYS B 1 88 ? 5.496 25.281 19.984 1 98.44 88 LYS B C 1
ATOM 2619 O O . LYS B 1 88 ? 4.77 24.641 20.766 1 98.44 88 LYS B O 1
ATOM 2624 N N . ILE B 1 89 ? 5.133 25.672 18.797 1 98.75 89 ILE B N 1
ATOM 2625 C CA . ILE B 1 89 ? 3.777 25.469 18.297 1 98.75 89 ILE B CA 1
ATOM 2626 C C . ILE B 1 89 ? 3.826 24.688 16.984 1 98.75 89 ILE B C 1
ATOM 2628 O O . ILE B 1 89 ? 4.645 24.969 16.109 1 98.75 89 ILE B O 1
ATOM 2632 N N . VAL B 1 90 ? 3.049 23.656 16.875 1 98.81 90 VAL B N 1
ATOM 2633 C CA . VAL B 1 90 ? 2.881 22.875 15.648 1 98.81 90 VAL B CA 1
ATOM 2634 C C . VAL B 1 90 ? 1.45 23.031 15.133 1 98.81 90 VAL B C 1
ATOM 2636 O O . VAL B 1 90 ? 0.494 22.656 15.82 1 98.81 90 VAL B O 1
ATOM 2639 N N . SER B 1 91 ? 1.297 23.609 14.023 1 98.69 91 SER B N 1
ATOM 2640 C CA . SER B 1 91 ? -0.028 23.734 13.422 1 98.69 91 SER B CA 1
ATOM 2641 C C . SER B 1 91 ? -0.297 22.578 12.461 1 98.69 91 SER B C 1
ATOM 2643 O O . SER B 1 91 ? 0.5 22.312 11.555 1 98.69 91 SER B O 1
ATOM 2645 N N . VAL B 1 92 ? -1.387 21.906 12.641 1 97.94 92 VAL B N 1
ATOM 2646 C CA . VAL B 1 92 ? -1.827 20.891 11.695 1 97.94 92 VAL B CA 1
ATOM 2647 C C . VAL B 1 92 ? -3.129 21.344 11.031 1 97.94 92 VAL B C 1
ATOM 2649 O O . VAL B 1 92 ? -3.936 20.5 10.617 1 97.94 92 VAL B O 1
ATOM 2652 N N . ILE B 1 93 ? -3.352 22.656 11.055 1 94.12 93 ILE B N 1
ATOM 2653 C CA . ILE B 1 93 ? -4.516 23.25 10.398 1 94.12 93 ILE B CA 1
ATOM 2654 C C . ILE B 1 93 ? -4.309 23.266 8.891 1 94.12 93 ILE B C 1
ATOM 2656 O O . ILE B 1 93 ? -3.314 23.797 8.391 1 94.12 93 ILE B O 1
ATOM 2660 N N . ALA B 1 94 ? -5.254 22.703 8.219 1 83.38 94 ALA B N 1
ATOM 2661 C CA . ALA B 1 94 ? -5.141 22.578 6.766 1 83.38 94 ALA B CA 1
ATOM 2662 C C . ALA B 1 94 ? -5.344 23.922 6.078 1 83.38 94 ALA B C 1
ATOM 2664 O O . ALA B 1 94 ? -6.09 24.781 6.574 1 83.38 94 ALA B O 1
ATOM 2665 N N . ALA B 1 95 ? -4.707 24.094 4.984 1 80.56 95 ALA B N 1
ATOM 2666 C CA . ALA B 1 95 ? -5 25.141 4.016 1 80.56 95 ALA B CA 1
ATOM 2667 C C . ALA B 1 95 ? -4.879 26.531 4.652 1 80.56 95 ALA B C 1
ATOM 2669 O O . ALA B 1 95 ? -5.699 27.406 4.391 1 80.56 95 ALA B O 1
ATOM 2670 N N . THR B 1 96 ? -4.031 26.75 5.641 1 88.69 96 THR B N 1
ATOM 2671 C CA . THR B 1 96 ? -3.793 28.047 6.266 1 88.69 96 THR B CA 1
ATOM 2672 C C . THR B 1 96 ? -2.322 28.453 6.148 1 88.69 96 THR B C 1
ATOM 2674 O O . THR B 1 96 ? -1.438 27.688 6.562 1 88.69 96 THR B O 1
ATOM 2677 N N . ASP B 1 97 ? -2.123 29.562 5.645 1 90.25 97 ASP B N 1
ATOM 2678 C CA . ASP B 1 97 ? -0.749 30 5.418 1 90.25 97 ASP B CA 1
ATOM 2679 C C . ASP B 1 97 ? -0.064 30.359 6.73 1 90.25 97 ASP B C 1
ATOM 2681 O O . ASP B 1 97 ? -0.727 30.75 7.699 1 90.25 97 ASP B O 1
ATOM 2685 N N . ARG B 1 98 ? 1.198 30.312 6.648 1 94.69 98 ARG B N 1
ATOM 2686 C CA . ARG B 1 98 ? 2.033 30.562 7.82 1 94.69 98 ARG B CA 1
ATOM 2687 C C . ARG B 1 98 ? 1.854 31.984 8.336 1 94.69 98 ARG B C 1
ATOM 2689 O O . ARG B 1 98 ? 1.782 32.219 9.547 1 94.69 98 ARG B O 1
ATOM 2696 N N . SER B 1 99 ? 1.81 32.938 7.406 1 95.44 99 SER B N 1
ATOM 2697 C CA . SER B 1 99 ? 1.659 34.344 7.793 1 95.44 99 SER B CA 1
ATOM 2698 C C . SER B 1 99 ? 0.34 34.562 8.523 1 95.44 99 SER B C 1
ATOM 2700 O O . SER B 1 99 ? 0.29 35.312 9.5 1 95.44 99 SER B O 1
ATOM 2702 N N . THR B 1 100 ? -0.691 33.938 8.055 1 95.94 100 THR B N 1
ATOM 2703 C CA . THR B 1 100 ? -1.996 34.031 8.703 1 95.94 100 THR B CA 1
ATOM 2704 C C . THR B 1 100 ? -1.946 33.438 10.109 1 95.94 100 THR B C 1
ATOM 2706 O O . THR B 1 100 ? -2.443 34.062 11.055 1 95.94 100 THR B O 1
ATOM 2709 N N . LEU B 1 101 ? -1.303 32.344 10.273 1 97.75 101 LEU B N 1
ATOM 2710 C CA . LEU B 1 101 ? -1.177 31.703 11.57 1 97.75 101 LEU B CA 1
ATOM 2711 C C . LEU B 1 101 ? -0.423 32.594 12.555 1 97.75 101 LEU B C 1
ATOM 2713 O O . LEU B 1 101 ? -0.855 32.75 13.695 1 97.75 101 LEU B O 1
ATOM 2717 N N . LEU B 1 102 ? 0.658 33.125 12.094 1 97.94 102 LEU B N 1
ATOM 2718 C CA . LEU B 1 102 ? 1.464 33.969 12.945 1 97.94 102 LEU B CA 1
ATOM 2719 C C . LEU B 1 102 ? 0.688 35.219 13.336 1 97.94 102 LEU B C 1
ATOM 2721 O O . LEU B 1 102 ? 0.819 35.719 14.461 1 97.94 102 LEU B O 1
ATOM 2725 N N . GLY B 1 103 ? -0.094 35.719 12.352 1 97.69 103 GLY B N 1
ATOM 2726 C CA . GLY B 1 103 ? -0.961 36.844 12.656 1 97.69 103 GLY B CA 1
ATOM 2727 C C . GLY B 1 103 ? -1.97 36.531 13.75 1 97.69 103 GLY B C 1
ATOM 2728 O O . GLY B 1 103 ? -2.193 37.375 14.641 1 97.69 103 GLY B O 1
ATOM 2729 N N . TRP B 1 104 ? -2.615 35.406 13.688 1 97.88 104 TRP B N 1
ATOM 2730 C CA . TRP B 1 104 ? -3.578 34.969 14.703 1 97.88 104 TRP B CA 1
ATOM 2731 C C . TRP B 1 104 ? -2.9 34.812 16.062 1 97.88 104 TRP B C 1
ATOM 2733 O O . TRP B 1 104 ? -3.453 35.219 17.094 1 97.88 104 TRP B O 1
ATOM 2743 N N . ILE B 1 105 ? -1.702 34.219 16.109 1 98.12 105 ILE B N 1
ATOM 2744 C CA . ILE B 1 105 ? -0.981 33.906 17.344 1 98.12 105 ILE B CA 1
ATOM 2745 C C . ILE B 1 105 ? -0.532 35.219 18.016 1 98.12 105 ILE B C 1
ATOM 2747 O O . ILE B 1 105 ? -0.645 35.375 19.234 1 98.12 105 ILE B O 1
ATOM 2751 N N . GLY B 1 106 ? 0.027 36.188 17.203 1 97.44 106 GLY B N 1
ATOM 2752 C CA . GLY B 1 106 ? 0.348 37.531 17.656 1 97.44 106 GLY B CA 1
ATOM 2753 C C . GLY B 1 106 ? 1.521 37.562 18.625 1 97.44 106 GLY B C 1
ATOM 2754 O O . GLY B 1 106 ? 1.606 38.469 19.469 1 97.44 106 GLY B O 1
ATOM 2755 N N . GLU B 1 107 ? 2.318 36.594 18.688 1 97.44 107 GLU B N 1
ATOM 2756 C CA . GLU B 1 107 ? 3.516 36.469 19.516 1 97.44 107 GLU B CA 1
ATOM 2757 C C . GLU B 1 107 ? 4.66 35.812 18.75 1 97.44 107 GLU B C 1
ATOM 2759 O O . GLU B 1 107 ? 4.43 35.125 17.766 1 97.44 107 GLU B O 1
ATOM 2764 N N . GLU B 1 108 ? 5.926 36.156 19.094 1 97.94 108 GLU B N 1
ATOM 2765 C CA . GLU B 1 108 ? 7.094 35.5 18.516 1 97.94 108 GLU B CA 1
ATOM 2766 C C . GLU B 1 108 ? 7.238 34.094 19.016 1 97.94 108 GLU B C 1
ATOM 2768 O O . GLU B 1 108 ? 7.734 33.844 20.125 1 97.94 108 GLU B O 1
ATOM 2773 N N . VAL B 1 109 ? 6.824 33.156 18.203 1 98.38 109 VAL B N 1
ATOM 2774 C CA . VAL B 1 109 ? 6.844 31.734 18.594 1 98.38 109 VAL B CA 1
ATOM 2775 C C . VAL B 1 109 ? 7.676 30.938 17.609 1 98.38 109 VAL B C 1
ATOM 2777 O O . VAL B 1 109 ? 8.078 31.438 16.562 1 98.38 109 VAL B O 1
ATOM 2780 N N . GLU B 1 110 ? 8.07 29.719 18 1 98.31 110 GLU B N 1
ATOM 2781 C CA . GLU B 1 110 ? 8.617 28.734 17.078 1 98.31 110 GLU B CA 1
ATOM 2782 C C . GLU B 1 110 ? 7.508 27.906 16.422 1 98.31 110 GLU B C 1
ATOM 2784 O O . GLU B 1 110 ? 7.074 26.891 16.969 1 98.31 110 GLU B O 1
ATOM 2789 N N . LEU B 1 111 ? 7.094 28.391 15.25 1 98.62 111 LEU B N 1
ATOM 2790 C CA . LEU B 1 111 ? 5.961 27.781 14.57 1 98.62 111 LEU B CA 1
ATOM 2791 C C . LEU B 1 111 ? 6.43 26.781 13.516 1 98.62 111 LEU B C 1
ATOM 2793 O O . LEU B 1 111 ? 7.25 27.125 12.664 1 98.62 111 LEU B O 1
ATOM 2797 N N . THR B 1 112 ? 5.98 25.531 13.625 1 98.56 112 THR B N 1
ATOM 2798 C CA . THR B 1 112 ? 6.125 24.516 12.602 1 98.56 112 THR B CA 1
ATOM 2799 C C . THR B 1 112 ? 4.762 24.078 12.078 1 98.56 112 THR B C 1
ATOM 2801 O O . THR B 1 112 ? 3.82 23.906 12.852 1 98.56 112 THR B O 1
ATOM 2804 N N . GLN B 1 113 ? 4.613 23.984 10.812 1 98.5 113 GLN B N 1
ATOM 2805 C CA . GLN B 1 113 ? 3.41 23.422 10.195 1 98.5 113 GLN B CA 1
ATOM 2806 C C . GLN B 1 113 ? 3.617 21.953 9.828 1 98.5 113 GLN B C 1
ATOM 2808 O O . GLN B 1 113 ? 4.723 21.562 9.461 1 98.5 113 GLN B O 1
ATOM 2813 N N . ALA B 1 114 ? 2.568 21.156 9.961 1 98.5 114 ALA B N 1
ATOM 2814 C CA . ALA B 1 114 ? 2.648 19.734 9.664 1 98.5 114 ALA B CA 1
ATOM 2815 C C . ALA B 1 114 ? 1.359 19.234 9.023 1 98.5 114 ALA B C 1
ATOM 2817 O O . ALA B 1 114 ? 0.282 19.781 9.266 1 98.5 114 ALA B O 1
ATOM 2818 N N . ILE B 1 115 ? 1.455 18.203 8.164 1 97.56 115 ILE B N 1
ATOM 2819 C CA . ILE B 1 115 ? 0.312 17.578 7.516 1 97.56 115 ILE B CA 1
ATOM 2820 C C . ILE B 1 115 ? 0.218 16.109 7.938 1 97.56 115 ILE B C 1
ATOM 2822 O O . ILE B 1 115 ? 0.549 15.211 7.16 1 97.56 115 ILE B O 1
ATOM 2826 N N . PRO B 1 116 ? -0.201 15.867 9.133 1 97.94 116 PRO B N 1
ATOM 2827 C CA . PRO B 1 116 ? -0.462 14.477 9.508 1 97.94 116 PRO B CA 1
ATOM 2828 C C . PRO B 1 116 ? -1.765 13.945 8.914 1 97.94 116 PRO B C 1
ATOM 2830 O O . PRO B 1 116 ? -2.674 14.719 8.617 1 97.94 116 PRO B O 1
ATOM 2833 N N . LEU B 1 117 ? -1.789 12.695 8.656 1 96.69 117 LEU B N 1
ATOM 2834 C CA . LEU B 1 117 ? -2.979 11.969 8.227 1 96.69 117 LEU B CA 1
ATOM 2835 C C . LEU B 1 117 ? -3.367 10.906 9.242 1 96.69 117 LEU B C 1
ATOM 2837 O O . LEU B 1 117 ? -2.576 10.57 10.125 1 96.69 117 LEU B O 1
ATOM 2841 N N . PRO B 1 118 ? -4.523 10.461 9.211 1 96.31 118 PRO B N 1
ATOM 2842 C CA . PRO B 1 118 ? -5.027 9.57 10.258 1 96.31 118 PRO B CA 1
ATOM 2843 C C . PRO B 1 118 ? -4.137 8.352 10.469 1 96.31 118 PRO B C 1
ATOM 2845 O O . PRO B 1 118 ? -4.223 7.691 11.508 1 96.31 118 PRO B O 1
ATOM 2848 N N . PHE B 1 119 ? -3.248 8.094 9.664 1 97.88 119 PHE B N 1
ATOM 2849 C CA . PHE B 1 119 ? -2.406 6.902 9.703 1 97.88 119 PHE B CA 1
ATOM 2850 C C . PHE B 1 119 ? -1.372 7.008 10.82 1 97.88 119 PHE B C 1
ATOM 2852 O O . PHE B 1 119 ? -0.732 6.016 11.172 1 97.88 119 PHE B O 1
ATOM 2859 N N . VAL B 1 120 ? -1.186 8.195 11.398 1 98.38 120 VAL B N 1
ATOM 2860 C CA . VAL B 1 120 ? -0.271 8.391 12.516 1 98.38 120 VAL B CA 1
ATOM 2861 C C . VAL B 1 120 ? -0.739 7.562 13.711 1 98.38 120 VAL B C 1
ATOM 2863 O O . VAL B 1 120 ? 0.06 7.215 14.586 1 98.38 120 VAL B O 1
ATOM 2866 N N . ALA B 1 121 ? -2.035 7.219 13.75 1 97.81 121 ALA B N 1
ATOM 2867 C CA . ALA B 1 121 ? -2.588 6.43 14.852 1 97.81 121 ALA B CA 1
ATOM 2868 C C . ALA B 1 121 ? -1.905 5.07 14.945 1 97.81 121 ALA B C 1
ATOM 2870 O O . ALA B 1 121 ? -1.709 4.547 16.047 1 97.81 121 ALA B O 1
ATOM 2871 N N . GLU B 1 122 ? -1.523 4.543 13.766 1 96.69 122 GLU B N 1
ATOM 2872 C CA . GLU B 1 122 ? -0.881 3.232 13.703 1 96.69 122 GLU B CA 1
ATOM 2873 C C . GLU B 1 122 ? 0.638 3.365 13.648 1 96.69 122 GLU B C 1
ATOM 2875 O O . GLU B 1 122 ? 1.35 2.369 13.5 1 96.69 122 GLU B O 1
ATOM 2880 N N . ARG B 1 123 ? 1.092 4.586 13.734 1 97.94 123 ARG B N 1
ATOM 2881 C CA . ARG B 1 123 ? 2.521 4.883 13.711 1 97.94 123 ARG B CA 1
ATOM 2882 C C . ARG B 1 123 ? 3.145 4.477 12.383 1 97.94 123 ARG B C 1
ATOM 2884 O O . ARG B 1 123 ? 4.281 4.004 12.344 1 97.94 123 ARG B O 1
ATOM 2891 N N . GLU B 1 124 ? 2.328 4.574 11.352 1 95.19 124 GLU B N 1
ATOM 2892 C CA . GLU B 1 124 ? 2.762 4.277 9.992 1 95.19 124 GLU B CA 1
ATOM 2893 C C . GLU B 1 124 ? 2.541 5.473 9.07 1 95.19 124 GLU B C 1
ATOM 2895 O O . GLU B 1 124 ? 2.666 5.355 7.848 1 95.19 124 GLU B O 1
ATOM 2900 N N . GLY B 1 125 ? 2.197 6.574 9.648 1 96.69 125 GLY B N 1
ATOM 2901 C CA . GLY B 1 125 ? 1.863 7.75 8.852 1 96.69 125 GLY B CA 1
ATOM 2902 C C . GLY B 1 125 ? 3.082 8.516 8.375 1 96.69 125 GLY B C 1
ATOM 2903 O O . GLY B 1 125 ? 4.113 8.531 9.047 1 96.69 125 GLY B O 1
ATOM 2904 N N . VAL B 1 126 ? 2.961 9.07 7.203 1 98.38 126 VAL B N 1
ATOM 2905 C CA . VAL B 1 126 ? 3.953 10.031 6.738 1 98.38 126 VAL B CA 1
ATOM 2906 C C . VAL B 1 126 ? 3.447 11.453 6.977 1 98.38 126 VAL B C 1
ATOM 2908 O O . VAL B 1 126 ? 2.264 11.734 6.785 1 98.38 126 VAL B O 1
ATOM 2911 N N . THR B 1 127 ? 4.277 12.305 7.5 1 98.69 127 THR B N 1
ATOM 2912 C CA . THR B 1 127 ? 3.877 13.672 7.82 1 98.69 127 THR B CA 1
ATOM 2913 C C . THR B 1 127 ? 4.867 14.672 7.234 1 98.69 127 THR B C 1
ATOM 2915 O O . THR B 1 127 ? 6.066 14.602 7.512 1 98.69 127 THR B O 1
ATOM 2918 N N . ALA B 1 128 ? 4.383 15.594 6.398 1 98.5 128 ALA B N 1
ATOM 2919 C CA . ALA B 1 128 ? 5.191 16.719 5.938 1 98.5 128 ALA B CA 1
ATOM 2920 C C . ALA B 1 128 ? 5.297 17.797 7.016 1 98.5 128 ALA B C 1
ATOM 2922 O O . ALA B 1 128 ? 4.312 18.109 7.695 1 98.5 128 ALA B O 1
ATOM 2923 N N . ILE B 1 129 ? 6.492 18.359 7.199 1 98.56 129 ILE B N 1
ATOM 2924 C CA . ILE B 1 129 ? 6.664 19.422 8.18 1 98.56 129 ILE B CA 1
ATOM 2925 C C . ILE B 1 129 ? 7.391 20.609 7.543 1 98.56 129 ILE B C 1
ATOM 2927 O O . ILE B 1 129 ? 8.242 20.422 6.668 1 98.56 129 ILE B O 1
ATOM 2931 N N . TYR B 1 130 ? 7.039 21.766 7.934 1 98.19 130 TYR B N 1
ATOM 2932 C CA . TYR B 1 130 ? 7.652 23 7.438 1 98.19 130 TYR B CA 1
ATOM 2933 C C . TYR B 1 130 ? 7.605 24.094 8.492 1 98.19 130 TYR B C 1
ATOM 2935 O O . TYR B 1 130 ? 6.559 24.344 9.102 1 98.19 130 TYR B O 1
ATOM 2943 N N . PRO B 1 131 ? 8.695 24.859 8.789 1 98 131 PRO B N 1
ATOM 2944 C CA . PRO B 1 131 ? 10.062 24.578 8.328 1 98 131 PRO B CA 1
ATOM 2945 C C . PRO B 1 131 ? 10.695 23.375 9.023 1 98 131 PRO B C 1
ATOM 2947 O O . PRO B 1 131 ? 10.078 22.781 9.914 1 98 131 PRO B O 1
ATOM 2950 N N . PRO B 1 132 ? 11.883 22.953 8.539 1 98.38 132 PRO B N 1
ATOM 2951 C CA . PRO B 1 132 ? 12.555 21.875 9.258 1 98.38 132 PRO B CA 1
ATOM 2952 C C . PRO B 1 132 ? 12.734 22.156 10.742 1 98.38 132 PRO B C 1
ATOM 2954 O O . PRO B 1 132 ? 13.039 23.297 11.117 1 98.38 132 PRO B O 1
ATOM 2957 N N . ASN B 1 133 ? 12.383 21.266 11.555 1 98.31 133 ASN B N 1
ATOM 2958 C CA . ASN B 1 133 ? 12.477 21.328 13.008 1 98.31 133 ASN B CA 1
ATOM 2959 C C . ASN B 1 133 ? 12.734 19.953 13.609 1 98.31 133 ASN B C 1
ATOM 2961 O O . ASN B 1 133 ? 11.859 19.078 13.586 1 98.31 133 ASN B O 1
ATOM 2965 N N . ARG B 1 134 ? 13.859 19.734 14.164 1 97.31 134 ARG B N 1
ATOM 2966 C CA . ARG B 1 134 ? 14.32 18.422 14.609 1 97.31 134 ARG B CA 1
ATOM 2967 C C . ARG B 1 134 ? 13.391 17.859 15.68 1 97.31 134 ARG B C 1
ATOM 2969 O O . ARG B 1 134 ? 13.078 16.656 15.656 1 97.31 134 ARG B O 1
ATOM 2976 N N . ALA B 1 135 ? 13.008 18.672 16.594 1 96.88 135 ALA B N 1
ATOM 2977 C CA . ALA B 1 135 ? 12.156 18.203 17.688 1 96.88 135 ALA B CA 1
ATOM 2978 C C . ALA B 1 135 ? 10.797 17.75 17.156 1 96.88 135 ALA B C 1
ATOM 2980 O O . ALA B 1 135 ? 10.273 16.719 17.578 1 96.88 135 ALA B O 1
ATOM 2981 N N . VAL B 1 136 ? 10.234 18.516 16.219 1 98.19 136 VAL B N 1
ATOM 2982 C CA . VAL B 1 136 ? 8.938 18.172 15.641 1 98.19 136 VAL B CA 1
ATOM 2983 C C . VAL B 1 136 ? 9.07 16.938 14.75 1 98.19 136 VAL B C 1
ATOM 2985 O O . VAL B 1 136 ? 8.211 16.062 14.773 1 98.19 136 VAL B O 1
ATOM 2988 N N . ALA B 1 137 ? 10.18 16.891 14.023 1 98.44 137 ALA B N 1
ATOM 2989 C CA . ALA B 1 137 ? 10.453 15.727 13.18 1 98.44 137 ALA B CA 1
ATOM 2990 C C . ALA B 1 137 ? 10.531 14.453 14.016 1 98.44 137 ALA B C 1
ATOM 2992 O O . ALA B 1 137 ? 10.047 13.398 13.594 1 98.44 137 ALA B O 1
ATOM 2993 N N . ALA B 1 138 ? 11.102 14.523 15.172 1 97.81 138 ALA B N 1
ATOM 2994 C CA . ALA B 1 138 ? 11.242 13.367 16.047 1 97.81 138 ALA B CA 1
ATOM 2995 C C . ALA B 1 138 ? 9.875 12.852 16.5 1 97.81 138 ALA B C 1
ATOM 2997 O O . ALA B 1 138 ? 9.664 11.648 16.609 1 97.81 138 ALA B O 1
ATOM 2998 N N . ILE B 1 139 ? 8.984 13.766 16.75 1 98.12 139 ILE B N 1
ATOM 2999 C CA . ILE B 1 139 ? 7.633 13.383 17.141 1 98.12 139 ILE B CA 1
ATOM 3000 C C . ILE B 1 139 ? 6.973 12.594 16.016 1 98.12 139 ILE B C 1
ATOM 3002 O O . ILE B 1 139 ? 6.473 11.492 16.234 1 98.12 139 ILE B O 1
ATOM 3006 N N . PHE B 1 140 ? 7.051 13.117 14.828 1 98.56 140 PHE B N 1
ATOM 3007 C CA . PHE B 1 140 ? 6.336 12.484 13.727 1 98.56 140 PHE B CA 1
ATOM 3008 C C . PHE B 1 140 ? 7.094 11.258 13.227 1 98.56 140 PHE B C 1
ATOM 3010 O O . PHE B 1 140 ? 6.492 10.344 12.656 1 98.56 140 PHE B O 1
ATOM 3017 N N . ALA B 1 141 ? 8.422 11.227 13.461 1 98 141 ALA B N 1
ATOM 3018 C CA . ALA B 1 141 ? 9.172 10.008 13.18 1 98 141 ALA B CA 1
ATOM 3019 C C . ALA B 1 141 ? 8.695 8.852 14.055 1 98 141 ALA B C 1
ATOM 3021 O O . ALA B 1 141 ? 8.695 7.695 13.617 1 98 141 ALA B O 1
ATOM 3022 N N . ALA B 1 142 ? 8.289 9.164 15.258 1 98.06 142 ALA B N 1
ATOM 3023 C CA . ALA B 1 142 ? 7.758 8.156 16.172 1 98.06 142 ALA B CA 1
ATOM 3024 C C . ALA B 1 142 ? 6.367 7.699 15.742 1 98.06 142 ALA B C 1
ATOM 3026 O O . ALA B 1 142 ? 5.902 6.629 16.141 1 98.06 142 ALA B O 1
ATOM 3027 N N . LEU B 1 143 ? 5.703 8.477 14.945 1 98.38 143 LEU B N 1
ATOM 3028 C CA . LEU B 1 143 ? 4.352 8.172 14.484 1 98.38 143 LEU B CA 1
ATOM 3029 C C . LEU B 1 143 ? 4.371 7.648 13.047 1 98.38 143 LEU B C 1
ATOM 3031 O O . LEU B 1 143 ? 3.318 7.508 12.422 1 98.38 143 LEU B O 1
ATOM 3035 N N . GLY B 1 144 ? 5.512 7.312 12.508 1 97.5 144 GLY B N 1
ATOM 3036 C CA . GLY B 1 144 ? 5.773 6.891 11.148 1 97.5 144 GLY B CA 1
ATOM 3037 C C . GLY B 1 144 ? 7.043 7.488 10.57 1 97.5 144 GLY B C 1
ATOM 3038 O O . GLY B 1 144 ? 8.148 7.125 10.977 1 97.5 144 GLY B O 1
ATOM 3039 N N . THR B 1 145 ? 6.867 8.438 9.602 1 97.44 145 THR B N 1
ATOM 3040 C CA . THR B 1 145 ? 8.008 9.141 9.031 1 97.44 145 THR B CA 1
ATOM 3041 C C . THR B 1 145 ? 7.715 10.633 8.891 1 97.44 145 THR B C 1
ATOM 3043 O O . THR B 1 145 ? 6.559 11.023 8.727 1 97.44 145 THR B O 1
ATOM 3046 N N . ALA B 1 146 ? 8.734 11.406 9.062 1 98.38 146 ALA B N 1
ATOM 3047 C CA . ALA B 1 146 ? 8.641 12.852 8.836 1 98.38 146 ALA B CA 1
ATOM 3048 C C . ALA B 1 146 ? 9.391 13.258 7.574 1 98.38 146 ALA B C 1
ATOM 3050 O O . ALA B 1 146 ? 10.516 12.805 7.34 1 98.38 146 ALA B O 1
ATOM 3051 N N . VAL B 1 147 ? 8.742 14 6.719 1 98.44 147 VAL B N 1
ATOM 3052 C CA . VAL B 1 147 ? 9.383 14.586 5.547 1 98.44 147 VAL B CA 1
ATOM 3053 C C . VAL B 1 147 ? 9.523 16.094 5.738 1 98.44 147 VAL B C 1
ATOM 3055 O O . VAL B 1 147 ? 8.531 16.828 5.715 1 98.44 147 VAL B O 1
ATOM 3058 N N . GLU B 1 148 ? 10.734 16.594 5.91 1 98.5 148 GLU B N 1
ATOM 3059 C CA . GLU B 1 148 ? 10.984 18 6.168 1 98.5 148 GLU B CA 1
ATOM 3060 C C . GLU B 1 148 ? 11.047 18.797 4.867 1 98.5 148 GLU B C 1
ATOM 3062 O O . GLU B 1 148 ? 11.758 18.422 3.938 1 98.5 148 GLU B O 1
ATOM 3067 N N . CYS B 1 149 ? 10.273 19.844 4.824 1 98.06 149 CYS B N 1
ATOM 3068 C CA . CYS B 1 149 ? 10.25 20.75 3.678 1 98.06 149 CYS B CA 1
ATOM 3069 C C . CYS B 1 149 ? 11.117 21.969 3.939 1 98.06 149 CYS B C 1
ATOM 3071 O O . CYS B 1 149 ? 10.93 22.672 4.938 1 98.06 149 CYS B O 1
ATOM 3073 N N . GLU B 1 150 ? 11.984 22.25 3.008 1 97.62 150 GLU B N 1
ATOM 3074 C CA . GLU B 1 150 ? 12.883 23.406 3.137 1 97.62 150 GLU B CA 1
ATOM 3075 C C . GLU B 1 150 ? 12.195 24.688 2.717 1 97.62 150 GLU B C 1
ATOM 3077 O O . GLU B 1 150 ? 12.555 25.781 3.193 1 97.62 150 GLU B O 1
ATOM 3082 N N . THR B 1 151 ? 11.258 24.578 1.818 1 96.81 151 THR B N 1
ATOM 3083 C CA . THR B 1 151 ? 10.555 25.75 1.307 1 96.81 151 THR B CA 1
ATOM 3084 C C . THR B 1 151 ? 9.047 25.594 1.438 1 96.81 151 THR B C 1
ATOM 3086 O O . THR B 1 151 ? 8.555 24.469 1.611 1 96.81 151 THR B O 1
ATOM 3089 N N . ARG B 1 152 ? 8.383 26.734 1.436 1 95.31 152 ARG B N 1
ATOM 3090 C CA . ARG B 1 152 ? 6.922 26.734 1.446 1 95.31 152 ARG B CA 1
ATOM 3091 C C . ARG B 1 152 ? 6.371 26 0.229 1 95.31 152 ARG B C 1
ATOM 3093 O O . ARG B 1 152 ? 5.352 25.312 0.32 1 95.31 152 ARG B O 1
ATOM 3100 N N . GLU B 1 153 ? 7.02 26.125 -0.896 1 95.19 153 GLU B N 1
ATOM 3101 C CA . GLU B 1 153 ? 6.59 25.484 -2.131 1 95.19 153 GLU B CA 1
ATOM 3102 C C . GLU B 1 153 ? 6.605 23.953 -1.994 1 95.19 153 GLU B C 1
ATOM 3104 O O . GLU B 1 153 ? 5.68 23.281 -2.445 1 95.19 153 GLU B O 1
ATOM 3109 N N . GLU B 1 154 ? 7.664 23.438 -1.35 1 96.81 154 GLU B N 1
ATOM 3110 C CA . GLU B 1 154 ? 7.734 22 -1.087 1 96.81 154 GLU B CA 1
ATOM 3111 C C . GLU B 1 154 ? 6.566 21.547 -0.222 1 96.81 154 GLU B C 1
ATOM 3113 O O . GLU B 1 154 ? 5.965 20.5 -0.488 1 96.81 154 GLU B O 1
ATOM 3118 N N . TYR B 1 155 ? 6.297 22.344 0.788 1 96.5 155 TYR B N 1
ATOM 3119 C CA . TYR B 1 155 ? 5.215 22.031 1.718 1 96.5 155 TYR B CA 1
ATOM 3120 C C . TYR B 1 155 ? 3.869 22.031 1.005 1 96.5 155 TYR B C 1
ATOM 3122 O O . TYR B 1 155 ? 3.057 21.125 1.206 1 96.5 155 TYR B O 1
ATOM 3130 N N . ASP B 1 156 ? 3.658 22.984 0.14 1 95.44 156 ASP B N 1
ATOM 3131 C CA . ASP B 1 156 ? 2.422 23.078 -0.633 1 95.44 156 ASP B CA 1
ATOM 3132 C C . ASP B 1 156 ? 2.277 21.875 -1.566 1 95.44 156 ASP B C 1
ATOM 3134 O O . ASP B 1 156 ? 1.175 21.344 -1.747 1 95.44 156 ASP B O 1
ATOM 3138 N N . LEU B 1 157 ? 3.373 21.484 -2.148 1 97.12 157 LEU B N 1
ATOM 3139 C CA . LEU B 1 157 ? 3.35 20.328 -3.037 1 97.12 157 LEU B CA 1
ATOM 3140 C C . LEU B 1 157 ? 2.949 19.062 -2.277 1 97.12 157 LEU B C 1
ATOM 3142 O O . LEU B 1 157 ? 2.164 18.25 -2.777 1 97.12 157 LEU B O 1
ATOM 3146 N N . LEU B 1 158 ? 3.449 18.906 -1.048 1 97.31 158 LEU B N 1
ATOM 3147 C CA . LEU B 1 158 ? 3.121 17.703 -0.287 1 97.31 158 LEU B CA 1
ATOM 3148 C C . LEU B 1 158 ? 1.687 17.766 0.228 1 97.31 158 LEU B C 1
ATOM 3150 O O . LEU B 1 158 ? 1.049 16.719 0.421 1 97.31 158 LEU B O 1
ATOM 3154 N N . ALA B 1 159 ? 1.168 18.969 0.394 1 95.94 159 ALA B N 1
ATOM 3155 C CA . ALA B 1 159 ? -0.267 19.109 0.629 1 95.94 159 ALA B CA 1
ATOM 3156 C C . ALA B 1 159 ? -1.07 18.547 -0.542 1 95.94 159 ALA B C 1
ATOM 3158 O O . ALA B 1 159 ? -2.08 17.875 -0.343 1 95.94 159 ALA B O 1
ATOM 3159 N N . VAL B 1 160 ? -0.603 18.812 -1.76 1 97.12 160 VAL B N 1
ATOM 3160 C CA . VAL B 1 160 ? -1.227 18.25 -2.953 1 97.12 160 VAL B CA 1
ATOM 3161 C C . VAL B 1 160 ? -1.146 16.734 -2.908 1 97.12 160 VAL B C 1
ATOM 3163 O O . VAL B 1 160 ? -2.121 16.047 -3.219 1 97.12 160 VAL B O 1
ATOM 3166 N N . GLY B 1 161 ? 0.032 16.172 -2.51 1 97.81 161 GLY B N 1
ATOM 3167 C CA . GLY B 1 161 ? 0.199 14.727 -2.377 1 97.81 161 GLY B CA 1
ATOM 3168 C C . GLY B 1 161 ? -0.803 14.094 -1.43 1 97.81 161 GLY B C 1
ATOM 3169 O O . GLY B 1 161 ? -1.319 13.008 -1.699 1 97.81 161 GLY B O 1
ATOM 3170 N N . SER B 1 162 ? -1.104 14.789 -0.361 1 96.69 162 SER B N 1
ATOM 3171 C CA . SER B 1 162 ? -2.037 14.281 0.638 1 96.69 162 SER B CA 1
ATOM 3172 C C . SER B 1 162 ? -3.453 14.195 0.079 1 96.69 162 SER B C 1
ATOM 3174 O O . SER B 1 162 ? -4.312 13.523 0.65 1 96.69 162 SER B O 1
ATOM 3176 N N . ALA B 1 163 ? -3.738 14.852 -1.049 1 96.56 163 ALA B N 1
ATOM 3177 C CA . ALA B 1 163 ? -5.066 14.883 -1.656 1 96.56 163 ALA B CA 1
ATOM 3178 C C . ALA B 1 163 ? -5.281 13.68 -2.574 1 96.56 163 ALA B C 1
ATOM 3180 O O . ALA B 1 163 ? -6.277 13.617 -3.297 1 96.56 163 ALA B O 1
ATOM 3181 N N . LEU B 1 164 ? -4.375 12.727 -2.557 1 98.38 164 LEU B N 1
ATOM 3182 C CA . LEU B 1 164 ? -4.449 11.57 -3.441 1 98.38 164 LEU B CA 1
ATOM 3183 C C . LEU B 1 164 ? -5.199 10.422 -2.773 1 98.38 164 LEU B C 1
ATOM 3185 O O . LEU B 1 164 ? -5.426 9.383 -3.395 1 98.38 164 LEU B O 1
ATOM 3189 N N . MET B 1 165 ? -5.625 10.586 -1.521 1 98.19 165 MET B N 1
ATOM 3190 C CA . MET B 1 165 ? -6.109 9.453 -0.73 1 98.19 165 MET B CA 1
ATOM 3191 C C . MET B 1 165 ? -7.387 8.883 -1.332 1 98.19 165 MET B C 1
ATOM 3193 O O . MET B 1 165 ? -7.484 7.672 -1.553 1 98.19 165 MET B O 1
ATOM 3197 N N . ALA B 1 166 ? -8.328 9.734 -1.613 1 98 166 ALA B N 1
ATOM 3198 C CA . ALA B 1 166 ? -9.57 9.25 -2.195 1 98 166 ALA B CA 1
ATOM 3199 C C . ALA B 1 166 ? -9.336 8.648 -3.58 1 98 166 ALA B C 1
ATOM 3201 O O . ALA B 1 166 ? -9.992 7.68 -3.965 1 98 166 ALA B O 1
ATOM 3202 N N . THR B 1 167 ? -8.469 9.234 -4.348 1 98.56 167 THR B N 1
ATOM 3203 C CA . THR B 1 167 ? -8.156 8.742 -5.684 1 98.56 167 THR B CA 1
ATOM 3204 C C . THR B 1 167 ? -7.516 7.359 -5.617 1 98.56 167 THR B C 1
ATOM 3206 O O . THR B 1 167 ? -7.859 6.473 -6.402 1 98.56 167 THR B O 1
ATOM 3209 N N . TYR B 1 168 ? -6.555 7.16 -4.676 1 98.75 168 TYR B N 1
ATOM 3210 C CA . TYR B 1 168 ? -5.965 5.84 -4.473 1 98.75 168 TYR B CA 1
ATOM 3211 C C . TYR B 1 168 ? -7.043 4.801 -4.195 1 98.75 168 TYR B C 1
ATOM 3213 O O . TYR B 1 168 ? -7.082 3.75 -4.84 1 98.75 168 TYR B O 1
ATOM 3221 N N . LEU B 1 169 ? -7.922 5.078 -3.246 1 98.5 169 LEU B N 1
ATOM 3222 C CA . LEU B 1 169 ? -8.977 4.145 -2.871 1 98.5 169 LEU B CA 1
ATOM 3223 C C . LEU B 1 169 ? -9.984 3.979 -4 1 98.5 169 LEU B C 1
ATOM 3225 O O . LEU B 1 169 ? -10.57 2.904 -4.172 1 98.5 169 LEU B O 1
ATOM 3229 N N . GLY B 1 170 ? -10.172 5.074 -4.75 1 98.12 170 GLY B N 1
ATOM 3230 C CA . GLY B 1 170 ? -11.016 4.988 -5.93 1 98.12 170 GLY B CA 1
ATOM 3231 C C . GLY B 1 170 ? -10.484 4.027 -6.977 1 98.12 170 GLY B C 1
ATOM 3232 O O . GLY B 1 170 ? -11.258 3.279 -7.586 1 98.12 170 GLY B O 1
ATOM 3233 N N . ILE B 1 171 ? -9.18 4.07 -7.242 1 98.69 171 ILE B N 1
ATOM 3234 C CA . ILE B 1 171 ? -8.539 3.152 -8.18 1 98.69 171 ILE B CA 1
ATOM 3235 C C . ILE B 1 171 ? -8.719 1.715 -7.695 1 98.69 171 ILE B C 1
ATOM 3237 O O . ILE B 1 171 ? -9.094 0.834 -8.477 1 98.69 171 ILE B O 1
ATOM 3241 N N . LEU B 1 172 ? -8.5 1.459 -6.406 1 98.56 172 LEU B N 1
ATOM 3242 C CA . LEU B 1 172 ? -8.688 0.135 -5.82 1 98.56 172 LEU B CA 1
ATOM 3243 C C . LEU B 1 172 ? -10.133 -0.317 -5.953 1 98.56 172 LEU B C 1
ATOM 3245 O O . LEU B 1 172 ? -10.398 -1.464 -6.316 1 98.56 172 LEU B O 1
ATOM 3249 N N . ASP B 1 173 ? -11.055 0.612 -5.656 1 98.25 173 ASP B N 1
ATOM 3250 C CA . ASP B 1 173 ? -12.477 0.314 -5.715 1 98.25 173 ASP B CA 1
ATOM 3251 C C . ASP B 1 173 ? -12.914 -0.029 -7.137 1 98.25 173 ASP B C 1
ATOM 3253 O O . ASP B 1 173 ? -13.602 -1.026 -7.359 1 98.25 173 ASP B O 1
ATOM 3257 N N . ARG B 1 174 ? -12.508 0.783 -8.078 1 98.19 174 ARG B N 1
ATOM 3258 C CA . ARG B 1 174 ? -12.875 0.544 -9.477 1 98.19 174 ARG B CA 1
ATOM 3259 C C . ARG B 1 174 ? -12.281 -0.769 -9.977 1 98.19 174 ARG B C 1
ATOM 3261 O O . ARG B 1 174 ? -12.93 -1.495 -10.734 1 98.19 174 ARG B O 1
ATOM 3268 N N . THR B 1 175 ? -11.055 -1.073 -9.633 1 98.5 175 THR B N 1
ATOM 3269 C CA . THR B 1 175 ? -10.406 -2.33 -10 1 98.5 175 THR B CA 1
ATOM 3270 C C . THR B 1 175 ? -11.211 -3.52 -9.477 1 98.5 175 THR B C 1
ATOM 3272 O O . THR B 1 175 ? -11.539 -4.434 -10.234 1 98.5 175 THR B O 1
ATOM 3275 N N . THR B 1 176 ? -11.547 -3.506 -8.188 1 98.19 176 THR B N 1
ATOM 3276 C CA . THR B 1 176 ? -12.281 -4.613 -7.586 1 98.19 176 THR B CA 1
ATOM 3277 C C . THR B 1 176 ? -13.672 -4.738 -8.203 1 98.19 176 THR B C 1
ATOM 3279 O O . THR B 1 176 ? -14.172 -5.848 -8.406 1 98.19 176 THR B O 1
ATOM 3282 N N . ALA B 1 177 ? -14.281 -3.574 -8.484 1 98.06 177 ALA B N 1
ATOM 3283 C CA . ALA B 1 177 ? -15.586 -3.578 -9.141 1 98.06 177 ALA B CA 1
ATOM 3284 C C . ALA B 1 177 ? -15.516 -4.238 -10.516 1 98.06 177 ALA B C 1
ATOM 3286 O O . ALA B 1 177 ? -16.438 -4.949 -10.922 1 98.06 177 ALA B O 1
ATOM 3287 N N . TRP B 1 178 ? -14.453 -3.965 -11.273 1 98.62 178 TRP B N 1
ATOM 3288 C CA . TRP B 1 178 ? -14.266 -4.594 -12.578 1 98.62 178 TRP B CA 1
ATOM 3289 C C . TRP B 1 178 ? -14.234 -6.113 -12.453 1 98.62 178 TRP B C 1
ATOM 3291 O O . TRP B 1 178 ? -14.898 -6.82 -13.219 1 98.62 178 TRP B O 1
ATOM 3301 N N . PHE B 1 179 ? -13.508 -6.625 -11.492 1 98.38 179 PHE B N 1
ATOM 3302 C CA . PHE B 1 179 ? -13.445 -8.062 -11.281 1 98.38 179 PHE B CA 1
ATOM 3303 C C . PHE B 1 179 ? -14.828 -8.617 -10.953 1 98.38 179 PHE B C 1
ATOM 3305 O O . PHE B 1 179 ? -15.18 -9.711 -11.398 1 98.38 179 PHE B O 1
ATOM 3312 N N . ALA B 1 180 ? -15.586 -7.867 -10.133 1 97.81 180 ALA B N 1
ATOM 3313 C CA . ALA B 1 180 ? -16.938 -8.281 -9.797 1 97.81 180 ALA B CA 1
ATOM 3314 C C . ALA B 1 180 ? -17.812 -8.367 -11.047 1 97.81 180 ALA B C 1
ATOM 3316 O O . ALA B 1 180 ? -18.609 -9.297 -11.195 1 97.81 180 ALA B O 1
ATOM 3317 N N . GLU B 1 181 ? -17.641 -7.422 -11.914 1 98 181 GLU B N 1
ATOM 3318 C CA . GLU B 1 181 ? -18.375 -7.406 -13.18 1 98 181 GLU B CA 1
ATOM 3319 C C . GLU B 1 181 ? -18.016 -8.625 -14.031 1 98 181 GLU B C 1
ATOM 3321 O O . GLU B 1 181 ? -18.812 -9.047 -14.875 1 98 181 GLU B O 1
ATOM 3326 N N . LYS B 1 182 ? -16.859 -9.188 -13.859 1 97.62 182 LYS B N 1
ATOM 3327 C CA . LYS B 1 182 ? -16.406 -10.328 -14.648 1 97.62 182 LYS B CA 1
ATOM 3328 C C . LYS B 1 182 ? -16.703 -11.641 -13.93 1 97.62 182 LYS B C 1
ATOM 3330 O O . LYS B 1 182 ? -16.297 -12.711 -14.391 1 97.62 182 LYS B O 1
ATOM 3335 N N . GLY B 1 183 ? -17.328 -11.602 -12.727 1 96.56 183 GLY B N 1
ATOM 3336 C CA . GLY B 1 183 ? -17.828 -12.82 -12.125 1 96.56 183 GLY B CA 1
ATOM 3337 C C . GLY B 1 183 ? -17.141 -13.18 -10.82 1 96.56 183 GLY B C 1
ATOM 3338 O O . GLY B 1 183 ? -17.469 -14.172 -10.18 1 96.56 183 GLY B O 1
ATOM 3339 N N . LEU B 1 184 ? -16.188 -12.445 -10.406 1 97.69 184 LEU B N 1
ATOM 3340 C CA . LEU B 1 184 ? -15.531 -12.664 -9.117 1 97.69 184 LEU B CA 1
ATOM 3341 C C . LEU B 1 184 ? -16.188 -11.828 -8.023 1 97.69 184 LEU B C 1
ATOM 3343 O O . LEU B 1 184 ? -16.328 -10.609 -8.172 1 97.69 184 LEU B O 1
ATOM 3347 N N . HIS B 1 185 ? -16.594 -12.5 -6.98 1 96.25 185 HIS B N 1
ATOM 3348 C CA . HIS B 1 185 ? -17.203 -11.75 -5.895 1 96.25 185 HIS B CA 1
ATOM 3349 C C . HIS B 1 185 ? -16.312 -10.594 -5.445 1 96.25 185 HIS B C 1
ATOM 3351 O O . HIS B 1 185 ? -15.094 -10.75 -5.355 1 96.25 185 HIS B O 1
ATOM 3357 N N . ARG B 1 186 ? -16.984 -9.508 -5.133 1 95.62 186 ARG B N 1
ATOM 3358 C CA . ARG B 1 186 ? -16.266 -8.281 -4.82 1 95.62 186 ARG B CA 1
ATOM 3359 C C . ARG B 1 186 ? -15.336 -8.477 -3.627 1 95.62 186 ARG B C 1
ATOM 3361 O O . ARG B 1 186 ? -14.211 -7.973 -3.615 1 95.62 186 ARG B O 1
ATOM 3368 N N . ASP B 1 187 ? -15.773 -9.172 -2.613 1 95.25 187 ASP B N 1
ATOM 3369 C CA . ASP B 1 187 ? -14.969 -9.414 -1.417 1 95.25 187 ASP B CA 1
ATOM 3370 C C . ASP B 1 187 ? -13.727 -10.234 -1.746 1 95.25 187 ASP B C 1
ATOM 3372 O O . ASP B 1 187 ? -12.656 -10.008 -1.172 1 95.25 187 ASP B O 1
ATOM 3376 N N . LYS B 1 188 ? -13.867 -11.188 -2.615 1 96.25 188 LYS B N 1
ATOM 3377 C CA . LYS B 1 188 ? -12.734 -12 -3.039 1 96.25 188 LYS B CA 1
ATOM 3378 C C . LYS B 1 188 ? -11.75 -11.18 -3.863 1 96.25 188 LYS B C 1
ATOM 3380 O O . LYS B 1 188 ? -10.531 -11.32 -3.707 1 96.25 188 LYS B O 1
ATOM 3385 N N . ALA B 1 189 ? -12.328 -10.328 -4.723 1 97.75 189 ALA B N 1
ATOM 3386 C CA . ALA B 1 189 ? -11.477 -9.43 -5.496 1 97.75 189 ALA B CA 1
ATOM 3387 C C . ALA B 1 189 ? -10.648 -8.531 -4.582 1 97.75 189 ALA B C 1
ATOM 3389 O O . ALA B 1 189 ? -9.43 -8.414 -4.754 1 97.75 189 ALA B O 1
ATOM 3390 N N . ARG B 1 190 ? -11.305 -7.953 -3.6 1 97.81 190 ARG B N 1
ATOM 3391 C CA . ARG B 1 190 ? -10.617 -7.074 -2.66 1 97.81 190 ARG B CA 1
ATOM 3392 C C . ARG B 1 190 ? -9.57 -7.84 -1.859 1 97.81 190 ARG B C 1
ATOM 3394 O O . ARG B 1 190 ? -8.477 -7.324 -1.604 1 97.81 190 ARG B O 1
ATOM 3401 N N . ALA B 1 191 ? -9.93 -9.07 -1.464 1 97.19 191 ALA B N 1
ATOM 3402 C CA . ALA B 1 191 ? -9.039 -9.898 -0.665 1 97.19 191 ALA B CA 1
ATOM 3403 C C . ALA B 1 191 ? -7.75 -10.2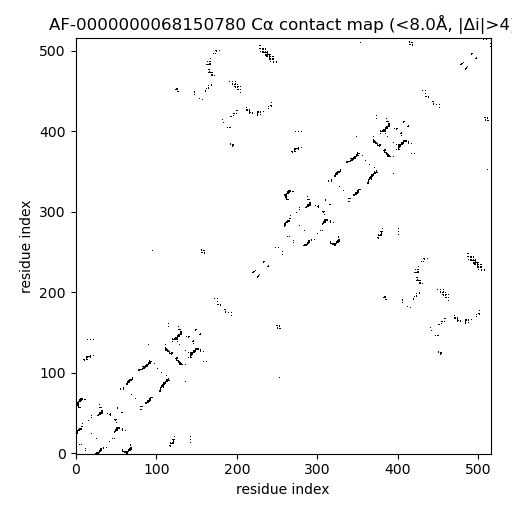11 -1.423 1 97.19 191 ALA B C 1
ATOM 3405 O O . ALA B 1 191 ? -6.727 -10.539 -0.816 1 97.19 191 ALA B O 1
ATOM 3406 N N . TYR B 1 192 ? -7.793 -10.094 -2.713 1 98.31 192 TYR B N 1
ATOM 3407 C CA . TYR B 1 192 ? -6.605 -10.336 -3.518 1 98.31 192 TYR B CA 1
ATOM 3408 C C . TYR B 1 192 ? -5.902 -9.031 -3.871 1 98.31 192 TYR B C 1
ATOM 3410 O O . TYR B 1 192 ? -4.688 -8.906 -3.695 1 98.31 192 TYR B O 1
ATOM 3418 N N . ILE B 1 193 ? -6.645 -8.008 -4.32 1 98.44 193 ILE B N 1
ATOM 3419 C CA . ILE B 1 193 ? -6.051 -6.82 -4.93 1 98.44 193 ILE B CA 1
ATOM 3420 C C . ILE B 1 193 ? -5.496 -5.906 -3.838 1 98.44 193 ILE B C 1
ATOM 3422 O O . ILE B 1 193 ? -4.426 -5.316 -4 1 98.44 193 ILE B O 1
ATOM 3426 N N . ALA B 1 194 ? -6.203 -5.766 -2.697 1 98.19 194 ALA B N 1
ATOM 3427 C CA . ALA B 1 194 ? -5.766 -4.852 -1.647 1 98.19 194 ALA B CA 1
ATOM 3428 C C . ALA B 1 194 ? -4.426 -5.285 -1.063 1 98.19 194 ALA B C 1
ATOM 3430 O O . ALA B 1 194 ? -3.482 -4.496 -1.001 1 98.19 194 ALA B O 1
ATOM 3431 N N . PRO B 1 195 ? -4.242 -6.594 -0.708 1 98.06 195 PRO B N 1
ATOM 3432 C CA . PRO B 1 195 ? -2.932 -7.023 -0.216 1 98.06 195 PRO B CA 1
ATOM 3433 C C . PRO B 1 195 ? -1.849 -6.957 -1.29 1 98.06 195 PRO B C 1
ATOM 3435 O O . PRO B 1 195 ? -0.68 -6.715 -0.978 1 98.06 195 PRO B O 1
ATOM 3438 N N . LEU B 1 196 ? -2.227 -7.203 -2.543 1 98.38 196 LEU B N 1
ATOM 3439 C CA . LEU B 1 196 ? -1.267 -7.055 -3.631 1 98.38 196 LEU B CA 1
ATOM 3440 C C . LEU B 1 196 ? -0.731 -5.629 -3.691 1 98.38 196 LEU B C 1
ATOM 3442 O O . LEU B 1 196 ? 0.483 -5.418 -3.723 1 98.38 196 LEU B O 1
ATOM 3446 N N . PHE B 1 197 ? -1.632 -4.621 -3.633 1 98.56 197 PHE B N 1
ATOM 3447 C CA . PHE B 1 197 ? -1.236 -3.219 -3.643 1 98.56 197 PHE B CA 1
ATOM 3448 C C . PHE B 1 197 ? -0.401 -2.883 -2.412 1 98.56 197 PHE B C 1
ATOM 3450 O O . PHE B 1 197 ? 0.588 -2.152 -2.508 1 98.56 197 PHE B O 1
ATOM 3457 N N . ALA B 1 198 ? -0.792 -3.414 -1.259 1 97.88 198 ALA B N 1
ATOM 3458 C CA . ALA B 1 198 ? -0.043 -3.182 -0.026 1 97.88 198 ALA B CA 1
ATOM 3459 C C . ALA B 1 198 ? 1.389 -3.695 -0.149 1 97.88 198 ALA B C 1
ATOM 3461 O O . ALA B 1 198 ? 2.336 -3.014 0.25 1 97.88 198 ALA B O 1
ATOM 3462 N N . SER B 1 199 ? 1.561 -4.883 -0.708 1 97.94 199 SER B N 1
ATOM 3463 C CA . SER B 1 199 ? 2.885 -5.473 -0.875 1 97.94 199 SER B CA 1
ATOM 3464 C C . SER B 1 199 ? 3.746 -4.637 -1.815 1 97.94 199 SER B C 1
ATOM 3466 O O . SER B 1 199 ? 4.938 -4.434 -1.562 1 97.94 199 SER B O 1
ATOM 3468 N N . LEU B 1 200 ? 3.135 -4.176 -2.896 1 98 200 LEU B N 1
ATOM 3469 C CA . LEU B 1 200 ? 3.859 -3.363 -3.867 1 98 200 LEU B CA 1
ATOM 3470 C C . LEU B 1 200 ? 4.289 -2.037 -3.25 1 98 200 LEU B C 1
ATOM 3472 O O . LEU B 1 200 ? 5.426 -1.596 -3.445 1 98 200 LEU B O 1
ATOM 3476 N N . ALA B 1 201 ? 3.367 -1.432 -2.502 1 97.5 201 ALA B N 1
ATOM 3477 C CA . ALA B 1 201 ? 3.695 -0.174 -1.836 1 97.5 201 ALA B CA 1
ATOM 3478 C C . ALA B 1 201 ? 4.832 -0.363 -0.836 1 97.5 201 ALA B C 1
ATOM 3480 O O . ALA B 1 201 ? 5.758 0.45 -0.78 1 97.5 201 ALA B O 1
ATOM 3481 N N . GLN B 1 202 ? 4.777 -1.398 -0.071 1 96.62 202 GLN B N 1
ATOM 3482 C CA . GLN B 1 202 ? 5.812 -1.686 0.919 1 96.62 202 GLN B CA 1
ATOM 3483 C C . GLN B 1 202 ? 7.16 -1.933 0.251 1 96.62 202 GLN B C 1
ATOM 3485 O O . GLN B 1 202 ? 8.203 -1.522 0.771 1 96.62 202 GLN B O 1
ATOM 3490 N N . ARG B 1 203 ? 7.094 -2.617 -0.846 1 96.69 203 ARG B N 1
ATOM 3491 C CA . ARG B 1 203 ? 8.32 -2.832 -1.609 1 96.69 203 ARG B CA 1
ATOM 3492 C C . ARG B 1 203 ? 8.93 -1.505 -2.045 1 96.69 203 ARG B C 1
ATOM 3494 O O . ARG B 1 203 ? 10.148 -1.325 -1.976 1 96.69 203 ARG B O 1
ATOM 3501 N N . ALA B 1 204 ? 8.117 -0.619 -2.486 1 97 204 ALA B N 1
ATOM 3502 C CA . ALA B 1 204 ? 8.578 0.695 -2.928 1 97 204 ALA B CA 1
ATOM 3503 C C . ALA B 1 204 ? 9.18 1.481 -1.766 1 97 204 ALA B C 1
ATOM 3505 O O . ALA B 1 204 ? 10.133 2.244 -1.951 1 97 204 ALA B O 1
ATOM 3506 N N . VAL B 1 205 ? 8.641 1.347 -0.543 1 96.25 205 VAL B N 1
ATOM 3507 C CA . VAL B 1 205 ? 9.125 2.031 0.649 1 96.25 205 VAL B CA 1
ATOM 3508 C C . VAL B 1 205 ? 10.461 1.426 1.085 1 96.25 205 VAL B C 1
ATOM 3510 O O . VAL B 1 205 ? 11.414 2.15 1.364 1 96.25 205 VAL B O 1
ATOM 3513 N N . ARG B 1 206 ? 10.57 0.097 1.106 1 94.31 206 ARG B N 1
ATOM 3514 C CA . ARG B 1 206 ? 11.711 -0.61 1.665 1 94.31 206 ARG B CA 1
ATOM 3515 C C . ARG B 1 206 ? 12.922 -0.509 0.741 1 94.31 206 ARG B C 1
ATOM 3517 O O . ARG B 1 206 ? 14.062 -0.43 1.206 1 94.31 206 ARG B O 1
ATOM 3524 N N . ASP B 1 207 ? 12.617 -0.561 -0.533 1 93.31 207 ASP B N 1
ATOM 3525 C CA . ASP B 1 207 ? 13.711 -0.539 -1.502 1 93.31 207 ASP B CA 1
ATOM 3526 C C . ASP B 1 207 ? 13.93 0.869 -2.051 1 93.31 207 ASP B C 1
ATOM 3528 O O . ASP B 1 207 ? 13.898 1.08 -3.266 1 93.31 207 ASP B O 1
ATOM 3532 N N . GLU B 1 208 ? 14.258 1.752 -1.2 1 87.62 208 GLU B N 1
ATOM 3533 C CA . GLU B 1 208 ? 14.359 3.166 -1.546 1 87.62 208 GLU B CA 1
ATOM 3534 C C . GLU B 1 208 ? 15.516 3.422 -2.502 1 87.62 208 GLU B C 1
ATOM 3536 O O . GLU B 1 208 ? 15.523 4.418 -3.232 1 87.62 208 GLU B O 1
ATOM 3541 N N . GLY B 1 209 ? 16.484 2.57 -2.555 1 89.56 209 GLY B N 1
ATOM 3542 C CA . GLY B 1 209 ? 17.656 2.76 -3.383 1 89.56 209 GLY B CA 1
ATOM 3543 C C . GLY B 1 209 ? 17.438 2.391 -4.836 1 89.56 209 GLY B C 1
ATOM 3544 O O . GLY B 1 209 ? 18.188 2.811 -5.715 1 89.56 209 GLY B O 1
ATOM 3545 N N . THR B 1 210 ? 16.406 1.645 -5.145 1 95.38 210 THR B N 1
ATOM 3546 C CA . THR B 1 210 ? 16.094 1.224 -6.504 1 95.38 210 THR B CA 1
ATOM 3547 C C . THR B 1 210 ? 15.055 2.146 -7.133 1 95.38 210 THR B C 1
ATOM 3549 O O . THR B 1 210 ? 13.953 2.309 -6.59 1 95.38 210 THR B O 1
ATOM 3552 N N . PRO B 1 211 ? 15.406 2.764 -8.297 1 96.81 211 PRO B N 1
ATOM 3553 C CA . PRO B 1 211 ? 14.406 3.602 -8.961 1 96.81 211 PRO B CA 1
ATOM 3554 C C . PRO B 1 211 ? 13.102 2.855 -9.234 1 96.81 211 PRO B C 1
ATOM 3556 O O . PRO B 1 211 ? 13.125 1.664 -9.555 1 96.81 211 PRO B O 1
ATOM 3559 N N . LEU B 1 212 ? 11.984 3.549 -9.109 1 97.06 212 LEU B N 1
ATOM 3560 C CA . LEU B 1 212 ? 10.672 2.936 -9.242 1 97.06 212 LEU B CA 1
ATOM 3561 C C . LEU B 1 212 ? 10.508 2.297 -10.617 1 97.06 212 LEU B C 1
ATOM 3563 O O . LEU B 1 212 ? 9.891 1.237 -10.75 1 97.06 212 LEU B O 1
ATOM 3567 N N . GLU B 1 213 ? 11 2.953 -11.656 1 95.19 213 GLU B N 1
ATOM 3568 C CA . GLU B 1 213 ? 10.945 2.389 -13 1 95.19 213 GLU B CA 1
ATOM 3569 C C . GLU B 1 213 ? 11.656 1.037 -13.062 1 95.19 213 GLU B C 1
ATOM 3571 O O . GLU B 1 213 ? 11.195 0.12 -13.742 1 95.19 213 GLU B O 1
ATOM 3576 N N . GLU B 1 214 ? 12.773 0.969 -12.375 1 95.81 214 GLU B N 1
ATOM 3577 C CA . GLU B 1 214 ? 13.516 -0.289 -12.312 1 95.81 214 GLU B CA 1
ATOM 3578 C C . GLU B 1 214 ? 12.742 -1.342 -11.523 1 95.81 214 GLU B C 1
ATOM 3580 O O . GLU B 1 214 ? 12.719 -2.518 -11.898 1 95.81 214 GLU B O 1
ATOM 3585 N N . LEU B 1 215 ? 12.109 -0.967 -10.438 1 95.44 215 LEU B N 1
ATOM 3586 C CA . LEU B 1 215 ? 11.273 -1.88 -9.672 1 95.44 215 LEU B CA 1
ATOM 3587 C C . LEU B 1 215 ? 10.133 -2.428 -10.531 1 95.44 215 LEU B C 1
ATOM 3589 O O . LEU B 1 215 ? 9.828 -3.621 -10.477 1 95.44 215 LEU B O 1
ATOM 3593 N N . ALA B 1 216 ? 9.5 -1.514 -11.312 1 94.88 216 ALA B N 1
ATOM 3594 C CA . ALA B 1 216 ? 8.414 -1.93 -12.203 1 94.88 216 ALA B CA 1
ATOM 3595 C C . ALA B 1 216 ? 8.906 -2.943 -13.227 1 94.88 216 ALA B C 1
ATOM 3597 O O . ALA B 1 216 ? 8.211 -3.908 -13.547 1 94.88 216 ALA B O 1
ATOM 3598 N N . ARG B 1 217 ? 10.102 -2.76 -13.688 1 92.94 217 ARG B N 1
ATOM 3599 C CA . ARG B 1 217 ? 10.688 -3.646 -14.695 1 92.94 217 ARG B CA 1
ATOM 3600 C C . ARG B 1 217 ? 10.938 -5.035 -14.117 1 92.94 217 ARG B C 1
ATOM 3602 O O . ARG B 1 217 ? 10.852 -6.035 -14.828 1 92.94 217 ARG B O 1
ATOM 3609 N N . GLU B 1 218 ? 11.25 -5.078 -12.844 1 91.56 218 GLU B N 1
ATOM 3610 C CA . GLU B 1 218 ? 11.461 -6.359 -12.172 1 91.56 218 GLU B CA 1
ATOM 3611 C C . GLU B 1 218 ? 10.203 -7.223 -12.234 1 91.56 218 GLU B C 1
ATOM 3613 O O . GLU B 1 218 ? 10.289 -8.453 -12.25 1 91.56 218 GLU B O 1
ATOM 3618 N N . PHE B 1 219 ? 9.039 -6.555 -12.344 1 91 219 PHE B N 1
ATOM 3619 C CA . PHE B 1 219 ? 7.773 -7.285 -12.344 1 91 219 PHE B CA 1
ATOM 3620 C C . PHE B 1 219 ? 7.188 -7.359 -13.742 1 91 219 PHE B C 1
ATOM 3622 O O . PHE B 1 219 ? 6.039 -7.77 -13.922 1 91 219 PHE B O 1
ATOM 3629 N N . SER B 1 220 ? 7.984 -6.914 -14.68 1 90 220 SER B N 1
ATOM 3630 C CA . SER B 1 220 ? 7.5 -6.844 -16.047 1 90 220 SER B CA 1
ATOM 3631 C C . SER B 1 220 ? 8.453 -7.539 -17.016 1 90 220 SER B C 1
ATOM 3633 O O . SER B 1 220 ? 9.547 -7.031 -17.297 1 90 220 SER B O 1
ATOM 3635 N N . THR B 1 221 ? 8.133 -8.742 -17.391 1 83 221 THR B N 1
ATOM 3636 C CA . THR B 1 221 ? 8.922 -9.398 -18.438 1 83 221 THR B CA 1
ATOM 3637 C C . THR B 1 221 ? 8.516 -8.898 -19.812 1 83 221 THR B C 1
ATOM 3639 O O . THR B 1 221 ? 7.375 -8.484 -20.016 1 83 221 THR B O 1
ATOM 3642 N N . LYS B 1 222 ? 9.508 -8.859 -20.75 1 88 222 LYS B N 1
ATOM 3643 C CA . LYS B 1 222 ? 9.219 -8.422 -22.125 1 88 222 LYS B CA 1
ATOM 3644 C C . LYS B 1 222 ? 8.102 -9.258 -22.734 1 88 222 LYS B C 1
ATOM 3646 O O . LYS B 1 222 ? 8.164 -10.484 -22.734 1 88 222 LYS B O 1
ATOM 3651 N N . GLY B 1 223 ? 7.086 -8.539 -23.188 1 88.5 223 GLY B N 1
ATOM 3652 C CA . GLY B 1 223 ? 5.969 -9.211 -23.828 1 88.5 223 GLY B CA 1
ATOM 3653 C C . GLY B 1 223 ? 4.996 -9.828 -22.844 1 88.5 223 GLY B C 1
ATOM 3654 O O . GLY B 1 223 ? 4.016 -10.469 -23.234 1 88.5 223 GLY B O 1
ATOM 3655 N N . GLY B 1 224 ? 5.191 -9.609 -21.531 1 91.56 224 GLY B N 1
ATOM 3656 C CA . GLY B 1 224 ? 4.367 -10.227 -20.516 1 91.56 224 GLY B CA 1
ATOM 3657 C C . GLY B 1 224 ? 3.09 -9.461 -20.234 1 91.56 224 GLY B C 1
ATOM 3658 O O . GLY B 1 224 ? 2.824 -8.43 -20.859 1 91.56 224 GLY B O 1
ATOM 3659 N N . LEU B 1 225 ? 2.271 -9.984 -19.328 1 94.12 225 LEU B N 1
ATOM 3660 C CA . LEU B 1 225 ? 0.966 -9.422 -19 1 94.12 225 LEU B CA 1
ATOM 3661 C C . LEU B 1 225 ? 1.117 -8.094 -18.266 1 94.12 225 LEU B C 1
ATOM 3663 O O . LEU B 1 225 ? 0.376 -7.145 -18.547 1 94.12 225 LEU B O 1
ATOM 3667 N N . ASN B 1 226 ? 2.109 -7.988 -17.359 1 96.31 226 ASN B N 1
ATOM 3668 C CA . ASN B 1 226 ? 2.346 -6.754 -16.625 1 96.31 226 ASN B CA 1
ATOM 3669 C C . ASN B 1 226 ? 2.703 -5.602 -17.562 1 96.31 226 ASN B C 1
ATOM 3671 O O . ASN B 1 226 ? 2.17 -4.5 -17.422 1 96.31 226 ASN B O 1
ATOM 3675 N N . GLU B 1 227 ? 3.619 -5.91 -18.5 1 96 227 GLU B N 1
ATOM 3676 C CA . GLU B 1 227 ? 3.996 -4.887 -19.469 1 96 227 GLU B CA 1
ATOM 3677 C C . GLU B 1 227 ? 2.791 -4.43 -20.281 1 96 227 GLU B C 1
ATOM 3679 O O . GLU B 1 227 ? 2.607 -3.232 -20.516 1 96 227 GLU B O 1
ATOM 3684 N N . GLN B 1 228 ? 2.029 -5.379 -20.688 1 96.56 228 GLN B N 1
ATOM 3685 C CA . GLN B 1 228 ? 0.861 -5.066 -21.5 1 96.56 228 GLN B CA 1
ATOM 3686 C C . GLN B 1 228 ? -0.101 -4.145 -20.75 1 96.56 228 GLN B C 1
ATOM 3688 O O . GLN B 1 228 ? -0.561 -3.143 -21.297 1 96.56 228 GLN B O 1
ATOM 3693 N N . VAL B 1 229 ? -0.473 -4.453 -19.5 1 98.19 229 VAL B N 1
ATOM 3694 C CA . VAL B 1 229 ? -1.429 -3.656 -18.734 1 98.19 229 VAL B CA 1
ATOM 3695 C C . VAL B 1 229 ? -0.894 -2.238 -18.562 1 98.19 229 VAL B C 1
ATOM 3697 O O . VAL B 1 229 ? -1.624 -1.264 -18.75 1 98.19 229 VAL B O 1
ATOM 3700 N N . LEU B 1 230 ? 0.387 -2.115 -18.203 1 98 230 LEU B N 1
ATOM 3701 C CA . LEU B 1 230 ? 0.998 -0.806 -18.016 1 98 230 LEU B CA 1
ATOM 3702 C C . LEU B 1 230 ? 0.954 0.015 -19.297 1 98 230 LEU B C 1
ATOM 3704 O O . LEU B 1 230 ? 0.563 1.185 -19.281 1 98 230 LEU B O 1
ATOM 3708 N N . THR B 1 231 ? 1.361 -0.643 -20.406 1 97.5 231 THR B N 1
ATOM 3709 C CA . THR B 1 231 ? 1.394 0.035 -21.703 1 97.5 231 THR B CA 1
ATOM 3710 C C . THR B 1 231 ? -0.007 0.481 -22.109 1 97.5 231 THR B C 1
ATOM 3712 O O . THR B 1 231 ? -0.2 1.62 -22.547 1 97.5 231 THR B O 1
ATOM 3715 N N . ASP B 1 232 ? -0.971 -0.366 -21.984 1 98.5 232 ASP B N 1
ATOM 3716 C CA . ASP B 1 232 ? -2.346 -0.05 -22.359 1 98.5 232 ASP B CA 1
ATOM 3717 C C . ASP B 1 232 ? -2.914 1.058 -21.469 1 98.5 232 ASP B C 1
ATOM 3719 O O . ASP B 1 232 ? -3.619 1.945 -21.953 1 98.5 232 ASP B O 1
ATOM 3723 N N . PHE B 1 233 ? -2.652 1.033 -20.172 1 98.69 233 PHE B N 1
ATOM 3724 C CA . PHE B 1 233 ? -3.096 2.064 -19.25 1 98.69 233 PHE B CA 1
ATOM 3725 C C . PHE B 1 233 ? -2.541 3.428 -19.641 1 98.69 233 PHE B C 1
ATOM 3727 O O . PHE B 1 233 ? -3.273 4.418 -19.656 1 98.69 233 PHE B O 1
ATOM 3734 N N . ASP B 1 234 ? -1.247 3.422 -19.906 1 98.06 234 ASP B N 1
ATOM 3735 C CA . ASP B 1 234 ? -0.591 4.664 -20.312 1 98.06 234 ASP B CA 1
ATOM 3736 C C . ASP B 1 234 ? -1.158 5.18 -21.641 1 98.06 234 ASP B C 1
ATOM 3738 O O . ASP B 1 234 ? -1.51 6.355 -21.75 1 98.06 234 ASP B O 1
ATOM 3742 N N . ARG B 1 235 ? -1.294 4.316 -22.625 1 98.06 235 ARG B N 1
ATOM 3743 C CA . ARG B 1 235 ? -1.825 4.676 -23.938 1 98.06 235 ARG B CA 1
ATOM 3744 C C . ARG B 1 235 ? -3.26 5.18 -23.828 1 98.06 235 ARG B C 1
ATOM 3746 O O . ARG B 1 235 ? -3.67 6.07 -24.578 1 98.06 235 ARG B O 1
ATOM 3753 N N . GLY B 1 236 ? -3.998 4.621 -22.922 1 98.38 236 GLY B N 1
ATOM 3754 C CA . GLY B 1 236 ? -5.379 5.02 -22.703 1 98.38 236 GLY B CA 1
ATOM 3755 C C . GLY B 1 236 ? -5.512 6.336 -21.953 1 98.38 236 GLY B C 1
ATOM 3756 O O . GLY B 1 236 ? -6.621 6.816 -21.719 1 98.38 236 GLY B O 1
ATOM 3757 N N . GLY B 1 237 ? -4.387 6.902 -21.516 1 98.44 237 GLY B N 1
ATOM 3758 C CA . GLY B 1 237 ? -4.387 8.227 -20.906 1 98.44 237 GLY B CA 1
ATOM 3759 C C . GLY B 1 237 ? -4.457 8.18 -19.391 1 98.44 237 GLY B C 1
ATOM 3760 O O . GLY B 1 237 ? -4.766 9.195 -18.75 1 98.44 237 GLY B O 1
ATOM 3761 N N . GLY B 1 238 ? -4.285 7.059 -18.797 1 98.69 238 GLY B N 1
ATOM 3762 C CA . GLY B 1 238 ? -4.395 6.93 -17.344 1 98.69 238 GLY B CA 1
ATOM 3763 C C . GLY B 1 238 ? -3.434 7.832 -16.594 1 98.69 238 GLY B C 1
ATOM 3764 O O . GLY B 1 238 ? -3.838 8.547 -15.68 1 98.69 238 GLY B O 1
ATOM 3765 N N . HIS B 1 239 ? -2.119 7.859 -16.984 1 98.5 239 HIS B N 1
ATOM 3766 C CA . HIS B 1 239 ? -1.128 8.719 -16.344 1 98.5 239 HIS B CA 1
ATOM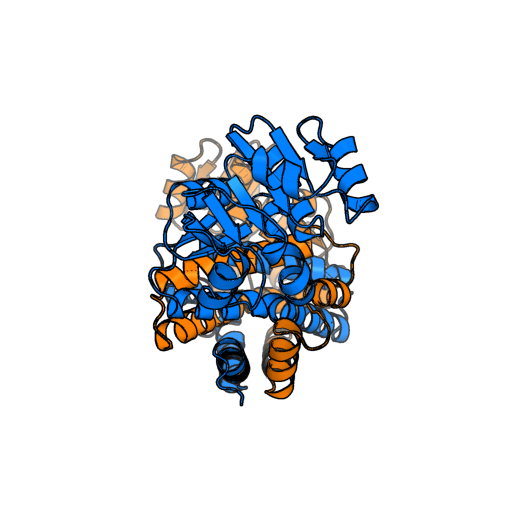 3767 C C . HIS B 1 239 ? -1.453 10.195 -16.562 1 98.5 239 HIS B C 1
ATOM 3769 O O . HIS B 1 239 ? -1.317 11.008 -15.656 1 98.5 239 HIS B O 1
ATOM 3775 N N . GLY B 1 240 ? -1.869 10.492 -17.766 1 98.56 240 GLY B N 1
ATOM 3776 C CA . GLY B 1 240 ? -2.244 11.859 -18.062 1 98.56 240 GLY B CA 1
ATOM 3777 C C . GLY B 1 240 ? -3.398 12.359 -17.219 1 98.56 240 GLY B C 1
ATOM 3778 O O . GLY B 1 240 ? -3.375 13.492 -16.734 1 98.56 240 GLY B O 1
ATOM 3779 N N . ALA B 1 241 ? -4.457 11.539 -17.031 1 98.75 241 ALA B N 1
ATOM 3780 C CA . ALA B 1 241 ? -5.598 11.891 -16.188 1 98.75 241 ALA B CA 1
ATOM 3781 C C . ALA B 1 241 ? -5.148 12.211 -14.758 1 98.75 241 ALA B C 1
ATOM 3783 O O . ALA B 1 241 ? -5.645 13.156 -14.141 1 98.75 241 ALA B O 1
ATOM 3784 N N . LEU B 1 242 ? -4.207 11.461 -14.258 1 98.62 242 LEU B N 1
ATOM 3785 C CA . LEU B 1 242 ? -3.709 11.641 -12.898 1 98.62 242 LEU B CA 1
ATOM 3786 C C . LEU B 1 242 ? -2.936 12.945 -12.773 1 98.62 242 LEU B C 1
ATOM 3788 O O . LEU B 1 242 ? -3.201 13.742 -11.867 1 98.62 242 LEU B O 1
ATOM 3792 N N . THR B 1 243 ? -1.981 13.211 -13.664 1 98.5 243 THR B N 1
ATOM 3793 C CA . THR B 1 243 ? -1.143 14.398 -13.562 1 98.5 243 THR B CA 1
ATOM 3794 C C . THR B 1 243 ? -1.961 15.664 -13.828 1 98.5 243 THR B C 1
ATOM 3796 O O . THR B 1 243 ? -1.707 16.703 -13.219 1 98.5 243 THR B O 1
ATOM 3799 N N . ASP B 1 244 ? -2.973 15.547 -14.727 1 98.5 244 ASP B N 1
ATOM 3800 C CA . ASP B 1 244 ? -3.857 16.688 -14.953 1 98.5 244 ASP B CA 1
ATOM 3801 C C . ASP B 1 244 ? -4.66 17.016 -13.703 1 98.5 244 ASP B C 1
ATOM 3803 O O . ASP B 1 244 ? -4.867 18.188 -13.383 1 98.5 244 ASP B O 1
ATOM 3807 N N . ALA B 1 245 ? -5.145 16.016 -13.023 1 98.56 245 ALA B N 1
ATOM 3808 C CA . ALA B 1 245 ? -5.875 16.219 -11.773 1 98.56 245 ALA B CA 1
ATOM 3809 C C . ALA B 1 245 ? -4.996 16.906 -10.727 1 98.56 245 ALA B C 1
ATOM 3811 O O . ALA B 1 245 ? -5.43 17.844 -10.055 1 98.56 245 ALA B O 1
ATOM 3812 N N . LEU B 1 246 ? -3.746 16.469 -10.609 1 98.5 246 LEU B N 1
ATOM 3813 C CA . LEU B 1 246 ? -2.805 17.047 -9.656 1 98.5 246 LEU B CA 1
ATOM 3814 C C . LEU B 1 246 ? -2.496 18.5 -10 1 98.5 246 LEU B C 1
ATOM 3816 O O . LEU B 1 246 ? -2.387 19.344 -9.109 1 98.5 246 LEU B O 1
ATOM 3820 N N . GLU B 1 247 ? -2.379 18.766 -11.32 1 97.62 247 GLU B N 1
ATOM 3821 C CA . GLU B 1 247 ? -2.145 20.141 -11.773 1 97.62 247 GLU B CA 1
ATOM 3822 C C . GLU B 1 247 ? -3.256 21.078 -11.297 1 97.62 247 GLU B C 1
ATOM 3824 O O . GLU B 1 247 ? -2.982 22.172 -10.805 1 97.62 247 GLU B O 1
ATOM 3829 N N . ARG B 1 248 ? -4.426 20.656 -11.398 1 96.62 248 ARG B N 1
ATOM 3830 C CA . ARG B 1 248 ? -5.57 21.5 -11.055 1 96.62 248 ARG B CA 1
ATOM 3831 C C . ARG B 1 248 ? -5.648 21.734 -9.547 1 96.62 248 ARG B C 1
ATOM 3833 O O . ARG B 1 248 ? -5.969 22.828 -9.102 1 96.62 248 ARG B O 1
ATOM 3840 N N . VAL B 1 249 ? -5.359 20.719 -8.797 1 95.62 249 VAL B N 1
ATOM 3841 C CA . VAL B 1 249 ? -5.414 20.859 -7.344 1 95.62 249 VAL B CA 1
ATOM 3842 C C . VAL B 1 249 ? -4.254 21.734 -6.871 1 95.62 249 VAL B C 1
ATOM 3844 O O . VAL B 1 249 ? -4.395 22.5 -5.914 1 95.62 249 VAL B O 1
ATOM 3847 N N . LEU B 1 250 ? -3.088 21.625 -7.539 1 95.62 250 LEU B N 1
ATOM 3848 C CA . LEU B 1 250 ? -1.951 22.469 -7.195 1 95.62 250 LEU B CA 1
ATOM 3849 C C . LEU B 1 250 ? -2.312 23.953 -7.332 1 95.62 250 LEU B C 1
ATOM 3851 O O . LEU B 1 250 ? -1.946 24.766 -6.48 1 95.62 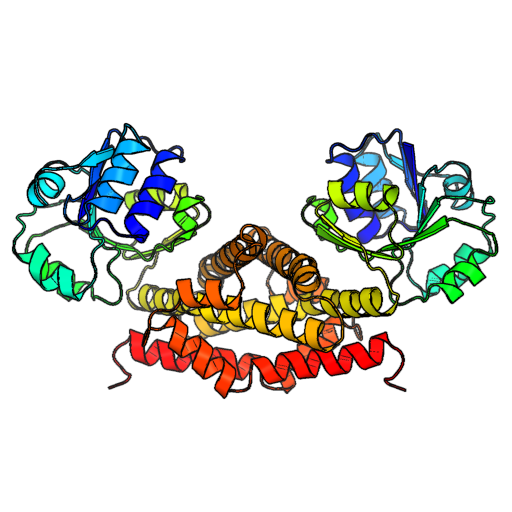250 LEU B O 1
ATOM 3855 N N . LEU B 1 251 ? -3.068 24.297 -8.383 1 93.81 251 LEU B N 1
ATOM 3856 C CA . LEU B 1 251 ? -3.512 25.672 -8.594 1 93.81 251 LEU B CA 1
ATOM 3857 C C . LEU B 1 251 ? -4.383 26.141 -7.434 1 93.81 251 LEU B C 1
ATOM 3859 O O . LEU B 1 251 ? -4.25 27.281 -6.973 1 93.81 251 LEU B O 1
ATOM 3863 N N . ARG B 1 252 ? -5.16 25.281 -6.949 1 90.69 252 ARG B N 1
ATOM 3864 C CA . ARG B 1 252 ? -6.035 25.609 -5.828 1 90.69 252 ARG B CA 1
ATOM 3865 C C . ARG B 1 252 ? -5.234 25.797 -4.543 1 90.69 252 ARG B C 1
ATOM 3867 O O . ARG B 1 252 ? -5.473 26.734 -3.789 1 90.69 252 ARG B O 1
ATOM 3874 N N . VAL B 1 253 ? -4.305 24.906 -4.27 1 89.69 253 VAL B N 1
ATOM 3875 C CA . VAL B 1 253 ? -3.5 24.938 -3.053 1 89.69 253 VAL B CA 1
ATOM 3876 C C . VAL B 1 253 ? -2.65 26.203 -3.023 1 89.69 253 VAL B C 1
ATOM 3878 O O . VAL B 1 253 ? -2.447 26.797 -1.964 1 89.69 253 VAL B O 1
ATOM 3881 N N . ARG B 1 254 ? -2.215 26.703 -4.168 1 86.44 254 ARG B N 1
ATOM 3882 C CA . ARG B 1 254 ? -1.374 27.891 -4.258 1 86.44 254 ARG B CA 1
ATOM 3883 C C . ARG B 1 254 ? -2.221 29.156 -4.305 1 86.44 254 ARG B C 1
ATOM 3885 O O . ARG B 1 254 ? -1.691 30.266 -4.23 1 86.44 254 ARG B O 1
ATOM 3892 N N . GLY B 1 255 ? -3.561 29 -4.355 1 80 255 GLY B N 1
ATOM 3893 C CA . GLY B 1 255 ? -4.438 30.156 -4.453 1 80 255 GLY B CA 1
ATOM 3894 C C . GLY B 1 255 ? -4.488 30.75 -5.848 1 80 255 GLY B C 1
ATOM 3895 O O . GLY B 1 255 ? -4.82 31.938 -6.016 1 80 255 GLY B O 1
ATOM 3896 N N . ASP B 1 256 ? -3.955 30.016 -6.812 1 69.56 256 ASP B N 1
ATOM 3897 C CA . ASP B 1 256 ? -3.889 30.5 -8.188 1 69.56 256 ASP B CA 1
ATOM 3898 C C . ASP B 1 256 ? -5.156 30.156 -8.953 1 69.56 256 ASP B C 1
ATOM 3900 O O . ASP B 1 256 ? -5.301 30.516 -10.125 1 69.56 256 ASP B O 1
ATOM 3904 N N . ASP B 1 257 ? -5.988 29.328 -8.359 1 55.84 257 ASP B N 1
ATOM 3905 C CA . ASP B 1 257 ? -7.211 28.953 -9.07 1 55.84 257 ASP B CA 1
ATOM 3906 C C . ASP B 1 257 ? -8.18 30.125 -9.141 1 55.84 257 ASP B C 1
ATOM 3908 O O . ASP B 1 257 ? -9.312 29.984 -9.609 1 55.84 257 ASP B O 1
ATOM 3912 N N . ARG B 1 258 ? -7.855 31.422 -8.656 1 45.12 258 ARG B N 1
ATOM 3913 C CA . ARG B 1 258 ? -8.695 32.625 -8.789 1 45.12 258 ARG B CA 1
ATOM 3914 C C . ARG B 1 258 ? -8.602 33.188 -10.188 1 45.12 258 ARG B C 1
ATOM 3916 O O . ARG B 1 258 ? -7.555 33.125 -10.836 1 45.12 258 ARG B O 1
#

Nearest PDB structures (foldseek):
  2ag8-assembly1_A  TM=8.810E-01  e=2.274E-15  Neisseria meningitidis MC58
  8tcu-assembly1_D-2  TM=8.109E-01  e=9.179E-16  Homo sapiens
  5bsh-assembly1_D  TM=8.807E-01  e=3.473E-15  Medicago truncatula
  6lhm-assembly2_B  TM=8.093E-01  e=2.555E-14  Homo sapiens
  3dzb-assembly1_B  TM=5.679E-01  e=3.171E-08  Streptococcus thermophilus LMG 18311

Radius of gyration: 26.27 Å; Cα contacts (8 Å, |Δi|>4): 1028; chains: 2; bounding box: 42×80×63 Å

Organism: Rhizobium meliloti (strain 1021) (NCBI:txid266834)

pLDDT: mean 96.02, std 5.35, range [45.09, 98.81]

Foldseek 3Di:
DEEEEDDQDLQVLLLLLLLQPFPDDHQAYEYACPPVVSLVVSVVVDVRYDYDPHPQVRQVPGQEYEYDDEPVVLLVPQLVHAHDAARHYEYQHPLDDPVRNCVSNVHHYNYKYKHWDSQLSVLQIEMEIPADDPVVQVSNVRSHGYDHDNDPLSVLLVSLVVVCVVVVVVVLQVQLVVVVVVPDDSVVSSVPVVVVVVVLVVCCVVPVVDDPVRVLVVVDDVVDPSVVVVVVCVVVCVVVVVVVVSVQVSCVSVVNND/DEEEEDDQDLQVLLLLLLLQPFPDDHQAYEYECPPVVSLVVSVVVDVRYDYDPHPQVRQVPGQEYEYDDEPVVLLVPQLVHAHDAARHYEYQHPLDDPVRNCVSNVHHYNYKYKHWDSQLSVLQTEMEIPADDPVVQVSNNRSHGYDHDNDPLSVLLVSLVVVCVVVVVVVLQVQLVVVVVVPDDSVVSSVPVVVVVVVLVVCCVVPVVDDPVRVLVVVDDVVDPSVVVVVVCVVVCVVVVVVVVSVQVSCVSVVNND

Sequence (516 aa):
MRIGFIGTGAITEAMVTGIVGSGLDVAGILVSPRNREIAARLAGRFPLVRIVKDNQQAVDAADVLFLAVRPQIAEDVIPKLKFRKGQKIVSVIAATDRSTLLGWIGEEVELTQAIPLPFVAEREGVTAIYPPNRAVAAIFAALGTAVECETREEYDLLAVGSALMATYLGILDRTTAWFAEKGLHRDKARAYIAPLFASLAQRAVRDEGTPLEELAREFSTKGGLNEQVLTDFDRGGGHGALTDALERVLLRVRGDDRMRIGFIGTGAITEAMVTGIVGSGLDVAGILVSPRNREIAARLAGRFPLVRIVKDNQQAVDAADVLFLAVRPQIAEDVIPKLKFRKGQKIVSVIAATDRSTLLGWIGEEVELTQAIPLPFVAEREGVTAIYPPNRAVAAIFAALGTAVECETREEYDLLAVGSALMATYLGILDRTTAWFAEKGLHRDKARAYIAPLFASLAQRAVRDEGTPLEELAREFSTKGGLNEQVLTDFDRGGGHGALTDALERVLLRVRGDDR

Secondary structure (DSSP, 8-state):
-EEEEE--SHHHHHHHHHHHHSS---SEEEE-SSSHHHHHHHHHH-TTEEE-SSHHHHHHH-SEEEE-S-HHHHHHHGGGS-PPTT-EEEE--TT--HHHHHHHH-S--EEEEEE--GGGGGT-EEEEEES--HHHHHHHHHTEEEEE-SSHHHHHHHHHHGGGHHHHHHHHHHHHHHHHHTT--HHHHHHHHHHHHHHHHHHHHHTTTS-HHHHHHHT--TTSHHHHHHHHHHHTTHHHHHHHHHHHHHHHHTT---/-EEEEE--SHHHHHHHHHHHHSS---SEEEE-SSSHHHHHHHHHH-TTEEE-SSHHHHHHH-SEEEE-S-HHHHHHHGGGS-PPTT-EEEE--TT--HHHHHHHH-S--EEEEEE--GGGGGT-EEEEEES--HHHHHHHHHTEEEEE-SSHHHHHHHHHHHTTHHHHHHHHHHHHHHHHHTT--HHHHHHHHHHHHHHHHHHHHHTTTS-HHHHHHHT--TTSHHHHHHHHHHHTTHHHHHHHHHHHHHHHHTT---